Protein AF-A0A831JUE9-F1 (afdb_monomer_lite)

pLDDT: mean 90.61, std 11.4, range [24.17, 98.56]

Structure (mmCIF, N/CA/C/O backbone):
data_AF-A0A831JUE9-F1
#
_entry.id   AF-A0A831JUE9-F1
#
loop_
_atom_site.group_PDB
_atom_site.id
_atom_site.type_symbol
_atom_site.label_atom_id
_atom_site.label_alt_id
_atom_site.label_comp_id
_atom_site.label_asym_id
_atom_site.label_entity_id
_atom_site.label_seq_id
_atom_site.pdbx_PDB_ins_code
_atom_site.Cartn_x
_atom_site.Cartn_y
_atom_site.Cartn_z
_atom_site.occupancy
_atom_site.B_iso_or_equiv
_atom_site.auth_seq_id
_atom_site.auth_comp_id
_atom_site.auth_asym_id
_atom_site.auth_atom_id
_atom_site.pdbx_PDB_model_num
ATOM 1 N N . MET A 1 1 ? -33.693 -24.865 1.797 1.00 30.92 1 MET A N 1
ATOM 2 C CA . MET A 1 1 ? -34.239 -23.496 1.757 1.00 30.92 1 MET A CA 1
ATOM 3 C C . MET A 1 1 ? -33.702 -22.782 2.976 1.00 30.92 1 MET A C 1
ATOM 5 O O . MET A 1 1 ? -34.221 -22.982 4.062 1.00 30.92 1 MET A O 1
ATOM 9 N N . VAL A 1 2 ? -32.568 -22.110 2.811 1.00 27.28 2 VAL A N 1
ATOM 10 C CA . VAL A 1 2 ? -31.968 -21.266 3.847 1.00 27.28 2 VAL A CA 1
ATOM 11 C C . VAL A 1 2 ? -32.541 -19.881 3.588 1.00 27.28 2 VAL A C 1
ATOM 13 O O . VAL A 1 2 ? -32.427 -19.400 2.463 1.00 27.28 2 VAL A O 1
ATOM 16 N N . GLU A 1 3 ? -33.250 -19.318 4.562 1.00 24.17 3 GLU A N 1
ATOM 17 C CA . GLU A 1 3 ? -33.792 -17.963 4.468 1.00 24.17 3 GLU A CA 1
ATOM 18 C C . GLU A 1 3 ? -32.646 -16.982 4.200 1.00 24.17 3 GLU A C 1
ATOM 20 O O . GLU A 1 3 ? -31.674 -16.916 4.955 1.00 24.17 3 GLU A O 1
ATOM 25 N N . GLU A 1 4 ? -32.751 -16.247 3.092 1.00 31.66 4 GLU A N 1
ATOM 26 C CA . GLU A 1 4 ? -31.907 -15.094 2.809 1.00 31.66 4 GLU A CA 1
ATOM 27 C C . GLU A 1 4 ? -32.147 -14.058 3.909 1.00 31.66 4 GLU A C 1
ATOM 29 O O . GLU A 1 4 ? -33.159 -13.355 3.923 1.00 31.66 4 GLU A O 1
ATOM 34 N N . ALA A 1 5 ? -31.208 -13.955 4.849 1.00 31.80 5 ALA A N 1
ATOM 35 C CA . ALA A 1 5 ? -31.101 -12.782 5.695 1.00 31.80 5 ALA A CA 1
ATOM 36 C C . ALA A 1 5 ? -30.800 -11.594 4.772 1.00 31.80 5 ALA A C 1
ATOM 38 O O . ALA A 1 5 ? -29.676 -11.432 4.296 1.00 31.80 5 ALA A O 1
ATOM 39 N N . GLY A 1 6 ? -31.833 -10.811 4.459 1.00 30.41 6 GLY A N 1
ATOM 40 C CA . GLY A 1 6 ? -31.735 -9.618 3.630 1.00 30.41 6 GLY A CA 1
ATOM 41 C C . GLY A 1 6 ? -30.707 -8.649 4.206 1.00 30.41 6 GLY A C 1
ATOM 42 O O . GLY A 1 6 ? -30.981 -7.925 5.162 1.00 30.41 6 GLY A O 1
ATOM 43 N N . VAL A 1 7 ? -29.514 -8.638 3.615 1.00 35.44 7 VAL A N 1
ATOM 44 C CA . VAL A 1 7 ? -28.466 -7.666 3.916 1.00 35.44 7 VAL A CA 1
ATOM 45 C C . VAL A 1 7 ? -28.922 -6.333 3.333 1.00 35.44 7 VAL A C 1
ATOM 47 O O . VAL A 1 7 ? -28.819 -6.079 2.132 1.00 35.44 7 VAL A O 1
ATOM 50 N N . MET A 1 8 ? -29.498 -5.489 4.188 1.00 30.97 8 MET A N 1
ATOM 51 C CA . MET A 1 8 ? -29.801 -4.108 3.839 1.00 30.97 8 MET A CA 1
ATOM 52 C C . MET A 1 8 ? -28.503 -3.419 3.401 1.00 30.97 8 MET A C 1
ATOM 54 O O . MET A 1 8 ? -27.552 -3.328 4.176 1.00 30.97 8 MET A O 1
ATOM 58 N N . LYS A 1 9 ? -28.473 -2.901 2.163 1.00 38.50 9 LYS A N 1
ATOM 59 C CA . LYS A 1 9 ? -27.530 -1.841 1.768 1.00 38.50 9 LYS A CA 1
ATOM 60 C C . LYS A 1 9 ? -27.585 -0.780 2.855 1.00 38.50 9 LYS A C 1
ATOM 62 O O . LYS A 1 9 ? -28.690 -0.365 3.171 1.00 38.50 9 LYS A O 1
ATOM 67 N N . ASN A 1 10 ? -26.455 -0.366 3.415 1.00 43.78 10 ASN A N 1
ATOM 68 C CA . ASN A 1 10 ? -26.410 0.663 4.446 1.00 43.78 10 ASN A CA 1
ATOM 69 C C . ASN A 1 10 ? -26.557 2.051 3.792 1.00 43.78 10 ASN A C 1
ATOM 71 O O . ASN A 1 10 ? -25.578 2.563 3.253 1.00 43.78 10 ASN A O 1
ATOM 75 N N . PRO A 1 11 ? -27.751 2.674 3.773 1.00 41.06 11 PRO A N 1
ATOM 76 C CA . PRO A 1 11 ? -27.997 3.924 3.064 1.00 41.06 11 PRO A CA 1
ATOM 77 C C . PRO A 1 11 ? -27.978 5.114 4.040 1.00 41.06 11 PRO A C 1
ATOM 79 O O . PRO A 1 11 ? -28.442 6.192 3.691 1.00 41.06 11 PRO A O 1
ATOM 82 N N . SER A 1 12 ? -27.531 4.912 5.289 1.00 50.94 12 SER A N 1
ATOM 83 C CA . SER A 1 12 ? -27.906 5.782 6.415 1.00 50.94 12 SER A CA 1
ATOM 84 C C . SER A 1 12 ? -26.750 6.448 7.161 1.00 50.94 12 SER A C 1
ATOM 86 O O . SER A 1 12 ? -27.003 7.101 8.167 1.00 50.94 12 SER A O 1
ATOM 88 N N . GLY A 1 13 ? -25.499 6.298 6.712 1.00 65.44 13 GLY A N 1
ATOM 89 C CA . GLY A 1 13 ? -24.347 6.864 7.429 1.00 65.44 13 GLY A CA 1
ATOM 90 C C . GLY A 1 13 ? -24.200 6.343 8.867 1.00 65.44 13 GLY A C 1
ATOM 91 O O . GLY A 1 13 ? -23.577 7.000 9.691 1.00 65.44 13 GLY A O 1
ATOM 92 N N . LYS A 1 14 ? -24.806 5.193 9.193 1.00 82.62 14 LYS A N 1
ATOM 93 C CA . LYS A 1 14 ? -24.726 4.539 10.507 1.00 82.62 14 LYS A CA 1
ATOM 94 C C . LYS A 1 14 ? -23.810 3.324 10.420 1.00 82.62 14 LYS A C 1
ATOM 96 O O . LYS A 1 14 ? -23.860 2.642 9.404 1.00 82.62 14 LYS A O 1
ATOM 101 N N . PRO A 1 15 ? -23.029 2.988 11.451 1.00 91.31 15 PRO A N 1
ATOM 102 C CA . PRO A 1 15 ? -22.192 1.798 11.414 1.00 91.31 15 PRO A CA 1
ATOM 103 C C . PRO A 1 15 ? -23.013 0.512 11.555 1.00 91.31 15 PRO A C 1
ATOM 105 O O . PRO A 1 15 ? -24.073 0.495 12.187 1.00 91.31 15 PRO A O 1
ATOM 108 N N . VAL A 1 16 ? -22.480 -0.591 11.029 1.00 93.38 16 VAL A N 1
ATOM 109 C CA . VAL A 1 16 ? -22.922 -1.937 11.416 1.00 93.38 16 VAL A CA 1
ATOM 110 C C . VAL A 1 16 ? -22.229 -2.305 12.722 1.00 93.38 16 VAL A C 1
ATOM 112 O O . VAL A 1 16 ? -21.010 -2.193 12.838 1.00 93.38 16 VAL A O 1
ATOM 115 N N . ILE A 1 17 ? -23.017 -2.704 13.719 1.00 94.75 17 ILE A N 1
ATOM 116 C CA . ILE A 1 17 ? -22.539 -2.891 15.088 1.00 94.75 17 ILE A CA 1
ATOM 117 C C . ILE A 1 17 ? -22.399 -4.379 15.403 1.00 94.75 17 ILE A C 1
ATOM 119 O O . ILE A 1 17 ? -23.360 -5.138 15.298 1.00 94.75 17 ILE A O 1
ATOM 123 N N . PHE A 1 18 ? -21.217 -4.758 15.875 1.00 95.62 18 PHE A N 1
ATOM 124 C CA . PHE A 1 18 ? -20.925 -6.047 16.490 1.00 95.62 18 PHE A CA 1
ATOM 125 C C . PHE A 1 18 ? -20.571 -5.836 17.964 1.00 95.62 18 PHE A C 1
ATOM 127 O O . PHE A 1 18 ? -20.295 -4.719 18.415 1.00 95.62 18 PHE A O 1
ATOM 134 N N . SER A 1 19 ? -20.613 -6.899 18.759 1.00 94.94 19 SER A N 1
ATOM 135 C CA . SER A 1 19 ? -20.295 -6.826 20.186 1.00 94.94 19 SER A CA 1
ATOM 136 C C . SER A 1 19 ? -19.454 -8.017 20.607 1.00 94.94 19 SER A C 1
ATOM 138 O O . SER A 1 19 ? -19.691 -9.141 20.164 1.00 94.94 19 SER A O 1
ATOM 140 N N . LEU A 1 20 ? -18.489 -7.754 21.480 1.00 93.69 20 LEU A N 1
ATOM 141 C CA . LEU A 1 20 ? -17.708 -8.761 22.176 1.00 93.69 20 LEU A CA 1
ATOM 142 C C . LEU A 1 20 ? -18.010 -8.606 23.670 1.00 93.69 20 LEU A C 1
ATOM 144 O O . LEU A 1 20 ? -17.593 -7.645 24.306 1.00 93.69 20 LEU A O 1
ATOM 148 N N . GLY A 1 21 ? -18.820 -9.508 24.222 1.00 91.69 21 GLY A N 1
ATOM 149 C CA . GLY A 1 21 ? -19.327 -9.348 25.587 1.00 91.69 21 GLY A CA 1
ATOM 150 C C . GLY A 1 21 ? -20.275 -8.150 25.728 1.00 91.69 21 GLY A C 1
ATOM 151 O O . GLY A 1 21 ? -21.017 -7.823 24.799 1.00 91.69 21 GLY A O 1
ATOM 152 N N . LYS A 1 22 ? -20.299 -7.523 26.912 1.00 90.00 22 LYS A N 1
ATOM 153 C CA . LYS A 1 22 ? -21.207 -6.395 27.207 1.00 90.00 22 LYS A CA 1
ATOM 154 C C . LYS A 1 22 ? -20.537 -5.029 27.072 1.00 90.00 22 LYS A C 1
ATOM 156 O O . LYS A 1 22 ? -21.240 -4.042 26.869 1.00 90.00 22 LYS A O 1
ATOM 161 N N . ASN A 1 23 ? -19.214 -4.978 27.213 1.00 92.56 23 ASN A N 1
ATOM 162 C CA . ASN A 1 23 ? -18.464 -3.727 27.343 1.00 92.56 23 ASN A CA 1
ATOM 163 C C . ASN A 1 23 ? -17.674 -3.327 26.091 1.00 92.56 23 ASN A C 1
ATOM 165 O O . ASN A 1 23 ? -17.190 -2.197 26.034 1.00 92.56 23 ASN A O 1
ATOM 169 N N . VAL A 1 24 ? -17.560 -4.219 25.101 1.00 96.31 24 VAL A N 1
ATOM 170 C CA . VAL A 1 24 ? -16.798 -3.967 23.874 1.00 96.31 24 VAL A CA 1
ATOM 171 C C . VAL A 1 24 ? -17.728 -3.971 22.668 1.00 96.31 24 VAL A C 1
ATOM 173 O O . VAL A 1 24 ? -18.444 -4.941 22.398 1.00 96.31 24 VAL A O 1
ATOM 176 N N . ARG A 1 25 ? -17.717 -2.860 21.932 1.00 96.38 25 ARG A N 1
ATOM 177 C CA . ARG A 1 25 ? -18.516 -2.636 20.727 1.00 96.38 25 ARG A CA 1
ATOM 178 C C . ARG A 1 25 ? -17.596 -2.382 19.542 1.00 96.38 25 ARG A C 1
ATOM 180 O O . ARG A 1 25 ? -16.670 -1.588 19.637 1.00 96.38 25 ARG A O 1
ATOM 187 N N . ILE A 1 26 ? -17.897 -3.019 18.418 1.00 97.12 26 ILE A N 1
ATOM 188 C CA . ILE A 1 26 ? -17.180 -2.833 17.160 1.00 97.12 26 ILE A CA 1
ATOM 189 C C . ILE A 1 26 ? -18.155 -2.199 16.172 1.00 97.12 26 ILE A C 1
ATOM 191 O O . ILE A 1 26 ? -19.209 -2.763 15.887 1.00 97.12 26 ILE A O 1
ATOM 195 N N . GLU A 1 27 ? -17.824 -1.014 15.679 1.00 96.44 27 GLU A N 1
ATOM 196 C CA . GLU A 1 27 ? -18.627 -0.245 14.734 1.00 96.44 27 GLU A CA 1
ATOM 197 C C . GLU A 1 27 ? -17.923 -0.235 13.375 1.00 96.44 27 GLU A C 1
ATOM 199 O O . GLU A 1 27 ? -16.895 0.414 13.204 1.00 96.44 27 GLU A O 1
ATOM 204 N N . VAL A 1 28 ? -18.471 -0.957 12.399 1.00 95.75 28 VAL A N 1
ATOM 205 C CA . VAL A 1 28 ? -17.965 -0.960 11.020 1.00 95.75 28 VAL A CA 1
ATOM 206 C C . VAL A 1 28 ? -18.684 0.142 10.249 1.00 95.75 28 VAL A C 1
ATOM 208 O O . VAL A 1 28 ? -19.857 -0.002 9.892 1.00 95.75 28 VAL A O 1
ATOM 211 N N . TRP A 1 29 ? -17.996 1.261 10.031 1.00 93.06 29 TRP A N 1
ATOM 212 C CA . TRP A 1 29 ? -18.546 2.439 9.354 1.00 93.06 29 TRP A CA 1
ATOM 213 C C . TRP A 1 29 ? -18.471 2.317 7.833 1.00 93.06 29 TRP A C 1
ATOM 215 O O . TRP A 1 29 ? -19.371 2.781 7.135 1.00 93.06 29 TRP A O 1
ATOM 225 N N . SER A 1 30 ? -17.426 1.666 7.321 1.00 89.62 30 SER A N 1
ATOM 226 C CA . SER A 1 30 ? -17.243 1.379 5.897 1.00 89.62 30 SER A CA 1
ATOM 227 C C . SER A 1 30 ? -16.283 0.190 5.711 1.00 89.62 30 SER A C 1
ATOM 229 O O . SER A 1 30 ? -15.603 -0.213 6.656 1.00 89.62 30 SER A O 1
ATOM 231 N N . GLY A 1 31 ? -16.291 -0.425 4.524 1.00 83.00 31 GLY A N 1
ATOM 232 C CA . GLY A 1 31 ? -15.593 -1.685 4.218 1.00 83.00 31 GLY A CA 1
ATOM 233 C C . GLY A 1 31 ? -16.502 -2.926 4.222 1.00 83.00 31 GLY A C 1
ATOM 234 O O . GLY A 1 31 ? -16.115 -3.984 3.741 1.00 83.00 31 GLY A O 1
ATOM 235 N N . LEU A 1 32 ? -17.742 -2.830 4.713 1.00 83.19 32 LEU A N 1
ATOM 236 C CA . LEU A 1 32 ? -18.711 -3.932 4.634 1.00 83.19 32 LEU A CA 1
ATOM 237 C C . LEU A 1 32 ? -19.535 -3.834 3.338 1.00 83.19 32 LEU A C 1
ATOM 239 O O . LEU A 1 32 ? -20.288 -2.874 3.165 1.00 83.19 32 LEU A O 1
ATOM 243 N N . ASN A 1 33 ? -19.445 -4.839 2.457 1.00 77.69 33 ASN A N 1
ATOM 244 C CA . ASN A 1 33 ? -20.011 -4.827 1.093 1.00 77.69 33 ASN A CA 1
ATOM 245 C C . ASN A 1 33 ? -19.496 -3.675 0.206 1.00 77.69 33 ASN A C 1
ATOM 247 O O . ASN A 1 33 ? -20.178 -3.241 -0.733 1.00 77.69 33 ASN A O 1
ATOM 251 N N . THR A 1 34 ? -18.328 -3.136 0.543 1.00 76.75 34 THR A N 1
ATOM 252 C CA . THR A 1 34 ? -17.581 -2.199 -0.284 1.00 76.75 34 THR A CA 1
ATOM 253 C C . THR A 1 34 ? -16.111 -2.572 -0.240 1.00 76.75 34 THR A C 1
ATOM 255 O O . THR A 1 34 ? -15.529 -2.694 0.837 1.00 76.75 34 THR A O 1
ATOM 258 N N . ILE A 1 35 ? -15.504 -2.669 -1.417 1.00 71.69 35 ILE A N 1
ATOM 259 C CA . ILE A 1 35 ? -14.063 -2.840 -1.555 1.00 71.69 35 ILE A CA 1
ATOM 260 C C . ILE A 1 35 ? -13.426 -1.460 -1.424 1.00 71.69 35 ILE A C 1
ATOM 262 O O . ILE A 1 35 ? -13.752 -0.542 -2.188 1.00 71.69 35 ILE A O 1
ATOM 266 N N . GLY A 1 36 ? -12.569 -1.334 -0.417 1.00 77.75 36 GLY A N 1
ATOM 267 C CA . GLY A 1 36 ? -11.972 -0.082 0.013 1.00 77.75 36 GLY A CA 1
ATOM 268 C C . GLY A 1 36 ? -12.868 0.804 0.890 1.00 77.75 36 GLY A C 1
ATOM 269 O O . GLY A 1 36 ? -14.076 0.595 1.042 1.00 77.75 36 GLY A O 1
ATOM 270 N N . GLY A 1 37 ? -12.252 1.832 1.473 1.00 86.50 37 GLY A N 1
ATOM 271 C CA . GLY A 1 37 ? -12.882 2.748 2.415 1.00 86.50 37 GLY A CA 1
ATOM 272 C C . GLY A 1 37 ? -12.974 2.171 3.820 1.00 86.50 37 GLY A C 1
ATOM 273 O O . GLY A 1 37 ? -13.943 2.455 4.515 1.00 86.50 37 GLY A O 1
ATOM 274 N N . ASN A 1 38 ? -12.045 1.304 4.216 1.00 93.38 38 ASN A N 1
ATOM 275 C CA . ASN A 1 38 ? -12.126 0.591 5.486 1.00 93.38 38 ASN A CA 1
ATOM 276 C C . ASN A 1 38 ? -12.092 1.572 6.657 1.00 93.38 38 ASN A C 1
ATOM 278 O O . ASN A 1 38 ? -11.241 2.459 6.716 1.00 93.38 38 ASN A O 1
ATOM 282 N N . CYS A 1 39 ? -13.054 1.425 7.566 1.00 96.56 39 CYS A N 1
ATOM 283 C CA . CYS A 1 39 ? -13.108 2.204 8.792 1.00 96.56 39 CYS A CA 1
ATOM 284 C C . CYS A 1 39 ? -13.864 1.426 9.866 1.00 96.56 39 CYS A C 1
ATOM 286 O O . CYS A 1 39 ? -15.079 1.202 9.761 1.00 96.56 39 CYS A O 1
ATOM 288 N N . VAL A 1 40 ? -13.134 1.018 10.901 1.00 97.50 40 VAL A N 1
ATOM 289 C CA . VAL A 1 40 ? -13.668 0.266 12.037 1.00 97.50 40 VAL A CA 1
ATOM 290 C C . VAL A 1 40 ? -13.354 1.013 13.325 1.00 97.50 40 VAL A C 1
ATOM 292 O O . VAL A 1 40 ? -12.203 1.332 13.593 1.00 97.50 40 VAL A O 1
ATOM 295 N N . VAL A 1 41 ? -14.363 1.257 14.156 1.00 97.81 41 VAL A N 1
ATOM 296 C CA . VAL A 1 41 ? -14.184 1.863 15.481 1.00 97.81 41 VAL A CA 1
ATOM 297 C C . VAL A 1 41 ? -14.397 0.794 16.545 1.00 97.81 41 VAL A C 1
ATOM 299 O O . VAL A 1 41 ? -15.474 0.205 16.641 1.00 97.81 41 VAL A O 1
ATOM 302 N N . VAL A 1 42 ? -13.372 0.540 17.353 1.00 97.69 42 VAL A N 1
ATOM 303 C CA . VAL A 1 42 ? -13.433 -0.370 18.502 1.00 97.69 42 VAL A CA 1
ATOM 304 C C . VAL A 1 42 ? -13.612 0.470 19.757 1.00 97.69 42 VAL A C 1
ATOM 306 O O . VAL A 1 42 ? -12.725 1.238 20.120 1.00 97.69 42 VAL A O 1
ATOM 309 N N . LYS A 1 43 ? -14.760 0.325 20.417 1.00 96.62 43 LYS A N 1
ATOM 310 C CA . LYS A 1 43 ? -15.089 0.988 21.682 1.00 96.62 43 LYS A CA 1
ATOM 311 C C . LYS A 1 43 ? -14.981 -0.022 22.816 1.00 96.62 43 LYS A C 1
ATOM 313 O O . LYS A 1 43 ? -15.739 -0.992 22.834 1.00 96.62 43 LYS A O 1
ATOM 318 N N . ASP A 1 44 ? -14.075 0.218 23.754 1.00 94.75 44 ASP A N 1
ATOM 319 C CA . ASP A 1 44 ? -13.910 -0.566 24.979 1.00 94.75 44 ASP A CA 1
ATOM 320 C C . ASP A 1 44 ? -14.164 0.344 26.188 1.00 94.75 44 ASP A C 1
ATOM 322 O O . ASP A 1 44 ? -13.380 1.242 26.502 1.00 94.75 44 ASP A O 1
ATOM 326 N N . ARG A 1 45 ? -15.297 0.123 26.867 1.00 89.12 45 ARG A N 1
ATOM 327 C CA . ARG A 1 45 ? -15.772 0.955 27.984 1.00 89.12 45 ARG A CA 1
ATOM 328 C C . ARG A 1 45 ? -15.904 2.434 27.587 1.00 89.12 45 ARG A C 1
ATOM 330 O O . ARG A 1 45 ? -16.854 2.783 26.891 1.00 89.12 45 ARG A O 1
ATOM 337 N N . SER A 1 46 ? -15.017 3.304 28.073 1.00 85.69 46 SER A N 1
ATOM 338 C CA . SER A 1 46 ? -15.042 4.755 27.831 1.00 85.69 46 SER A CA 1
ATOM 339 C C . SER A 1 46 ? -14.045 5.219 26.772 1.00 85.69 46 SER A C 1
ATOM 341 O O . SER A 1 46 ? -13.941 6.417 26.535 1.00 85.69 46 SER A O 1
ATOM 343 N N . GLU A 1 47 ? -13.288 4.303 26.173 1.00 89.94 47 GLU A N 1
ATOM 344 C CA . GLU A 1 47 ? -12.243 4.626 25.207 1.00 89.94 47 GLU A CA 1
ATOM 345 C C . GLU A 1 47 ? -12.570 4.021 23.845 1.00 89.94 47 GLU A C 1
ATOM 347 O O . GLU A 1 47 ? -13.194 2.959 23.752 1.00 89.94 47 GLU A O 1
ATOM 352 N N . ALA A 1 48 ? -12.133 4.689 22.780 1.00 95.50 48 ALA A N 1
ATOM 353 C CA . ALA A 1 48 ? -12.246 4.168 21.431 1.00 95.50 48 ALA A CA 1
ATOM 354 C C . ALA A 1 48 ? -10.928 4.289 20.666 1.00 95.50 48 ALA A C 1
ATOM 356 O O . ALA A 1 48 ? -10.175 5.253 20.824 1.00 95.50 48 ALA A O 1
ATOM 357 N N . ILE A 1 49 ? -10.675 3.308 19.808 1.00 97.38 49 ILE A N 1
ATOM 358 C CA . ILE A 1 49 ? -9.629 3.370 18.791 1.00 97.38 49 ILE A CA 1
ATOM 359 C C . ILE A 1 49 ? -10.255 3.170 17.414 1.00 97.38 49 ILE A C 1
ATOM 361 O O . ILE A 1 49 ? -11.239 2.441 17.262 1.00 97.38 49 ILE A O 1
ATOM 365 N N . ILE A 1 50 ? -9.680 3.823 16.415 1.00 98.19 50 ILE A N 1
ATOM 366 C CA . ILE A 1 50 ? -10.087 3.726 15.015 1.00 98.19 50 ILE A CA 1
ATOM 367 C C . ILE A 1 50 ? -9.042 2.879 14.288 1.00 98.19 50 ILE A C 1
ATOM 369 O O . ILE A 1 50 ? -7.845 3.114 14.435 1.00 98.19 50 ILE A O 1
ATOM 373 N N . LEU A 1 51 ? -9.487 1.893 13.517 1.00 98.00 51 LEU A N 1
ATOM 374 C CA . LEU A 1 51 ? -8.661 1.060 12.649 1.00 98.00 51 LEU A CA 1
ATOM 375 C C . LEU A 1 51 ? -8.985 1.435 11.205 1.00 98.00 51 LEU A C 1
ATOM 377 O O . LEU A 1 51 ? -10.101 1.175 10.741 1.00 98.00 51 LEU A O 1
ATOM 381 N N . ASP A 1 52 ? -8.009 2.046 10.534 1.00 97.75 52 ASP A N 1
ATOM 382 C CA . ASP A 1 52 ? -8.134 2.646 9.205 1.00 97.75 52 ASP A CA 1
ATOM 383 C C . ASP A 1 52 ? -9.263 3.702 9.083 1.00 97.75 52 ASP A C 1
ATOM 385 O O . ASP A 1 52 ? -10.176 3.824 9.904 1.00 97.75 52 ASP A O 1
ATOM 389 N N . GLN A 1 53 ? -9.185 4.545 8.056 1.00 95.69 53 GLN A N 1
ATOM 390 C CA . GLN A 1 53 ? -10.189 5.581 7.769 1.00 95.69 53 GLN A CA 1
ATOM 391 C C . GLN A 1 53 ? -10.266 5.900 6.272 1.00 95.69 53 GLN A C 1
ATOM 393 O O . GLN A 1 53 ? -10.327 7.055 5.850 1.00 95.69 53 GLN A O 1
ATOM 398 N N . GLY A 1 54 ? -10.219 4.851 5.464 1.00 94.88 54 GLY A N 1
ATOM 399 C CA . GLY A 1 54 ? -9.962 4.925 4.0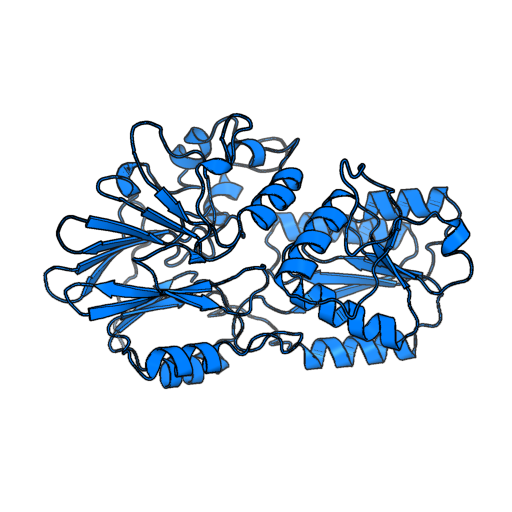39 1.00 94.88 54 GLY A CA 1
ATOM 400 C C . GLY A 1 54 ? -10.973 5.697 3.198 1.00 94.88 54 GLY A C 1
ATOM 401 O O . GLY A 1 54 ? -12.128 5.899 3.571 1.00 94.88 54 GLY A O 1
ATOM 402 N N . ILE A 1 55 ? -10.549 6.032 1.979 1.00 93.56 55 ILE A N 1
ATOM 403 C CA . ILE A 1 55 ? -11.422 6.553 0.925 1.00 93.56 55 ILE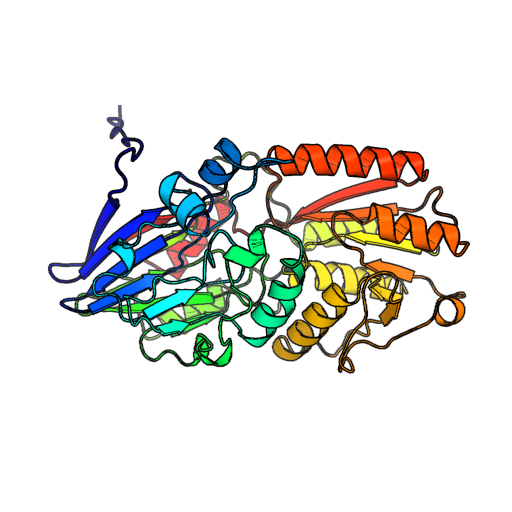 A CA 1
ATOM 404 C C . ILE A 1 55 ? -12.231 5.415 0.303 1.00 93.56 55 ILE A C 1
ATOM 406 O O . ILE A 1 55 ? -11.685 4.450 -0.232 1.00 93.56 55 ILE A O 1
ATOM 410 N N . ASN A 1 56 ? -13.550 5.566 0.292 1.00 91.94 56 ASN A N 1
ATOM 411 C CA . ASN A 1 56 ? -14.447 4.716 -0.469 1.00 91.94 56 ASN A CA 1
ATOM 412 C C . ASN A 1 56 ? -14.418 5.129 -1.949 1.00 91.94 56 ASN A C 1
ATOM 414 O O . ASN A 1 56 ? -15.185 5.989 -2.393 1.00 91.94 56 ASN A O 1
ATOM 418 N N . PHE A 1 57 ? -13.545 4.495 -2.738 1.00 88.31 57 PHE A N 1
ATOM 419 C CA . PHE A 1 57 ? -13.408 4.798 -4.167 1.00 88.31 57 PHE A CA 1
ATOM 420 C C . PHE A 1 57 ? -14.680 4.523 -4.976 1.00 88.31 57 PHE A C 1
ATOM 422 O O . PHE A 1 57 ? -14.931 5.190 -5.983 1.00 88.31 57 PHE A O 1
ATOM 429 N N . THR A 1 58 ? -15.533 3.602 -4.512 1.00 86.69 58 THR A N 1
ATOM 430 C CA . THR A 1 58 ? -16.832 3.335 -5.143 1.00 86.69 58 THR A CA 1
ATOM 431 C C . THR A 1 58 ? -17.784 4.522 -5.029 1.00 86.69 58 THR A C 1
ATOM 433 O O . THR A 1 58 ? -18.561 4.767 -5.953 1.00 86.69 58 THR A O 1
ATOM 436 N N . VAL A 1 59 ? -17.733 5.259 -3.920 1.00 89.69 59 VAL A N 1
ATOM 437 C CA . VAL A 1 59 ? -18.481 6.505 -3.739 1.00 89.69 59 VAL A CA 1
ATOM 438 C C . VAL A 1 59 ? -17.767 7.662 -4.431 1.00 89.69 59 VAL A C 1
ATOM 440 O O . VAL A 1 59 ? -18.403 8.352 -5.222 1.00 89.69 59 VAL A O 1
ATOM 443 N N . PHE A 1 60 ? -16.455 7.816 -4.223 1.00 91.00 60 PHE A N 1
ATOM 444 C CA . PHE A 1 60 ? -15.638 8.883 -4.814 1.00 91.00 60 PHE A CA 1
ATOM 445 C C . PHE A 1 60 ? -15.880 9.033 -6.322 1.00 91.00 60 PHE A C 1
ATOM 447 O O . PHE A 1 60 ? -16.245 10.110 -6.786 1.00 91.00 60 PHE A O 1
ATOM 454 N N . LYS A 1 61 ? -15.779 7.935 -7.084 1.00 89.06 61 LYS A N 1
ATOM 455 C CA . LYS A 1 61 ? -15.886 7.959 -8.553 1.00 89.06 61 LYS A CA 1
ATOM 456 C C . LYS A 1 61 ? -17.278 8.286 -9.099 1.00 89.06 61 LYS A C 1
ATOM 458 O O . LYS A 1 61 ? -17.429 8.515 -10.293 1.00 89.06 61 LYS A O 1
ATOM 463 N N . LYS A 1 62 ? -18.318 8.261 -8.256 1.00 90.31 62 LYS A N 1
ATOM 464 C CA . LYS A 1 62 ? -19.664 8.697 -8.665 1.00 90.31 62 LYS A CA 1
ATOM 465 C C . LYS A 1 62 ? -19.745 10.214 -8.808 1.00 90.31 62 LYS A C 1
ATOM 467 O O . LYS A 1 62 ? -20.583 10.689 -9.567 1.00 90.31 62 LYS A O 1
ATOM 472 N N . TYR A 1 63 ? -18.910 10.940 -8.066 1.00 92.75 63 TYR A N 1
ATOM 473 C CA . TYR A 1 63 ? -18.952 12.397 -7.967 1.00 92.75 63 TYR A CA 1
ATOM 474 C C . TYR A 1 63 ? -17.710 13.059 -8.570 1.00 92.75 63 TYR A C 1
ATOM 476 O O . TYR A 1 63 ? -17.829 14.117 -9.180 1.00 92.75 63 TYR A O 1
ATOM 484 N N . TYR A 1 64 ? -16.541 12.426 -8.450 1.00 92.12 64 TYR A N 1
ATOM 485 C CA . TYR A 1 64 ? -15.256 12.983 -8.864 1.00 92.12 64 TYR A CA 1
ATOM 486 C C . TYR A 1 64 ? -14.577 12.117 -9.925 1.00 92.12 64 TYR A C 1
ATOM 488 O O . TYR A 1 64 ? -14.673 10.892 -9.913 1.00 92.12 64 TYR A O 1
ATOM 496 N N . GLY A 1 65 ? -13.872 12.773 -10.841 1.00 88.69 65 GLY A N 1
ATOM 497 C CA . GLY A 1 65 ? -13.214 12.171 -11.992 1.00 88.69 65 GLY A CA 1
ATOM 498 C C . GLY A 1 65 ? -12.957 13.212 -13.083 1.00 88.69 65 GLY A C 1
ATOM 499 O O . GLY A 1 65 ? -13.694 14.188 -13.245 1.00 88.69 65 GLY A O 1
ATOM 500 N N . GLY A 1 66 ? -11.889 13.025 -13.860 1.00 84.88 66 GLY A N 1
ATOM 501 C CA . GLY A 1 66 ? -11.524 13.955 -14.935 1.00 84.88 66 GLY A CA 1
ATOM 502 C C . GLY A 1 66 ? -11.344 15.398 -14.441 1.00 84.88 66 GLY A C 1
ATOM 503 O O . GLY A 1 66 ? -10.416 15.680 -13.688 1.00 84.88 66 GLY A O 1
ATOM 504 N N . PHE A 1 67 ? -12.214 16.310 -14.886 1.00 87.38 67 PHE A N 1
ATOM 505 C CA . PHE A 1 67 ? -12.180 17.730 -14.508 1.00 87.38 67 PHE A CA 1
ATOM 506 C C . PHE A 1 67 ? -13.003 18.068 -13.257 1.00 87.38 67 PHE A C 1
ATOM 508 O O . PHE A 1 67 ? -12.901 19.190 -12.773 1.00 87.38 67 PHE A O 1
ATOM 515 N N . ILE A 1 68 ? -13.808 17.134 -12.743 1.00 93.50 68 ILE A N 1
ATOM 516 C CA . ILE A 1 68 ? -14.579 17.326 -11.511 1.00 93.50 68 ILE A CA 1
ATOM 517 C C . ILE A 1 68 ? -13.759 16.724 -10.376 1.00 93.50 68 ILE A C 1
ATOM 519 O O . ILE A 1 68 ? -13.525 15.518 -10.349 1.00 93.50 68 ILE A O 1
ATOM 523 N N . GLN A 1 69 ? -13.273 17.566 -9.475 1.00 94.00 69 GLN A N 1
ATOM 524 C CA . GLN A 1 69 ? -12.397 17.179 -8.371 1.00 94.00 69 GLN A CA 1
ATOM 525 C C . GLN A 1 69 ? -12.919 17.814 -7.078 1.00 94.00 69 GLN A C 1
ATOM 527 O O . GLN A 1 69 ? -13.560 18.861 -7.164 1.00 94.00 69 GLN A O 1
ATOM 532 N N . PRO A 1 70 ? -12.681 17.201 -5.906 1.00 95.00 70 PRO A N 1
ATOM 533 C CA . PRO A 1 70 ? -12.955 17.869 -4.640 1.00 95.00 70 PRO A CA 1
ATOM 534 C C . PRO A 1 70 ? -12.006 19.063 -4.484 1.00 95.00 70 PRO A C 1
ATOM 536 O O . PRO A 1 70 ? -10.850 19.003 -4.919 1.00 95.00 70 PRO A O 1
ATOM 539 N N . GLU A 1 71 ? -12.492 20.133 -3.866 1.00 93.12 71 GLU A N 1
ATOM 540 C CA . GLU A 1 71 ? -11.721 21.346 -3.584 1.00 93.12 71 GLU A CA 1
ATOM 541 C C . GLU A 1 71 ? -11.294 21.408 -2.115 1.00 93.12 71 GLU A C 1
ATOM 543 O O . GLU A 1 71 ? -10.231 21.947 -1.809 1.00 93.12 71 GLU A O 1
ATOM 548 N N . ILE A 1 72 ? -12.086 20.812 -1.218 1.00 93.38 72 ILE A N 1
ATOM 549 C CA . ILE A 1 72 ? -11.786 20.666 0.210 1.00 93.38 72 ILE A CA 1
ATOM 550 C C . ILE A 1 72 ? -12.109 19.252 0.712 1.00 93.38 72 ILE A C 1
ATOM 552 O O . ILE A 1 72 ? -12.838 18.483 0.084 1.00 93.38 72 ILE A O 1
ATOM 556 N N . VAL A 1 73 ? -11.554 18.881 1.868 1.00 93.00 73 VAL A N 1
ATOM 557 C CA . VAL A 1 73 ? -11.760 17.554 2.483 1.00 93.00 73 VAL A CA 1
ATOM 558 C C . VAL A 1 73 ? -13.226 17.332 2.853 1.00 93.00 73 VAL A C 1
ATOM 560 O O . VAL A 1 73 ? -13.729 16.211 2.775 1.00 93.00 73 VAL A O 1
ATOM 563 N N . GLU A 1 74 ? -13.933 18.396 3.222 1.00 93.62 74 GLU A N 1
ATOM 564 C CA . GLU A 1 74 ? -15.362 18.368 3.520 1.00 93.62 74 GLU A CA 1
ATOM 565 C C . GLU A 1 74 ? -16.199 17.903 2.326 1.00 93.62 74 GLU A C 1
ATOM 567 O O . GLU A 1 74 ? -17.156 17.168 2.555 1.00 93.62 74 GLU A O 1
ATOM 572 N N . ASP A 1 75 ? -15.802 18.203 1.083 1.00 95.50 75 ASP A N 1
ATOM 573 C CA . ASP A 1 75 ? -16.510 17.733 -0.116 1.00 95.50 75 ASP A CA 1
ATOM 574 C C . ASP A 1 75 ? -16.520 16.195 -0.167 1.00 95.50 75 ASP A C 1
ATOM 576 O O . ASP A 1 75 ? -17.550 15.559 -0.400 1.00 95.50 75 ASP A O 1
ATOM 580 N N . LEU A 1 76 ? -15.373 15.574 0.146 1.00 94.50 76 LEU A N 1
ATOM 581 C CA . LEU A 1 76 ? -15.249 14.116 0.240 1.00 94.50 76 LEU A CA 1
ATOM 582 C C . LEU A 1 76 ? -16.152 13.546 1.336 1.00 94.50 76 LEU A C 1
ATOM 584 O O . LEU A 1 76 ? -16.712 12.459 1.181 1.00 94.50 76 LEU A O 1
ATOM 588 N N . ARG A 1 77 ? -16.273 14.253 2.461 1.00 93.25 77 ARG A N 1
ATOM 589 C CA . ARG A 1 77 ? -17.066 13.807 3.609 1.00 93.25 77 ARG A CA 1
ATOM 590 C C . ARG A 1 77 ? -18.566 13.975 3.354 1.00 93.25 77 ARG A C 1
ATOM 592 O O . ARG A 1 77 ? -19.331 13.096 3.739 1.00 93.25 77 ARG A O 1
ATOM 599 N N . GLU A 1 78 ? -18.973 15.040 2.665 1.00 93.69 78 GLU A N 1
ATOM 600 C CA . GLU A 1 78 ? -20.362 15.319 2.282 1.00 93.69 78 GLU A CA 1
ATOM 601 C C . GLU A 1 78 ? -20.931 14.216 1.387 1.00 93.69 78 GLU A C 1
ATOM 603 O O . GLU A 1 78 ? -22.028 13.713 1.637 1.00 93.69 78 GLU A O 1
ATOM 608 N N . VAL A 1 79 ? -20.164 13.774 0.387 1.00 92.69 79 VAL A N 1
ATOM 609 C CA . VAL A 1 79 ? -20.604 12.688 -0.502 1.00 92.69 79 VAL A CA 1
ATOM 610 C C . VAL A 1 79 ? -20.439 11.295 0.115 1.00 92.69 79 VAL A C 1
ATOM 612 O O . VAL A 1 79 ? -20.864 10.310 -0.487 1.00 92.69 79 VAL A O 1
ATOM 615 N N . GLY A 1 80 ? -19.823 11.189 1.299 1.00 91.50 80 GLY A N 1
ATOM 616 C CA . GLY A 1 80 ? -19.536 9.922 1.977 1.00 91.50 80 GLY A CA 1
ATOM 617 C C . GLY A 1 80 ? -18.370 9.133 1.370 1.00 91.50 80 GLY A C 1
ATOM 618 O O . GLY A 1 80 ? -18.319 7.911 1.503 1.00 91.50 80 GLY A O 1
ATOM 619 N N . ALA A 1 81 ? -17.447 9.802 0.671 1.00 92.50 81 ALA A N 1
ATOM 620 C CA . ALA A 1 81 ? -16.222 9.188 0.161 1.00 92.50 81 ALA A CA 1
ATOM 621 C C . ALA A 1 81 ? -15.178 8.962 1.266 1.00 92.50 81 ALA A C 1
ATOM 623 O O . ALA A 1 81 ? -14.324 8.100 1.099 1.00 92.50 81 ALA A O 1
ATOM 624 N N . ILE A 1 82 ? -15.253 9.687 2.384 1.00 93.81 82 ILE A N 1
ATOM 625 C CA . ILE A 1 82 ? -14.473 9.424 3.605 1.00 93.81 82 ILE A CA 1
ATOM 626 C C . ILE A 1 82 ? -15.402 9.316 4.824 1.00 93.81 82 ILE A C 1
ATOM 628 O O . ILE A 1 82 ? -16.532 9.814 4.769 1.00 93.81 82 ILE A O 1
ATOM 632 N N . PRO A 1 83 ? -14.955 8.698 5.934 1.00 93.25 83 PRO A N 1
ATOM 633 C CA . PRO A 1 83 ? -15.782 8.541 7.127 1.00 93.25 83 PRO A CA 1
ATOM 634 C C . PRO A 1 83 ? -16.287 9.871 7.728 1.00 93.25 83 PRO A C 1
ATOM 636 O O . PRO A 1 83 ? -15.585 10.892 7.680 1.00 93.25 83 PRO A O 1
ATOM 639 N N . PRO A 1 84 ? -17.493 9.882 8.333 1.00 93.44 84 PRO A N 1
ATOM 640 C CA . PRO A 1 84 ? -18.065 11.076 8.958 1.00 93.44 84 PRO A CA 1
ATOM 641 C C . PRO A 1 84 ? -17.292 11.484 10.218 1.00 93.44 84 PRO A C 1
ATOM 643 O O . PRO A 1 84 ? -16.667 10.651 10.863 1.00 93.44 84 PRO A O 1
ATOM 646 N N . LYS A 1 85 ? -17.383 12.757 10.629 1.00 94.12 85 LYS A N 1
ATOM 647 C CA . LYS A 1 85 ? -16.663 13.277 11.813 1.00 94.12 85 LYS A CA 1
ATOM 648 C C . LYS A 1 85 ? -16.992 12.539 13.119 1.00 94.12 85 LYS A C 1
ATOM 650 O O . LYS A 1 85 ? -16.149 12.441 14.001 1.00 94.12 85 LYS A O 1
ATOM 655 N N . THR A 1 86 ? -18.193 11.972 13.219 1.00 93.19 86 THR A N 1
ATOM 656 C CA . THR A 1 86 ? -18.674 11.246 14.404 1.00 93.19 86 THR A CA 1
ATOM 657 C C . THR A 1 86 ? -17.813 10.037 14.776 1.00 93.19 86 THR A C 1
ATOM 659 O O . THR A 1 86 ? -17.905 9.569 15.905 1.00 93.19 86 THR A O 1
ATOM 662 N N . ILE A 1 87 ? -16.971 9.518 13.868 1.00 94.56 87 ILE A N 1
ATOM 663 C CA . ILE A 1 87 ? -16.045 8.425 14.211 1.00 94.56 87 ILE A CA 1
ATOM 664 C C . ILE A 1 87 ? -14.987 8.851 15.234 1.00 94.56 87 ILE A C 1
ATOM 666 O O . ILE A 1 87 ? -14.505 8.006 15.982 1.00 94.56 87 ILE A O 1
ATOM 670 N N . TYR A 1 88 ? -14.638 10.143 15.273 1.00 95.19 88 TYR A N 1
ATOM 671 C CA . TYR A 1 88 ? -13.610 10.681 16.166 1.00 95.19 88 TYR A CA 1
ATOM 672 C C . TYR A 1 88 ? -14.151 10.972 17.575 1.00 95.19 88 TYR A C 1
ATOM 674 O O . TYR A 1 88 ? -13.379 11.214 18.499 1.00 95.19 88 TYR A O 1
ATOM 682 N N . GLU A 1 89 ? -15.472 10.926 17.780 1.00 92.19 89 GLU A N 1
ATOM 683 C CA . GLU A 1 89 ? -16.084 11.163 19.089 1.00 92.19 89 GLU A CA 1
ATOM 684 C C . GLU A 1 89 ? -15.686 10.070 20.094 1.00 92.19 89 GLU A C 1
ATOM 686 O O . GLU A 1 89 ? -16.090 8.910 19.985 1.00 92.19 89 GLU A O 1
ATOM 691 N N . GLY A 1 90 ? -14.890 10.454 21.099 1.00 91.19 90 GLY A N 1
ATOM 692 C CA . GLY A 1 90 ? -14.370 9.541 22.123 1.00 91.19 90 GLY A CA 1
ATOM 693 C C . GLY A 1 90 ? -13.207 8.658 21.657 1.00 91.19 90 GLY A C 1
ATOM 694 O O . GLY A 1 90 ? -12.760 7.800 22.421 1.00 91.19 90 GLY A O 1
ATOM 695 N N . ALA A 1 91 ? -12.712 8.853 20.430 1.00 95.62 91 ALA A N 1
ATOM 696 C CA . ALA A 1 91 ? -11.531 8.165 19.929 1.00 95.62 91 ALA A CA 1
ATOM 697 C C . ALA A 1 91 ? -10.258 8.827 20.455 1.00 95.62 91 ALA A C 1
ATOM 699 O O . ALA A 1 91 ? -10.101 10.038 20.361 1.00 95.62 91 ALA A O 1
ATOM 700 N N . SER A 1 92 ? -9.333 8.031 20.987 1.00 95.12 92 SER A N 1
ATOM 701 C CA . SER A 1 92 ? -8.024 8.524 21.430 1.00 95.12 92 SER A CA 1
ATOM 702 C C . SER A 1 92 ? -6.922 8.288 20.399 1.00 95.12 92 SER A C 1
ATOM 704 O O . SER A 1 92 ? -5.905 8.984 20.413 1.00 95.12 92 SER A O 1
ATOM 706 N N . GLU A 1 93 ? -7.085 7.272 19.542 1.00 96.69 93 GLU A N 1
ATOM 707 C CA . GLU A 1 93 ? -6.063 6.841 18.583 1.00 96.69 93 GLU A CA 1
ATOM 708 C C . GLU A 1 93 ? -6.670 6.370 17.257 1.00 96.69 93 GLU A C 1
ATOM 710 O O . GLU A 1 93 ? -7.725 5.733 17.242 1.00 96.69 93 GLU A O 1
ATOM 715 N N . ILE A 1 94 ? -5.962 6.636 16.160 1.00 97.75 94 ILE A N 1
ATOM 716 C CA . ILE A 1 94 ? -6.193 6.056 14.833 1.00 97.75 94 ILE A CA 1
ATOM 717 C C . ILE A 1 94 ? -4.975 5.212 14.475 1.00 97.75 94 ILE A C 1
ATOM 719 O O . ILE A 1 94 ? -3.851 5.707 14.529 1.00 97.75 94 ILE A O 1
ATOM 723 N N . HIS A 1 95 ? -5.200 3.965 14.078 1.00 98.38 95 HIS A N 1
ATOM 724 C CA . HIS A 1 95 ? -4.171 3.023 13.649 1.00 98.38 95 HIS A CA 1
ATOM 725 C C . HIS A 1 95 ? -4.369 2.685 12.179 1.00 98.38 95 HIS A C 1
ATOM 727 O O . HIS A 1 95 ? -5.392 2.109 11.808 1.00 98.38 95 HIS A O 1
ATOM 733 N N . ILE A 1 96 ? -3.393 3.050 11.348 1.00 98.44 96 ILE A N 1
ATOM 734 C CA . ILE A 1 96 ? -3.401 2.782 9.910 1.00 98.44 96 ILE A CA 1
ATOM 735 C C . ILE A 1 96 ? -2.597 1.514 9.618 1.00 98.44 96 ILE A C 1
ATOM 737 O O . ILE A 1 96 ? -1.410 1.437 9.939 1.00 98.44 96 ILE A O 1
ATOM 741 N N . SER A 1 97 ? -3.232 0.519 9.001 1.00 98.06 97 SER A N 1
ATOM 742 C CA . SER A 1 97 ? -2.630 -0.790 8.708 1.00 98.06 97 SER A CA 1
ATOM 743 C C . SER A 1 97 ? -1.575 -0.728 7.607 1.00 98.06 97 SER A C 1
ATOM 745 O O . SER A 1 97 ? -0.519 -1.355 7.725 1.00 98.06 97 SER A O 1
ATOM 747 N N . HIS A 1 98 ? -1.847 0.036 6.546 1.00 97.38 98 HIS A N 1
ATOM 748 C CA . HIS A 1 98 ? -0.958 0.243 5.406 1.00 97.38 98 HIS A CA 1
ATOM 749 C C . HIS A 1 98 ? -1.319 1.524 4.626 1.00 97.38 98 HIS A C 1
ATOM 751 O O . HIS A 1 98 ? -2.327 2.175 4.886 1.00 97.38 98 HIS A O 1
ATOM 757 N N . LEU A 1 99 ? -0.478 1.914 3.662 1.00 96.19 99 LEU A N 1
ATOM 758 C CA . LEU A 1 99 ? -0.536 3.235 3.014 1.00 96.19 99 LEU A CA 1
ATOM 759 C C . LEU A 1 99 ? -1.378 3.314 1.727 1.00 96.19 99 LEU A C 1
ATOM 761 O O . LEU A 1 99 ? -1.266 4.298 0.989 1.00 96.19 99 LEU A O 1
ATOM 765 N N . HIS A 1 100 ? -2.218 2.320 1.422 1.00 95.00 100 HIS A N 1
ATOM 766 C CA . HIS A 1 100 ? -3.213 2.523 0.369 1.00 95.00 100 HIS A CA 1
ATOM 767 C C . HIS A 1 100 ? -4.290 3.505 0.838 1.00 95.00 100 HIS A C 1
ATOM 769 O O . HIS A 1 100 ? -4.647 3.565 2.012 1.00 95.00 100 HIS A O 1
ATOM 775 N N . LEU A 1 101 ? -4.800 4.320 -0.086 1.00 94.25 101 LEU A N 1
ATOM 776 C CA . LEU A 1 101 ? -5.721 5.413 0.244 1.00 94.25 101 LEU A CA 1
ATOM 777 C C . LEU A 1 101 ? -7.085 4.928 0.742 1.00 94.25 101 LEU A C 1
ATOM 779 O O . LEU A 1 101 ? -7.769 5.655 1.456 1.00 94.25 101 LEU A O 1
ATOM 783 N N . ASP A 1 102 ? -7.473 3.709 0.396 1.00 93.38 102 ASP A N 1
ATOM 784 C CA . ASP A 1 102 ? -8.672 3.036 0.881 1.00 93.38 102 ASP A CA 1
ATOM 785 C C . ASP A 1 102 ? -8.518 2.439 2.293 1.00 93.38 102 ASP A C 1
ATOM 787 O O . ASP A 1 102 ? -9.479 1.864 2.809 1.00 93.38 102 ASP A O 1
ATOM 791 N N . HIS A 1 103 ? -7.368 2.679 2.938 1.00 96.06 103 HIS A N 1
ATOM 792 C CA . HIS A 1 103 ? -7.091 2.450 4.361 1.00 96.06 103 HIS A CA 1
ATOM 793 C C . HIS A 1 103 ? -6.606 3.724 5.068 1.00 96.06 103 HIS A C 1
ATOM 795 O O . HIS A 1 103 ? -7.187 4.135 6.070 1.00 96.06 103 HIS A O 1
ATOM 801 N N . LEU A 1 104 ? -5.598 4.406 4.515 1.00 95.50 104 LEU A N 1
ATOM 802 C CA . LEU A 1 104 ? -5.032 5.644 5.063 1.00 95.50 104 LEU A CA 1
ATOM 803 C C . LEU A 1 104 ? -6.049 6.789 5.114 1.00 95.50 104 LEU A C 1
ATOM 805 O O . LEU A 1 104 ? -6.126 7.513 6.106 1.00 95.50 104 LEU A O 1
ATOM 809 N N . GLY A 1 105 ? -6.815 6.957 4.036 1.00 93.31 105 GLY A N 1
ATOM 810 C CA . GLY A 1 105 ? -7.826 7.996 3.943 1.00 93.31 105 GLY A CA 1
ATOM 811 C C . GLY A 1 105 ? -7.276 9.418 3.969 1.00 93.31 105 GLY A C 1
ATOM 812 O O . GLY A 1 105 ? -6.292 9.735 3.301 1.00 93.31 105 GLY A O 1
ATOM 813 N N . SER A 1 106 ? -7.961 10.278 4.725 1.00 93.12 106 SER A N 1
ATOM 814 C CA . SER A 1 106 ? -7.565 11.667 4.957 1.00 93.12 106 SER A CA 1
ATOM 815 C C . SER A 1 106 ? -6.908 11.820 6.326 1.00 93.12 106 SER A C 1
ATOM 817 O O . SER A 1 106 ? -7.512 11.493 7.346 1.00 93.12 106 SER A O 1
ATOM 819 N N . LEU A 1 107 ? -5.701 12.379 6.353 1.00 92.44 107 LEU A N 1
ATOM 820 C CA . LEU A 1 107 ? -5.004 12.814 7.565 1.00 92.44 107 LEU A CA 1
ATOM 821 C C . LEU A 1 107 ? -5.380 14.244 7.982 1.00 92.44 107 LEU A C 1
ATOM 823 O O . LEU A 1 107 ? -4.993 14.683 9.060 1.00 92.44 107 LEU A O 1
ATOM 827 N N . ALA A 1 108 ? -6.180 14.954 7.180 1.00 90.00 108 ALA A N 1
ATOM 828 C CA . ALA A 1 108 ? -6.824 16.203 7.581 1.00 90.00 108 ALA A CA 1
ATOM 829 C C . ALA A 1 108 ? -7.973 15.925 8.570 1.00 90.00 108 ALA A C 1
ATOM 831 O O . ALA A 1 108 ? -9.161 15.943 8.222 1.00 90.00 108 ALA A O 1
ATOM 832 N N . ILE A 1 109 ? -7.601 15.598 9.806 1.00 90.31 109 ILE A N 1
ATOM 833 C CA . ILE A 1 109 ? -8.527 15.359 10.912 1.00 90.31 109 ILE A CA 1
ATOM 834 C C . ILE A 1 109 ? -9.101 16.710 11.370 1.00 90.31 109 ILE A C 1
ATOM 836 O O . ILE A 1 109 ? -8.359 17.692 11.434 1.00 90.31 109 ILE A O 1
ATOM 840 N N . PRO A 1 110 ? -10.412 16.804 11.669 1.00 89.38 110 PRO A N 1
ATOM 841 C CA . PRO A 1 110 ? -10.991 18.049 12.160 1.00 89.38 110 PRO A CA 1
ATOM 842 C C . PRO A 1 110 ? -10.339 18.487 13.481 1.00 89.38 110 PRO A C 1
ATOM 844 O O . PRO A 1 110 ? -10.207 17.681 14.402 1.00 89.38 110 PRO A O 1
ATOM 847 N N . PHE A 1 111 ? -9.950 19.761 13.570 1.00 87.69 111 PHE A N 1
ATOM 848 C CA . PHE A 1 111 ? -9.158 20.319 14.675 1.00 87.69 111 PHE A CA 1
ATOM 849 C C . PHE A 1 111 ? -9.852 20.242 16.045 1.00 87.69 111 PHE A C 1
ATOM 851 O O . PHE A 1 111 ? -9.204 20.389 17.077 1.00 87.69 111 PHE A O 1
ATOM 858 N N . GLU A 1 112 ? -11.174 20.053 16.066 1.00 92.12 112 GLU A N 1
ATOM 859 C CA . GLU A 1 112 ? -11.961 19.879 17.284 1.00 92.12 112 GLU A CA 1
ATOM 860 C C . GLU A 1 112 ? -11.727 18.526 17.990 1.00 92.12 112 GLU A C 1
ATOM 862 O O . GLU A 1 112 ? -12.166 18.361 19.130 1.00 92.12 112 GLU A O 1
ATOM 867 N N . TYR A 1 113 ? -11.029 17.576 17.351 1.00 92.00 113 TYR A N 1
ATOM 868 C CA . TYR A 1 113 ? -10.712 16.264 17.917 1.00 92.00 113 TYR A CA 1
ATOM 869 C C . TYR A 1 113 ? -9.208 16.103 18.165 1.00 92.00 113 TYR A C 1
ATOM 871 O O . TYR A 1 113 ? -8.401 16.170 17.241 1.00 92.00 113 TYR A O 1
ATOM 879 N N . ASP A 1 114 ? -8.840 15.815 19.413 1.00 90.62 114 ASP A N 1
ATOM 880 C CA . ASP A 1 114 ? -7.468 15.478 19.804 1.00 90.62 114 ASP A CA 1
ATOM 881 C C . ASP A 1 114 ? -7.260 13.958 19.717 1.00 90.62 114 ASP A C 1
ATOM 883 O O . ASP A 1 114 ? -7.575 13.211 20.648 1.00 90.62 114 ASP A O 1
ATOM 887 N N . VAL A 1 115 ? -6.794 13.488 18.556 1.00 94.06 115 VAL A N 1
ATOM 888 C CA . VAL A 1 115 ? -6.614 12.059 18.259 1.00 94.06 115 VAL A CA 1
ATOM 889 C C . VAL A 1 115 ? -5.191 11.805 17.786 1.00 94.06 115 VAL A C 1
ATOM 891 O O . VAL A 1 115 ? -4.718 12.418 16.832 1.00 94.06 115 VAL A O 1
ATOM 894 N N . ARG A 1 116 ? -4.505 10.844 18.411 1.00 95.62 116 ARG A N 1
ATOM 895 C CA . ARG A 1 116 ? -3.157 10.449 17.981 1.00 95.62 116 ARG A CA 1
ATOM 896 C C . ARG A 1 116 ? -3.227 9.540 16.763 1.00 95.62 116 ARG A C 1
ATOM 898 O O . ARG A 1 116 ? -3.925 8.529 16.793 1.00 95.62 116 ARG A O 1
ATOM 905 N N . VAL A 1 117 ? -2.451 9.845 15.730 1.00 96.69 117 VAL A N 1
ATOM 906 C CA . VAL A 1 117 ? -2.422 9.048 14.499 1.00 96.69 117 VAL A CA 1
ATOM 907 C C . VAL A 1 117 ? -1.155 8.207 14.432 1.00 96.69 117 VAL A C 1
ATOM 909 O O . VAL A 1 117 ? -0.041 8.730 14.470 1.00 96.69 117 VAL A O 1
ATOM 912 N N . TYR A 1 118 ? -1.342 6.899 14.296 1.00 98.00 118 TYR A N 1
ATOM 913 C CA . TYR A 1 118 ? -0.295 5.905 14.127 1.00 98.00 118 TYR A CA 1
ATOM 914 C C . TYR A 1 118 ? -0.296 5.411 12.680 1.00 98.00 118 TYR A C 1
ATOM 916 O O . TYR A 1 118 ? -1.262 4.802 12.218 1.00 98.00 118 TYR A O 1
ATOM 924 N N . VAL A 1 119 ? 0.790 5.684 11.960 1.00 97.69 119 VAL A N 1
ATOM 925 C CA . VAL A 1 119 ? 0.989 5.288 10.559 1.00 97.69 119 VAL A CA 1
ATOM 926 C C . VAL A 1 119 ? 2.037 4.179 10.462 1.00 97.69 119 VAL A C 1
ATOM 928 O O . VAL A 1 119 ? 2.929 4.108 11.307 1.00 97.69 119 VAL A O 1
ATOM 931 N N . PRO A 1 120 ? 1.975 3.303 9.446 1.00 97.12 120 PRO A N 1
ATOM 932 C CA . PRO A 1 120 ? 2.857 2.137 9.364 1.00 97.12 120 PRO A CA 1
ATOM 933 C C . PRO A 1 120 ? 4.341 2.520 9.197 1.00 97.12 120 PRO A C 1
ATOM 935 O O . PRO A 1 120 ? 5.204 1.828 9.728 1.00 97.12 120 PRO A O 1
ATOM 938 N N . SER A 1 121 ? 4.639 3.625 8.503 1.00 97.00 121 SER A N 1
ATOM 939 C CA . SER A 1 121 ? 5.948 4.297 8.511 1.00 97.00 121 SER A CA 1
ATOM 940 C C . SER A 1 121 ? 5.781 5.763 8.110 1.00 97.00 121 SER A C 1
ATOM 942 O O . SER A 1 121 ? 5.234 6.062 7.041 1.00 97.00 121 SER A O 1
ATOM 944 N N . ARG A 1 122 ? 6.276 6.685 8.944 1.00 95.56 122 ARG A N 1
ATOM 945 C CA . ARG A 1 122 ? 6.283 8.125 8.637 1.00 95.56 122 ARG A CA 1
ATOM 946 C C . ARG A 1 122 ? 7.202 8.455 7.464 1.00 95.56 122 ARG A C 1
ATOM 948 O O . ARG A 1 122 ? 6.820 9.253 6.615 1.00 95.56 122 ARG A O 1
ATOM 955 N N . HIS A 1 123 ? 8.371 7.816 7.378 1.00 93.88 123 HIS A N 1
ATOM 956 C CA . HIS A 1 123 ? 9.336 8.076 6.304 1.00 93.88 123 HIS A CA 1
ATOM 957 C C . HIS A 1 123 ? 8.788 7.652 4.937 1.00 93.88 123 HIS A C 1
ATOM 959 O O . HIS A 1 123 ? 8.910 8.389 3.957 1.00 93.88 123 HIS A O 1
ATOM 965 N N . VAL A 1 124 ? 8.134 6.488 4.862 1.00 95.94 124 VAL A N 1
ATOM 966 C CA . VAL A 1 124 ? 7.515 6.022 3.614 1.00 95.94 124 VAL A CA 1
ATOM 967 C C . VAL A 1 124 ? 6.328 6.908 3.236 1.00 95.94 124 VAL A C 1
ATOM 969 O O . VAL A 1 124 ? 6.201 7.277 2.068 1.00 95.94 124 VAL A O 1
ATOM 972 N N . LEU A 1 125 ? 5.489 7.303 4.201 1.00 95.12 125 LEU A N 1
ATOM 973 C CA . LEU A 1 125 ? 4.375 8.225 3.961 1.00 95.12 125 LEU A CA 1
ATOM 974 C C . LEU A 1 125 ? 4.853 9.588 3.440 1.00 95.12 125 LEU A C 1
ATOM 976 O O . LEU A 1 125 ? 4.273 10.103 2.487 1.00 95.12 125 LEU A O 1
ATOM 980 N N . GLU A 1 126 ? 5.916 10.150 4.014 1.00 93.25 126 GLU A N 1
ATOM 981 C CA . GLU A 1 126 ? 6.504 11.415 3.563 1.00 93.25 126 GLU A CA 1
ATOM 982 C C . GLU A 1 126 ? 6.939 11.335 2.092 1.00 93.25 126 GLU A C 1
ATOM 984 O O . GLU A 1 126 ? 6.599 12.198 1.283 1.00 93.25 126 GLU A O 1
ATOM 989 N N . LYS A 1 127 ? 7.647 10.269 1.692 1.00 93.56 127 LYS A N 1
ATOM 990 C CA . LYS A 1 127 ? 8.053 10.123 0.284 1.00 93.56 127 LYS A CA 1
ATOM 991 C C . LYS A 1 127 ? 6.870 9.783 -0.628 1.00 93.56 127 LYS A C 1
ATOM 993 O O . LYS A 1 127 ? 6.865 10.182 -1.794 1.00 93.56 127 LYS A O 1
ATOM 998 N N . LEU A 1 128 ? 5.848 9.092 -0.118 1.00 92.56 128 LEU A N 1
ATOM 999 C CA . LEU A 1 128 ? 4.618 8.796 -0.853 1.00 92.56 128 LEU A CA 1
ATOM 1000 C C . LEU A 1 128 ? 3.779 10.058 -1.111 1.00 92.56 128 LEU A C 1
ATOM 1002 O O . LEU A 1 128 ? 3.247 10.215 -2.213 1.00 92.56 128 LEU A O 1
ATOM 1006 N N . SER A 1 129 ? 3.667 10.968 -0.143 1.00 91.31 129 SER A N 1
ATOM 1007 C CA . SER A 1 129 ? 2.852 12.182 -0.279 1.00 91.31 129 SER A CA 1
ATOM 1008 C C . SER A 1 129 ? 3.382 13.120 -1.366 1.00 91.31 129 SER A C 1
ATOM 1010 O O . SER A 1 129 ? 2.609 13.823 -2.017 1.00 91.31 129 SER A O 1
ATOM 1012 N N . ASN A 1 130 ? 4.671 13.022 -1.712 1.00 89.12 130 ASN A N 1
ATOM 1013 C CA . ASN A 1 130 ? 5.237 13.716 -2.867 1.00 89.12 130 ASN A CA 1
ATOM 1014 C C . ASN A 1 130 ? 4.524 13.374 -4.187 1.00 89.12 130 ASN A C 1
ATOM 1016 O O . ASN A 1 130 ? 4.563 14.165 -5.135 1.00 89.12 130 ASN A O 1
ATOM 1020 N N . PHE A 1 131 ? 3.884 12.207 -4.304 1.00 87.62 131 PHE A N 1
ATOM 1021 C CA . PHE A 1 131 ? 3.092 11.831 -5.481 1.00 87.62 131 PHE A CA 1
ATOM 1022 C C . PHE A 1 131 ? 1.720 12.500 -5.539 1.00 87.62 131 PHE A C 1
ATOM 1024 O O . PHE A 1 131 ? 1.056 12.416 -6.572 1.00 87.62 131 PHE A O 1
ATOM 1031 N N . TRP A 1 132 ? 1.283 13.128 -4.451 1.00 89.62 132 TRP A N 1
ATOM 1032 C CA . TRP A 1 132 ? -0.033 13.746 -4.340 1.00 89.62 132 TRP A CA 1
ATOM 1033 C C . TRP A 1 132 ? -0.028 15.190 -4.822 1.00 89.62 132 TRP A C 1
ATOM 1035 O O . TRP A 1 132 ? -1.083 15.675 -5.229 1.00 89.62 132 TRP A O 1
ATOM 1045 N N . TYR A 1 133 ? 1.149 15.824 -4.883 1.00 85.56 133 TYR A N 1
ATOM 1046 C CA . TYR A 1 133 ? 1.289 17.177 -5.406 1.00 85.56 133 TYR A CA 1
ATOM 1047 C C . TYR A 1 133 ? 0.710 17.337 -6.817 1.00 85.56 133 TYR A C 1
ATOM 1049 O O . TYR A 1 133 ? 0.897 16.475 -7.682 1.00 85.56 133 TYR A O 1
ATOM 1057 N N . TRP A 1 134 ? 0.089 18.487 -7.063 1.00 83.62 134 TRP A N 1
ATOM 1058 C CA . TRP A 1 134 ? -0.641 18.861 -8.271 1.00 83.62 134 TRP A CA 1
ATOM 1059 C C . TRP A 1 134 ? -1.868 17.984 -8.542 1.00 83.62 134 TRP A C 1
ATOM 1061 O O . TRP A 1 134 ? -2.277 17.813 -9.692 1.00 83.62 134 TRP A O 1
ATOM 1071 N N . SER A 1 135 ? -2.452 17.408 -7.490 1.00 88.44 135 SER A N 1
ATOM 1072 C CA . SER A 1 135 ? -3.696 16.647 -7.565 1.00 88.44 135 SER A CA 1
ATOM 1073 C C . SER A 1 135 ? -4.569 16.893 -6.338 1.00 88.44 135 SER A C 1
ATOM 1075 O O . SER A 1 135 ? -4.089 17.341 -5.302 1.00 88.44 135 SER A O 1
ATOM 1077 N N . TRP A 1 136 ? -5.843 16.514 -6.429 1.00 91.06 136 TRP A N 1
ATOM 1078 C CA . TRP A 1 136 ? -6.795 16.577 -5.315 1.00 91.06 136 TRP A CA 1
ATOM 1079 C C . TRP A 1 136 ? -6.325 15.832 -4.053 1.00 91.06 136 TRP A C 1
ATOM 1081 O O . TRP A 1 136 ? -6.815 16.086 -2.959 1.00 91.06 136 TRP A O 1
ATOM 1091 N N . LYS A 1 137 ? -5.365 14.909 -4.181 1.00 92.19 137 LYS A N 1
ATOM 1092 C CA . LYS A 1 137 ? -4.822 14.151 -3.049 1.00 92.19 137 LYS A CA 1
ATOM 1093 C C . LYS A 1 137 ? -4.034 15.024 -2.069 1.00 92.19 137 LYS A C 1
ATOM 1095 O O . LYS A 1 137 ? -3.845 14.593 -0.939 1.00 92.19 137 LYS A O 1
ATOM 1100 N N . GLU A 1 138 ? -3.614 16.234 -2.455 1.00 92.06 138 GLU A N 1
ATOM 1101 C CA . GLU A 1 138 ? -3.036 17.212 -1.515 1.00 92.06 138 GLU A CA 1
ATOM 1102 C C . GLU A 1 138 ? -3.988 17.539 -0.356 1.00 92.06 138 GLU A C 1
ATOM 1104 O O . GLU A 1 138 ? -3.539 17.851 0.741 1.00 92.06 138 GLU A O 1
ATOM 1109 N N . LEU A 1 139 ? -5.301 17.407 -0.569 1.00 91.75 139 LEU A N 1
ATOM 1110 C CA . LEU A 1 139 ? -6.304 17.613 0.475 1.00 91.75 139 LEU A CA 1
ATOM 1111 C C . LEU A 1 139 ? -6.178 16.588 1.612 1.00 91.75 139 LEU A C 1
ATOM 1113 O O . LEU A 1 139 ? -6.512 16.887 2.753 1.00 91.75 139 LEU A O 1
ATOM 1117 N N . LEU A 1 140 ? -5.683 15.382 1.317 1.00 91.50 140 LEU A N 1
ATOM 1118 C CA . LEU A 1 140 ? -5.591 14.283 2.283 1.00 91.50 140 LEU A CA 1
ATOM 1119 C C . LEU A 1 140 ? -4.461 14.478 3.294 1.00 91.50 140 LEU A C 1
ATOM 1121 O O . LEU A 1 140 ? -4.512 13.908 4.377 1.00 91.50 140 LEU A O 1
ATOM 1125 N N . LEU A 1 141 ? -3.446 15.261 2.940 1.00 90.06 141 LEU A N 1
ATOM 1126 C CA . LEU A 1 141 ? -2.359 15.662 3.823 1.00 90.06 141 LEU A CA 1
ATOM 1127 C C . LEU A 1 141 ? -2.007 17.114 3.480 1.00 90.06 141 LEU A C 1
ATOM 1129 O O . LEU A 1 141 ? -1.149 17.346 2.623 1.00 90.06 141 LEU A O 1
ATOM 1133 N N . PRO A 1 142 ? -2.699 18.083 4.105 1.00 78.88 142 PRO A N 1
ATOM 1134 C CA . PRO A 1 142 ? -2.490 19.495 3.833 1.00 78.88 142 PRO A CA 1
ATOM 1135 C C . PRO A 1 142 ? -1.020 19.871 4.009 1.00 78.88 142 PRO A C 1
ATOM 1137 O O . PRO A 1 142 ? -0.356 19.393 4.924 1.00 78.88 142 PRO A O 1
ATOM 1140 N N . SER A 1 143 ? -0.511 20.777 3.176 1.00 74.50 143 SER A N 1
ATOM 1141 C CA . SER A 1 143 ? 0.895 21.212 3.223 1.00 74.50 143 SER A CA 1
ATOM 1142 C C . SER A 1 143 ? 1.304 21.876 4.543 1.00 74.50 143 SER A C 1
ATOM 1144 O O . SER A 1 143 ? 2.493 21.990 4.829 1.00 74.50 143 SER A O 1
ATOM 1146 N N . THR A 1 144 ? 0.331 22.313 5.343 1.00 75.31 144 THR A N 1
ATOM 1147 C CA . THR A 1 144 ? 0.521 22.869 6.687 1.00 75.31 144 THR A CA 1
ATOM 1148 C C . THR A 1 144 ? 0.582 21.809 7.784 1.00 75.31 144 THR A C 1
ATOM 1150 O O . THR A 1 144 ? 0.839 22.163 8.930 1.00 75.31 144 THR A O 1
ATOM 1153 N N . PHE A 1 145 ? 0.289 20.545 7.472 1.00 82.56 145 PHE A N 1
ATOM 1154 C CA . PHE A 1 145 ? 0.296 19.466 8.449 1.00 82.56 145 PHE A CA 1
ATOM 1155 C C . PHE A 1 145 ? 1.736 19.144 8.857 1.00 82.56 145 PHE A C 1
ATOM 1157 O O . PHE A 1 145 ? 2.573 18.828 8.007 1.00 82.56 145 PHE A O 1
ATOM 1164 N N . ASP A 1 146 ? 2.023 19.202 10.157 1.00 83.81 146 ASP A N 1
ATOM 1165 C CA . ASP A 1 146 ? 3.326 18.804 10.669 1.00 83.81 146 ASP A CA 1
ATOM 1166 C C . ASP A 1 146 ? 3.395 17.275 10.777 1.00 83.81 146 ASP A C 1
ATOM 1168 O O . ASP A 1 146 ? 2.803 16.651 11.655 1.00 83.81 146 ASP A O 1
ATOM 1172 N N . LEU A 1 147 ? 4.162 16.648 9.881 1.00 84.88 147 LEU A N 1
ATOM 1173 C CA . LEU A 1 147 ? 4.400 15.201 9.892 1.00 84.88 147 LEU A CA 1
ATOM 1174 C C . LEU A 1 147 ? 5.043 14.696 11.197 1.00 84.88 147 LEU A C 1
ATOM 1176 O O . LEU A 1 147 ? 5.013 13.489 11.453 1.00 84.88 147 LEU A O 1
ATOM 1180 N N . SER A 1 148 ? 5.619 15.583 12.017 1.00 85.31 148 SER A N 1
ATOM 1181 C CA . SER A 1 148 ? 6.136 15.241 13.344 1.00 85.31 148 SER A CA 1
ATOM 1182 C C . SER A 1 148 ? 5.033 14.882 14.352 1.00 85.31 148 SER A C 1
ATOM 1184 O O . SER A 1 148 ? 5.310 14.177 15.323 1.00 85.31 148 SER A O 1
ATOM 1186 N N . GLU A 1 149 ? 3.783 15.282 14.091 1.00 87.81 149 GLU A N 1
ATOM 1187 C CA . GLU A 1 149 ? 2.612 14.927 14.905 1.00 87.81 149 GLU A CA 1
ATOM 1188 C C . GLU A 1 149 ? 2.186 13.462 14.724 1.00 87.81 149 GLU A C 1
ATOM 1190 O O . GLU A 1 149 ? 1.533 12.881 15.597 1.00 87.81 149 GLU A O 1
ATOM 1195 N N . LEU A 1 150 ? 2.576 12.832 13.609 1.00 93.31 150 LEU A N 1
ATOM 1196 C CA . LEU A 1 150 ? 2.326 11.412 13.373 1.00 93.31 150 LEU A CA 1
ATOM 1197 C C . LEU A 1 150 ? 3.268 10.555 14.215 1.00 93.31 150 LEU A C 1
ATOM 1199 O O . LEU A 1 150 ? 4.431 10.892 14.438 1.00 93.31 150 LEU A O 1
ATOM 1203 N N . LYS A 1 151 ? 2.789 9.375 14.607 1.00 96.06 151 LYS A N 1
ATOM 1204 C CA . LYS A 1 151 ? 3.591 8.349 15.275 1.00 96.06 151 LYS A CA 1
ATOM 1205 C C . LYS A 1 151 ? 3.771 7.142 14.372 1.00 96.06 151 LYS A C 1
ATOM 1207 O O . LYS A 1 151 ? 2.862 6.764 13.638 1.00 96.06 151 LYS A O 1
ATOM 1212 N N . ASP A 1 152 ? 4.933 6.505 14.450 1.00 96.31 152 ASP A N 1
ATOM 1213 C CA . ASP A 1 152 ? 5.114 5.196 13.828 1.00 96.31 152 ASP A CA 1
ATOM 1214 C C . ASP A 1 152 ? 4.305 4.158 14.611 1.00 96.31 152 ASP A C 1
ATOM 1216 O O . ASP A 1 152 ? 4.336 4.133 15.847 1.00 96.31 152 ASP A O 1
ATOM 1220 N N . ALA A 1 153 ? 3.584 3.289 13.906 1.00 94.44 153 ALA A N 1
ATOM 1221 C CA . ALA A 1 153 ? 2.681 2.310 14.505 1.00 94.44 153 ALA A CA 1
ATOM 1222 C C . ALA A 1 153 ? 3.392 1.390 15.514 1.00 94.44 153 ALA A C 1
ATOM 1224 O O . ALA A 1 153 ? 2.792 0.949 16.491 1.00 94.44 153 ALA A O 1
ATOM 1225 N N . SER A 1 154 ? 4.699 1.165 15.338 1.00 92.81 154 SER A N 1
ATOM 1226 C CA . SER A 1 154 ? 5.537 0.378 16.251 1.00 92.81 154 SER A CA 1
ATOM 1227 C C . SER A 1 154 ? 5.710 0.992 17.640 1.00 92.81 154 SER A C 1
ATOM 1229 O O . SER A 1 154 ? 6.242 0.334 18.526 1.00 92.81 154 SER A O 1
ATOM 1231 N N . THR A 1 155 ? 5.308 2.250 17.826 1.00 94.69 155 THR A N 1
ATOM 1232 C CA . THR A 1 155 ? 5.354 2.959 19.113 1.00 94.69 155 THR A CA 1
ATOM 1233 C C . THR A 1 155 ? 4.032 2.890 19.883 1.00 94.69 155 THR A C 1
ATOM 1235 O O . THR A 1 155 ? 3.922 3.488 20.952 1.00 94.69 155 THR A O 1
ATOM 1238 N N . SER A 1 156 ? 3.008 2.210 19.352 1.00 92.50 156 SER A N 1
ATOM 1239 C CA . SER A 1 156 ? 1.746 2.021 20.072 1.00 92.50 156 SER A CA 1
ATOM 1240 C C . SER A 1 156 ? 1.908 1.039 21.232 1.00 92.50 156 SER A C 1
ATOM 1242 O O . SER A 1 156 ? 2.512 -0.020 21.087 1.00 92.50 156 SER A O 1
ATOM 1244 N N . GLU A 1 157 ? 1.304 1.374 22.371 1.00 91.38 157 GLU A N 1
ATOM 1245 C CA . GLU A 1 157 ? 1.183 0.480 23.531 1.00 91.38 157 GLU A CA 1
ATOM 1246 C C . GLU A 1 157 ? -0.169 -0.256 23.565 1.00 91.38 157 GLU A C 1
ATOM 1248 O O . GLU A 1 157 ? -0.333 -1.210 24.318 1.00 91.38 157 GLU A O 1
ATOM 1253 N N . ARG A 1 158 ? -1.148 0.181 22.756 1.00 89.94 158 ARG A N 1
ATOM 1254 C CA . ARG A 1 158 ? -2.514 -0.379 22.721 1.00 89.94 158 ARG A CA 1
ATOM 1255 C C . ARG A 1 158 ? -2.706 -1.442 21.652 1.00 89.94 158 ARG A C 1
ATOM 1257 O O . ARG A 1 158 ? -3.614 -2.264 21.756 1.00 89.94 158 ARG A O 1
ATOM 1264 N N . VAL A 1 159 ? -1.891 -1.388 20.603 1.00 94.38 159 VAL A N 1
ATOM 1265 C CA . VAL A 1 159 ? -2.009 -2.263 19.443 1.00 94.38 159 VAL A CA 1
ATOM 1266 C C . VAL A 1 159 ? -0.702 -2.999 19.233 1.00 94.38 159 VAL A C 1
ATOM 1268 O O . VAL A 1 159 ? 0.347 -2.401 19.001 1.00 94.38 159 VAL A O 1
ATOM 1271 N N . ARG A 1 160 ? -0.776 -4.327 19.257 1.00 96.44 160 ARG A N 1
ATOM 1272 C CA . ARG A 1 160 ? 0.352 -5.184 18.912 1.00 96.44 160 ARG A CA 1
ATOM 1273 C C . ARG A 1 160 ? 0.383 -5.378 17.402 1.00 96.44 160 ARG A C 1
ATOM 1275 O O . ARG A 1 160 ? -0.552 -5.932 16.822 1.00 96.44 160 ARG A O 1
ATOM 1282 N N . LEU A 1 161 ? 1.465 -4.924 16.775 1.00 96.81 161 LEU A N 1
ATOM 1283 C CA . LEU A 1 161 ? 1.679 -5.057 15.338 1.00 96.81 161 LEU A CA 1
ATOM 1284 C C . LEU A 1 161 ? 2.119 -6.465 14.952 1.00 96.81 161 LEU A C 1
ATOM 1286 O O . LEU A 1 161 ? 3.039 -7.030 15.547 1.00 96.81 161 LEU A O 1
ATOM 1290 N N . ILE A 1 162 ? 1.545 -6.976 13.868 1.00 97.31 162 ILE A N 1
ATOM 1291 C CA . ILE A 1 162 ? 2.005 -8.189 13.205 1.00 97.31 162 ILE A CA 1
ATOM 1292 C C . ILE A 1 162 ? 2.293 -7.856 11.750 1.00 97.31 162 ILE A C 1
ATOM 1294 O O . ILE A 1 162 ? 1.392 -7.518 10.991 1.00 97.31 162 ILE A O 1
ATOM 1298 N N . ARG A 1 163 ? 3.562 -7.937 11.351 1.00 96.44 163 ARG A N 1
ATOM 1299 C CA . ARG A 1 163 ? 3.969 -7.642 9.974 1.00 96.44 163 ARG A CA 1
ATOM 1300 C C . ARG A 1 163 ? 3.387 -8.673 9.009 1.00 96.44 163 ARG A C 1
ATOM 1302 O O . ARG A 1 163 ? 3.568 -9.876 9.216 1.00 96.44 163 ARG A O 1
ATOM 1309 N N . VAL A 1 164 ? 2.778 -8.191 7.932 1.00 97.31 164 VAL A N 1
ATOM 1310 C CA . VAL A 1 164 ? 2.206 -9.015 6.861 1.00 97.31 164 VAL A CA 1
ATOM 1311 C C . VAL A 1 164 ? 2.779 -8.626 5.502 1.00 97.31 164 VAL A C 1
ATOM 1313 O O . VAL A 1 164 ? 3.369 -7.558 5.341 1.00 97.31 164 VAL A O 1
ATOM 1316 N N . SER A 1 165 ? 2.656 -9.525 4.529 1.00 96.19 165 SER A N 1
ATOM 1317 C CA . SER A 1 165 ? 2.898 -9.207 3.118 1.00 96.19 165 SER A CA 1
ATOM 1318 C C . SER A 1 165 ? 1.624 -8.628 2.506 1.00 96.19 165 SER A C 1
ATOM 1320 O O . SER A 1 165 ? 0.543 -9.110 2.819 1.00 96.19 165 SER A O 1
ATOM 1322 N N . HIS A 1 166 ? 1.738 -7.627 1.635 1.00 95.19 166 HIS A N 1
ATOM 1323 C CA . HIS A 1 166 ? 0.639 -7.037 0.862 1.00 95.19 166 HIS A CA 1
ATOM 1324 C C . HIS A 1 166 ? 1.222 -6.310 -0.371 1.00 95.19 166 HIS A C 1
ATOM 1326 O O . HIS A 1 166 ? 2.441 -6.241 -0.538 1.00 95.19 166 HIS A O 1
ATOM 1332 N N . SER A 1 167 ? 0.378 -5.765 -1.249 1.00 93.50 167 SER A N 1
ATOM 1333 C CA . SER A 1 167 ? 0.762 -4.892 -2.376 1.00 93.50 167 SER A CA 1
ATOM 1334 C C . SER A 1 167 ? 1.134 -3.461 -1.943 1.00 93.50 167 SER A C 1
ATOM 1336 O O . SER A 1 167 ? 1.405 -2.613 -2.795 1.00 93.50 167 SER A O 1
ATOM 1338 N N . ALA A 1 168 ? 1.210 -3.195 -0.635 1.00 94.31 168 ALA A N 1
ATOM 1339 C CA . ALA A 1 168 ? 1.779 -1.982 -0.064 1.00 94.31 168 ALA A CA 1
ATOM 1340 C C . ALA A 1 168 ? 2.805 -2.302 1.026 1.00 94.31 168 ALA A C 1
ATOM 1342 O O . ALA A 1 168 ? 2.667 -3.280 1.764 1.00 94.31 168 ALA A O 1
ATOM 1343 N N . TYR A 1 169 ? 3.824 -1.455 1.157 1.00 94.56 169 TYR A N 1
ATOM 1344 C CA . TYR A 1 169 ? 4.834 -1.575 2.201 1.00 94.56 169 TYR A CA 1
ATOM 1345 C C . TYR A 1 169 ? 5.025 -0.262 2.975 1.00 94.56 169 TYR A C 1
ATOM 1347 O O . TYR A 1 169 ? 5.110 0.785 2.327 1.00 94.56 169 TYR A O 1
ATOM 1355 N N . PRO A 1 170 ? 5.185 -0.318 4.314 1.00 96.19 170 PRO A N 1
ATOM 1356 C CA . PRO A 1 170 ? 4.961 -1.491 5.166 1.00 96.19 170 PRO A CA 1
ATOM 1357 C C . PRO A 1 170 ? 3.461 -1.763 5.389 1.00 96.19 170 PRO A C 1
ATOM 1359 O O . PRO A 1 170 ? 2.633 -0.869 5.219 1.00 96.19 170 PRO A O 1
ATOM 1362 N N . SER A 1 171 ? 3.129 -3.007 5.750 1.00 96.88 171 SER A N 1
ATOM 1363 C CA . SER A 1 171 ? 1.757 -3.455 6.032 1.00 96.88 171 SER A CA 1
ATOM 1364 C C . SER A 1 171 ? 1.696 -4.298 7.303 1.00 96.88 171 SER A C 1
ATOM 1366 O O . SER A 1 171 ? 2.567 -5.146 7.547 1.00 96.88 171 SER A O 1
ATOM 1368 N N . TYR A 1 172 ? 0.653 -4.077 8.105 1.00 98.19 172 TYR A N 1
ATOM 1369 C CA . TYR A 1 172 ? 0.474 -4.719 9.404 1.00 98.19 172 TYR A CA 1
ATOM 1370 C C . TYR A 1 172 ? -0.961 -5.194 9.636 1.00 98.19 172 TYR A C 1
ATOM 1372 O O . TYR A 1 172 ? -1.923 -4.507 9.308 1.00 98.19 172 TYR A O 1
ATOM 1380 N N . SER A 1 173 ? -1.082 -6.342 10.297 1.00 98.38 173 SER A N 1
ATOM 1381 C CA . SER A 1 173 ? -2.266 -6.713 11.070 1.00 98.38 173 SER A CA 1
ATOM 1382 C C . SER A 1 173 ? -2.115 -6.243 12.513 1.00 98.38 173 SER A C 1
ATOM 1384 O O . SER A 1 173 ? -1.001 -6.025 13.000 1.00 98.38 173 SER A O 1
ATOM 1386 N N . PHE A 1 174 ? -3.235 -6.145 13.218 1.00 98.44 174 PHE A N 1
ATOM 1387 C CA . PHE A 1 174 ? -3.315 -5.647 14.583 1.00 98.44 174 PHE A CA 1
ATOM 1388 C C . PHE A 1 174 ? -3.958 -6.681 15.505 1.00 98.44 174 PHE A C 1
ATOM 1390 O O . PHE A 1 174 ? -5.035 -7.201 15.211 1.00 98.44 174 PHE A O 1
ATOM 1397 N N . LEU A 1 175 ? -3.321 -6.938 16.645 1.00 97.94 175 LEU A N 1
ATOM 1398 C CA . LEU A 1 175 ? -3.937 -7.620 17.778 1.00 97.94 175 LEU A CA 1
ATOM 1399 C C . LEU A 1 175 ? -4.226 -6.584 18.866 1.00 97.94 175 LEU A C 1
ATOM 1401 O O . LEU A 1 175 ? -3.323 -5.878 19.317 1.00 97.94 175 LEU A O 1
ATOM 1405 N N . ILE A 1 176 ? -5.494 -6.493 19.255 1.00 97.12 176 ILE A N 1
ATOM 1406 C CA . ILE A 1 176 ? -6.008 -5.516 20.212 1.00 97.12 176 ILE A CA 1
ATOM 1407 C C . ILE A 1 176 ? -6.572 -6.287 21.398 1.00 97.12 176 ILE A C 1
ATOM 1409 O O . ILE A 1 176 ? -7.524 -7.061 21.257 1.00 97.12 176 ILE A O 1
ATOM 1413 N N . GLU A 1 177 ? -5.985 -6.071 22.566 1.00 95.62 177 GLU A N 1
ATOM 1414 C CA . GLU A 1 177 ? -6.482 -6.622 23.822 1.00 95.62 177 GLU A CA 1
ATOM 1415 C C . GLU A 1 177 ? -7.536 -5.672 24.393 1.00 95.62 177 GLU A C 1
ATOM 1417 O O . GLU A 1 177 ? -7.289 -4.480 24.568 1.00 95.62 177 GLU A O 1
ATOM 1422 N N . THR A 1 178 ? -8.734 -6.193 24.653 1.00 95.88 178 THR A N 1
ATOM 1423 C CA . THR A 1 178 ? -9.845 -5.424 25.232 1.00 95.88 178 THR A CA 1
ATOM 1424 C C . THR A 1 178 ? -10.299 -6.053 26.541 1.00 95.88 178 THR A C 1
ATOM 1426 O O . THR A 1 178 ? -9.938 -7.188 26.859 1.00 95.88 178 THR A O 1
ATOM 1429 N N . PHE A 1 179 ? -11.152 -5.354 27.289 1.00 93.94 179 PHE A N 1
ATOM 1430 C CA . PHE A 1 179 ? -11.690 -5.848 28.556 1.00 93.94 179 PHE A CA 1
ATOM 1431 C C . PHE A 1 179 ? -12.403 -7.213 28.454 1.00 93.94 179 PHE A C 1
ATOM 1433 O O . PHE A 1 179 ? -12.382 -7.989 29.407 1.00 93.94 179 PHE A O 1
ATOM 1440 N N . GLU A 1 180 ? -13.038 -7.518 27.317 1.00 95.12 180 GLU A N 1
ATOM 1441 C CA . GLU A 1 180 ? -13.859 -8.730 27.125 1.00 95.12 180 GLU A CA 1
ATOM 1442 C C . GLU A 1 180 ? -13.142 -9.830 26.319 1.00 95.12 180 GLU A C 1
ATOM 1444 O O . GLU A 1 180 ? -13.595 -10.978 26.281 1.00 95.12 180 GLU A O 1
ATOM 1449 N N . GLY A 1 181 ? -12.022 -9.505 25.670 1.00 95.94 181 GLY A N 1
ATOM 1450 C CA . GLY A 1 181 ? -11.254 -10.448 24.864 1.00 95.94 181 GLY A CA 1
ATOM 1451 C C . GLY A 1 181 ? -10.429 -9.785 23.769 1.00 95.94 181 GLY A C 1
ATOM 1452 O O . GLY A 1 181 ? -10.333 -8.564 23.675 1.00 95.94 181 GLY A O 1
ATOM 1453 N N . ASN A 1 182 ? -9.838 -10.607 22.914 1.00 97.62 182 ASN A N 1
ATOM 1454 C CA . ASN A 1 182 ? -8.892 -10.135 21.911 1.00 97.62 182 ASN A CA 1
ATOM 1455 C C . ASN A 1 182 ? -9.550 -9.993 20.537 1.00 97.62 182 ASN A C 1
ATOM 1457 O O . ASN A 1 182 ? -10.193 -10.929 20.042 1.00 97.62 182 ASN A O 1
ATOM 1461 N N . ILE A 1 183 ? -9.333 -8.840 19.908 1.00 98.38 183 ILE A N 1
ATOM 1462 C CA . ILE A 1 183 ? -9.758 -8.542 18.542 1.00 98.38 183 ILE A CA 1
ATOM 1463 C C . ILE A 1 183 ? -8.534 -8.622 17.633 1.00 98.38 183 ILE A C 1
ATOM 1465 O O . ILE A 1 183 ? -7.526 -7.963 17.876 1.00 98.38 183 ILE A O 1
ATOM 1469 N N . PHE A 1 184 ? -8.626 -9.424 16.577 1.00 98.56 184 PHE A N 1
ATOM 1470 C CA . PHE A 1 184 ? -7.599 -9.526 15.547 1.00 98.56 184 PHE A CA 1
ATOM 1471 C C . PHE A 1 184 ? -8.103 -8.846 14.276 1.00 98.56 184 PHE A C 1
ATOM 1473 O O . PHE A 1 184 ? -9.087 -9.297 13.699 1.00 98.56 184 PHE A O 1
ATOM 1480 N N . TYR A 1 185 ? -7.447 -7.775 13.843 1.00 98.44 185 TYR A N 1
ATOM 1481 C CA . TYR A 1 185 ? -7.748 -7.055 12.608 1.00 98.44 185 TYR A CA 1
ATOM 1482 C C . TYR A 1 185 ? -6.672 -7.362 11.572 1.00 98.44 185 TYR A C 1
ATOM 1484 O O . TYR A 1 185 ? -5.500 -7.058 11.791 1.00 98.44 185 TYR A O 1
ATOM 1492 N N . THR A 1 186 ? -7.037 -7.989 10.454 1.00 98.06 186 THR A N 1
ATOM 1493 C CA . THR A 1 186 ? -6.031 -8.441 9.481 1.00 98.06 186 THR A CA 1
ATOM 1494 C C . THR A 1 186 ? -5.403 -7.296 8.693 1.00 98.06 186 THR A C 1
ATOM 1496 O O . THR A 1 186 ? -4.259 -7.436 8.267 1.00 98.06 186 THR A O 1
ATOM 1499 N N . GLY A 1 187 ? -6.125 -6.189 8.484 1.00 96.38 187 GLY A N 1
ATOM 1500 C CA . GLY A 1 187 ? -5.842 -5.313 7.344 1.00 96.38 187 GLY A CA 1
ATOM 1501 C C . GLY A 1 187 ? -5.903 -6.117 6.041 1.00 96.38 187 GLY A C 1
ATOM 1502 O O . GLY A 1 187 ? -6.529 -7.182 6.016 1.00 96.38 187 GLY A O 1
ATOM 1503 N N . ASP A 1 188 ? -5.200 -5.657 5.013 1.00 95.88 188 ASP A N 1
ATOM 1504 C CA . ASP A 1 188 ? -5.064 -6.388 3.751 1.00 95.88 188 ASP A CA 1
ATOM 1505 C C . ASP A 1 188 ? -3.773 -7.196 3.733 1.00 95.88 188 ASP A C 1
ATOM 1507 O O . ASP A 1 188 ? -2.727 -6.725 4.194 1.00 95.88 188 ASP A O 1
ATOM 1511 N N . PHE A 1 189 ? -3.828 -8.430 3.222 1.00 96.75 189 PHE A N 1
ATOM 1512 C CA . PHE A 1 189 ? -2.652 -9.293 3.251 1.00 96.75 189 PHE A CA 1
ATOM 1513 C C . PHE A 1 189 ? -2.620 -10.399 2.191 1.00 96.75 189 PHE A C 1
ATOM 1515 O O . PHE A 1 189 ? -3.613 -11.034 1.837 1.00 96.75 189 PHE A O 1
ATOM 1522 N N . ARG A 1 190 ? -1.396 -10.733 1.782 1.00 95.06 190 ARG A N 1
ATOM 1523 C CA . ARG A 1 190 ? -0.998 -11.995 1.156 1.00 95.06 190 ARG A CA 1
ATOM 1524 C C . ARG A 1 190 ? -0.547 -12.963 2.246 1.00 95.06 190 ARG A C 1
ATOM 1526 O O . ARG A 1 190 ? 0.059 -12.574 3.245 1.00 95.06 190 ARG A O 1
ATOM 1533 N N . ILE A 1 191 ? -0.750 -14.258 2.020 1.00 94.12 191 ILE A N 1
ATOM 1534 C CA . ILE A 1 191 ? -0.200 -15.295 2.909 1.00 94.12 191 ILE A CA 1
ATOM 1535 C C . ILE A 1 191 ? 1.324 -15.353 2.812 1.00 94.12 191 ILE A C 1
ATOM 1537 O O . ILE A 1 191 ? 2.010 -15.386 3.831 1.00 94.12 191 ILE A O 1
ATOM 1541 N N . ASN A 1 192 ? 1.840 -15.331 1.582 1.00 91.88 192 ASN A N 1
ATOM 1542 C CA . ASN A 1 192 ? 3.262 -15.447 1.297 1.00 91.88 192 ASN A CA 1
ATOM 1543 C C . ASN A 1 192 ? 3.754 -14.207 0.558 1.00 91.88 192 ASN A C 1
ATOM 1545 O O . ASN A 1 192 ? 3.175 -13.819 -0.460 1.00 91.88 192 ASN A O 1
ATOM 1549 N N . SER A 1 193 ? 4.863 -13.648 1.037 1.00 93.06 193 SER A N 1
ATOM 1550 C CA . SER A 1 193 ? 5.590 -12.602 0.328 1.00 93.06 193 SER A CA 1
ATOM 1551 C C . SER A 1 193 ? 6.113 -13.105 -1.023 1.00 93.06 193 SER A C 1
ATOM 1553 O O . SER A 1 193 ? 6.740 -14.168 -1.069 1.00 93.06 193 SER A O 1
ATOM 1555 N N . PRO A 1 194 ? 5.956 -12.340 -2.121 1.00 92.62 194 PRO A N 1
ATOM 1556 C CA . PRO A 1 194 ? 6.545 -12.654 -3.421 1.00 92.62 194 PRO A CA 1
ATOM 1557 C C . PRO A 1 194 ? 8.066 -12.847 -3.425 1.00 92.62 194 PRO A C 1
ATOM 1559 O O . PRO A 1 194 ? 8.597 -13.468 -4.343 1.00 92.62 194 PRO A O 1
ATOM 1562 N N . ILE A 1 195 ? 8.762 -12.319 -2.417 1.00 91.62 195 ILE A N 1
ATOM 1563 C CA . ILE A 1 195 ? 10.220 -12.417 -2.249 1.00 91.62 195 ILE A CA 1
ATOM 1564 C C . ILE A 1 195 ? 10.616 -13.160 -0.966 1.00 91.62 195 ILE A C 1
ATOM 1566 O O . ILE A 1 195 ? 11.768 -13.087 -0.545 1.00 91.62 195 ILE A O 1
ATOM 1570 N N . SER A 1 196 ? 9.668 -13.859 -0.335 1.00 90.00 196 SER A N 1
ATOM 1571 C CA . SER A 1 196 ? 9.887 -14.676 0.864 1.00 90.00 196 SER A CA 1
ATOM 1572 C C . SER A 1 196 ? 10.446 -13.922 2.082 1.00 90.00 196 SER A C 1
ATOM 1574 O O . SER A 1 196 ? 11.056 -14.540 2.950 1.00 90.00 196 SER A O 1
ATOM 1576 N N . VAL A 1 197 ? 10.237 -12.600 2.183 1.00 87.62 197 VAL A N 1
ATOM 1577 C CA . VAL A 1 197 ? 10.674 -11.814 3.360 1.00 87.62 197 VAL A CA 1
ATOM 1578 C C . VAL A 1 197 ? 9.703 -11.907 4.538 1.00 87.62 197 VAL A C 1
ATOM 1580 O O . VAL A 1 197 ? 10.086 -11.659 5.678 1.00 87.62 197 VAL A O 1
ATOM 1583 N N . VAL A 1 198 ? 8.442 -12.252 4.267 1.00 91.19 198 VAL A N 1
ATOM 1584 C CA . VAL A 1 198 ? 7.378 -12.405 5.263 1.00 91.19 198 VAL A CA 1
ATOM 1585 C C . VAL A 1 198 ? 6.548 -13.644 4.928 1.00 91.19 198 VAL A C 1
ATOM 1587 O O . VAL A 1 198 ? 6.079 -13.794 3.797 1.00 91.19 198 VAL A O 1
ATOM 1590 N N . ASN A 1 199 ? 6.338 -14.499 5.929 1.00 94.81 199 ASN A N 1
ATOM 1591 C CA . ASN A 1 199 ? 5.257 -15.479 5.952 1.00 94.81 199 ASN A CA 1
ATOM 1592 C C . ASN A 1 199 ? 4.214 -14.995 6.968 1.00 94.81 199 ASN A C 1
ATOM 1594 O O . ASN A 1 199 ? 4.463 -14.976 8.176 1.00 94.81 199 ASN A O 1
ATOM 1598 N N . THR A 1 200 ? 3.061 -14.559 6.464 1.00 96.69 200 THR A N 1
ATOM 1599 C CA . THR A 1 200 ? 2.020 -13.928 7.279 1.00 96.69 200 THR A CA 1
ATOM 1600 C C . THR A 1 200 ? 1.435 -14.911 8.293 1.00 96.69 200 THR A C 1
ATOM 1602 O O . THR A 1 200 ? 1.263 -14.560 9.458 1.00 96.69 200 THR A O 1
ATOM 1605 N N . LEU A 1 201 ? 1.191 -16.162 7.892 1.00 96.69 201 LEU A N 1
ATOM 1606 C CA . LEU A 1 201 ? 0.598 -17.160 8.785 1.00 96.69 201 LEU A CA 1
ATOM 1607 C C . LEU A 1 201 ? 1.568 -17.615 9.874 1.00 96.69 201 LEU A C 1
ATOM 1609 O O . LEU A 1 201 ? 1.146 -17.795 11.012 1.00 96.69 201 LEU A O 1
ATOM 1613 N N . GLU A 1 202 ? 2.863 -17.735 9.576 1.00 96.69 202 GLU A N 1
ATOM 1614 C CA . GLU A 1 202 ? 3.874 -17.983 10.613 1.00 96.69 202 GLU A CA 1
ATOM 1615 C C . GLU A 1 202 ? 3.943 -16.831 11.623 1.00 96.69 202 GLU A C 1
ATOM 1617 O O . GLU A 1 202 ? 4.052 -17.065 12.827 1.00 96.69 202 GLU A O 1
ATOM 1622 N N . ASN A 1 203 ? 3.856 -15.580 11.158 1.00 96.88 203 ASN A N 1
ATOM 1623 C CA . ASN A 1 203 ? 3.816 -14.423 12.051 1.00 96.88 203 ASN A CA 1
ATOM 1624 C C . ASN A 1 203 ? 2.552 -14.419 12.920 1.00 96.88 203 ASN A C 1
ATOM 1626 O O . ASN A 1 203 ? 2.636 -14.092 14.104 1.00 96.88 203 ASN A O 1
ATOM 1630 N N . TYR A 1 204 ? 1.405 -14.833 12.374 1.00 97.31 204 TYR A N 1
ATOM 1631 C CA . TYR A 1 204 ? 0.186 -15.034 13.159 1.00 97.31 204 TYR A CA 1
ATOM 1632 C C . TYR A 1 204 ? 0.375 -16.134 14.204 1.00 97.31 204 TYR A C 1
ATOM 1634 O O . TYR A 1 204 ? 0.065 -15.910 15.367 1.00 97.31 204 TYR A O 1
ATOM 1642 N N . GLN A 1 205 ? 0.935 -17.290 13.836 1.00 96.50 205 GLN A N 1
ATOM 1643 C CA . GLN A 1 205 ? 1.171 -18.397 14.772 1.00 96.50 205 GLN A CA 1
ATOM 1644 C C . GLN A 1 205 ? 2.044 -17.977 15.953 1.00 96.50 205 GLN A C 1
ATOM 1646 O O . GLN A 1 205 ? 1.631 -18.184 17.089 1.00 96.50 205 GLN A O 1
ATOM 1651 N N . LYS A 1 206 ? 3.183 -17.321 15.691 1.00 95.50 206 LYS A N 1
ATOM 1652 C CA . LYS A 1 206 ? 4.083 -16.803 16.739 1.00 95.50 206 LYS A CA 1
ATOM 1653 C C . LYS A 1 206 ? 3.352 -15.883 17.708 1.00 95.50 206 LYS A C 1
ATOM 1655 O O . LYS A 1 206 ? 3.605 -15.904 18.905 1.00 95.50 206 LYS A O 1
ATOM 1660 N N . VAL A 1 207 ? 2.443 -15.063 17.183 1.00 93.31 207 VAL A N 1
ATOM 1661 C CA . VAL A 1 207 ? 1.676 -14.115 17.990 1.00 93.31 207 VAL A CA 1
ATOM 1662 C C . VAL A 1 207 ? 0.564 -14.782 18.803 1.00 93.31 207 VAL A C 1
ATOM 1664 O O . VAL A 1 207 ? 0.122 -14.244 19.809 1.00 93.31 207 VAL A O 1
ATOM 1667 N N . LEU A 1 208 ? 0.114 -15.963 18.398 1.00 93.25 208 LEU A N 1
ATOM 1668 C CA . LEU A 1 208 ? -0.938 -16.713 19.080 1.00 93.25 208 LEU A CA 1
ATOM 1669 C C . LEU A 1 208 ? -0.394 -17.788 20.028 1.00 93.25 208 LEU A C 1
ATOM 1671 O O . LEU A 1 208 ? -1.177 -18.518 20.631 1.00 93.25 208 LEU A O 1
ATOM 1675 N N . GLU A 1 209 ? 0.926 -17.901 20.188 1.00 92.81 209 GLU A N 1
ATOM 1676 C CA . GLU A 1 209 ? 1.524 -18.770 21.212 1.00 92.81 209 GLU A CA 1
ATOM 1677 C C . GLU A 1 209 ? 1.140 -18.316 22.628 1.00 92.81 209 GLU A C 1
ATOM 1679 O O . GLU A 1 209 ? 0.935 -19.144 23.516 1.00 92.81 209 GLU A O 1
ATOM 1684 N N . ASP A 1 210 ? 0.983 -17.005 22.823 1.00 90.81 210 ASP A N 1
ATOM 1685 C CA . ASP A 1 210 ? 0.660 -16.358 24.093 1.00 90.81 210 ASP A CA 1
ATOM 1686 C C . ASP A 1 210 ? -0.690 -15.622 24.074 1.00 90.81 210 ASP A C 1
ATOM 1688 O O . ASP A 1 210 ? -1.038 -14.909 25.013 1.00 90.81 210 ASP A O 1
ATOM 1692 N N . SER A 1 211 ? -1.475 -15.770 23.006 1.00 93.25 211 SER A N 1
ATOM 1693 C CA . SER A 1 211 ? -2.730 -15.043 22.810 1.00 93.25 211 SER A CA 1
ATOM 1694 C C . SER A 1 211 ? -3.759 -15.870 22.048 1.00 93.25 211 SER A C 1
ATOM 1696 O O . SER A 1 211 ? -3.454 -16.842 21.368 1.00 93.25 211 SER A O 1
ATOM 1698 N N . LYS A 1 212 ? -5.026 -15.476 22.150 1.00 95.44 212 LYS A N 1
ATOM 1699 C CA . LYS A 1 212 ? -6.140 -16.070 21.397 1.00 95.44 212 LYS A CA 1
ATOM 1700 C C . LYS A 1 212 ? -6.849 -14.995 20.584 1.00 95.44 212 LYS A C 1
ATOM 1702 O O . LYS A 1 212 ? -6.661 -13.810 20.844 1.00 95.44 212 LYS A O 1
ATOM 1707 N N . VAL A 1 213 ? -7.708 -15.415 19.659 1.00 97.94 213 VAL A N 1
ATOM 1708 C CA . VAL A 1 213 ? -8.596 -14.520 18.908 1.00 97.94 213 VAL A CA 1
ATOM 1709 C C . VAL A 1 213 ? -10.041 -14.784 19.323 1.00 97.94 213 VAL A C 1
ATOM 1711 O O . VAL A 1 213 ? -10.599 -15.845 19.039 1.00 97.94 213 VAL A O 1
ATOM 1714 N N . ASP A 1 214 ? -10.672 -13.833 20.011 1.00 98.19 214 ASP A N 1
ATOM 1715 C CA . ASP A 1 214 ? -12.095 -13.935 20.355 1.00 98.19 214 ASP A CA 1
ATOM 1716 C C . ASP A 1 214 ? -12.973 -13.373 19.214 1.00 98.19 214 ASP A C 1
ATOM 1718 O O . ASP A 1 214 ? -14.031 -13.933 18.905 1.00 98.19 214 ASP A O 1
ATOM 1722 N N . MET A 1 215 ? -12.499 -12.341 18.510 1.00 98.31 215 MET A N 1
ATOM 1723 C CA . MET A 1 215 ? -13.133 -11.797 17.306 1.00 98.31 215 MET A CA 1
ATOM 1724 C C . MET A 1 215 ? -12.092 -11.532 16.217 1.00 98.31 215 MET A C 1
ATOM 1726 O O . MET A 1 215 ? -11.101 -10.851 16.458 1.00 98.31 215 MET A O 1
ATOM 1730 N N . LEU A 1 216 ? -12.332 -12.056 15.017 1.00 98.56 216 LEU A N 1
ATOM 1731 C CA . LEU A 1 216 ? -11.525 -11.790 13.829 1.00 98.56 216 LEU A CA 1
ATOM 1732 C C . LEU A 1 216 ? -12.249 -10.802 12.917 1.00 98.56 216 LEU A C 1
ATOM 1734 O O . LEU A 1 216 ? -13.352 -11.092 12.467 1.00 98.56 216 LEU A O 1
ATOM 1738 N N . ILE A 1 217 ? -11.606 -9.685 12.605 1.00 98.00 217 ILE A N 1
ATOM 1739 C CA . ILE A 1 217 ? -12.013 -8.739 11.570 1.00 98.00 217 ILE A CA 1
ATOM 1740 C C . ILE A 1 217 ? -11.092 -8.966 10.367 1.00 98.00 217 ILE A C 1
ATOM 1742 O O . ILE A 1 217 ? -9.888 -8.733 10.474 1.00 98.00 217 ILE A O 1
ATOM 1746 N N . ILE A 1 218 ? -11.630 -9.486 9.261 1.00 97.06 218 ILE A N 1
ATOM 1747 C CA . ILE A 1 218 ? -10.830 -10.025 8.147 1.00 97.06 218 ILE A CA 1
ATOM 1748 C C . ILE A 1 218 ? -11.251 -9.479 6.785 1.00 97.06 218 ILE A C 1
ATOM 1750 O O . ILE A 1 218 ? -12.444 -9.434 6.483 1.00 97.06 218 ILE A O 1
ATOM 1754 N N . GLU A 1 219 ? -10.263 -9.117 5.964 1.00 94.75 219 GLU A N 1
ATOM 1755 C CA . GLU A 1 219 ? -10.471 -8.698 4.574 1.00 94.75 219 GLU A CA 1
ATOM 1756 C C . GLU A 1 219 ? -11.027 -9.833 3.691 1.00 94.75 219 GLU A C 1
ATOM 1758 O O . GLU A 1 219 ? -10.727 -11.020 3.884 1.00 94.75 219 GLU A O 1
ATOM 1763 N N . GLY A 1 220 ? -11.868 -9.473 2.723 1.00 93.00 220 GLY A N 1
ATOM 1764 C CA . GLY A 1 220 ? -12.579 -10.399 1.846 1.00 93.00 220 GLY A CA 1
ATOM 1765 C C . GLY A 1 220 ? -12.466 -10.054 0.362 1.00 93.00 220 GLY A C 1
ATOM 1766 O O . GLY A 1 220 ? -13.288 -10.525 -0.425 1.00 93.00 220 GLY A O 1
ATOM 1767 N N . THR A 1 221 ? -11.449 -9.290 -0.044 1.00 90.38 221 THR A N 1
ATOM 1768 C CA . THR A 1 221 ? -11.395 -8.585 -1.339 1.00 90.38 221 THR A CA 1
ATOM 1769 C C . THR A 1 221 ? -11.565 -9.500 -2.549 1.00 90.38 221 THR A C 1
ATOM 1771 O O . THR A 1 221 ? -12.204 -9.146 -3.548 1.00 90.38 221 THR A O 1
ATOM 1774 N N . ASN A 1 222 ? -10.983 -10.701 -2.471 1.00 91.19 222 ASN A N 1
ATOM 1775 C CA . ASN A 1 222 ? -10.980 -11.680 -3.555 1.00 91.19 222 ASN A CA 1
ATOM 1776 C C . ASN A 1 222 ? -12.207 -12.610 -3.563 1.00 91.19 222 ASN A C 1
ATOM 1778 O O . ASN A 1 222 ? -12.362 -13.398 -4.503 1.00 91.19 222 ASN A O 1
ATOM 1782 N N . PHE A 1 223 ? -13.093 -12.543 -2.564 1.00 89.75 223 PHE A N 1
ATOM 1783 C CA . PHE A 1 223 ? -14.330 -13.324 -2.577 1.00 89.75 223 PHE A CA 1
ATOM 1784 C C . PHE A 1 223 ? -15.260 -12.846 -3.695 1.00 89.75 223 PHE A C 1
ATOM 1786 O O . PHE A 1 223 ? -15.302 -11.674 -4.054 1.00 89.75 223 PHE A O 1
ATOM 1793 N N . SER A 1 224 ? -15.988 -13.783 -4.307 1.00 85.31 224 SER A N 1
ATOM 1794 C CA . SER A 1 224 ? -16.936 -13.528 -5.410 1.00 85.31 224 SER A CA 1
ATOM 1795 C C . SER A 1 224 ? -16.338 -12.946 -6.706 1.00 85.31 224 SER A C 1
ATOM 1797 O O . SER A 1 224 ? -17.048 -12.816 -7.707 1.00 85.31 224 SER A O 1
ATOM 1799 N N . ARG A 1 225 ? -15.032 -12.653 -6.750 1.00 82.75 225 ARG A N 1
ATOM 1800 C CA . ARG A 1 225 ? -14.337 -12.175 -7.948 1.00 82.75 225 ARG A CA 1
ATOM 1801 C C . ARG A 1 225 ? -13.913 -13.335 -8.848 1.00 82.75 225 ARG A C 1
ATOM 1803 O O . ARG A 1 225 ? -13.414 -14.364 -8.400 1.00 82.75 225 ARG A O 1
ATOM 1810 N N . ARG A 1 226 ? -14.054 -13.142 -10.161 1.00 84.62 226 ARG A N 1
ATOM 1811 C CA . ARG A 1 226 ? -13.492 -14.051 -11.171 1.00 84.62 226 ARG A CA 1
ATOM 1812 C C . ARG A 1 226 ? -12.072 -13.611 -11.502 1.00 84.62 226 ARG A C 1
ATOM 1814 O O . ARG A 1 226 ? -11.892 -12.665 -12.263 1.00 84.62 226 ARG A O 1
ATOM 1821 N N . MET A 1 227 ? -11.082 -14.293 -10.939 1.00 83.31 227 MET A N 1
ATOM 1822 C CA . MET A 1 227 ? -9.668 -14.029 -11.205 1.00 83.31 227 MET A CA 1
ATOM 1823 C C . MET A 1 227 ? -8.856 -15.318 -11.284 1.00 83.31 227 MET A C 1
ATOM 1825 O O . MET A 1 227 ? -9.206 -16.326 -10.672 1.00 83.31 227 MET A O 1
ATOM 1829 N N . THR A 1 228 ? -7.765 -15.269 -12.044 1.00 88.00 228 THR A N 1
ATOM 1830 C CA . THR A 1 228 ? -6.771 -16.344 -12.076 1.00 88.00 228 THR A CA 1
ATOM 1831 C C . THR A 1 228 ? -5.873 -16.204 -10.847 1.00 88.00 228 THR A C 1
ATOM 1833 O O . THR A 1 228 ? -5.262 -15.144 -10.700 1.00 88.00 228 THR A O 1
ATOM 1836 N N . PRO A 1 229 ? -5.763 -17.229 -9.982 1.00 90.06 229 PRO A N 1
ATOM 1837 C CA . PRO A 1 229 ? -5.012 -17.128 -8.739 1.00 90.06 229 PRO A CA 1
ATOM 1838 C C . PRO A 1 229 ? -3.504 -17.278 -8.976 1.00 90.06 229 PRO A C 1
ATOM 1840 O O . PRO A 1 229 ? -2.908 -18.294 -8.629 1.00 90.06 229 PRO A O 1
ATOM 1843 N N . LEU A 1 230 ? -2.892 -16.288 -9.628 1.00 91.62 230 LEU A N 1
ATOM 1844 C CA . LEU A 1 230 ? -1.460 -16.294 -9.914 1.00 91.62 230 LEU A CA 1
ATOM 1845 C C . LEU A 1 230 ? -0.654 -16.158 -8.621 1.00 91.62 230 LEU A C 1
ATOM 1847 O O . LEU A 1 230 ? -0.908 -15.269 -7.804 1.00 91.62 230 LEU A O 1
ATOM 1851 N N . THR A 1 231 ? 0.342 -17.025 -8.466 1.00 92.88 231 THR A N 1
ATOM 1852 C CA . THR A 1 231 ? 1.342 -16.941 -7.400 1.00 92.88 231 THR A CA 1
ATOM 1853 C C . THR A 1 231 ? 2.594 -16.200 -7.875 1.00 92.88 231 THR A C 1
ATOM 1855 O O . THR A 1 231 ? 2.821 -16.010 -9.073 1.00 92.88 231 THR A O 1
ATOM 1858 N N . ALA A 1 232 ? 3.458 -15.810 -6.937 1.00 93.50 232 ALA A N 1
ATOM 1859 C CA . ALA A 1 232 ? 4.759 -15.227 -7.264 1.00 93.50 232 ALA A CA 1
ATOM 1860 C C . ALA A 1 232 ? 5.639 -16.177 -8.097 1.00 93.50 232 ALA A C 1
ATOM 1862 O O . ALA A 1 232 ? 6.341 -15.736 -9.009 1.00 93.50 232 ALA A O 1
ATOM 1863 N N . GLU A 1 233 ? 5.560 -17.486 -7.838 1.00 93.88 233 GLU A N 1
ATOM 1864 C CA . GLU A 1 233 ? 6.288 -18.498 -8.608 1.00 93.88 233 GLU A CA 1
ATOM 1865 C C . GLU A 1 233 ? 5.718 -18.639 -10.029 1.00 93.88 233 GLU A C 1
ATOM 1867 O O . GLU A 1 233 ? 6.484 -18.761 -10.985 1.00 93.88 233 GLU A O 1
ATOM 1872 N N . ASP A 1 234 ? 4.398 -18.522 -10.215 1.00 94.88 234 ASP A N 1
ATOM 1873 C CA . ASP A 1 234 ? 3.795 -18.479 -11.555 1.00 94.88 234 ASP A CA 1
ATOM 1874 C C . ASP A 1 234 ? 4.275 -17.259 -12.343 1.00 94.88 234 ASP A C 1
ATOM 1876 O O . ASP A 1 234 ? 4.723 -17.391 -13.485 1.00 94.88 234 ASP A O 1
ATOM 1880 N N . VAL A 1 235 ? 4.245 -16.074 -11.721 1.00 93.88 235 VAL A N 1
ATOM 1881 C CA . VAL A 1 235 ? 4.746 -14.825 -12.316 1.00 93.88 235 VAL A CA 1
ATOM 1882 C C . VAL A 1 235 ? 6.215 -14.974 -12.702 1.00 93.88 235 VAL A C 1
ATOM 1884 O O . VAL A 1 235 ? 6.594 -14.660 -13.833 1.00 93.88 235 VAL A O 1
ATOM 1887 N N . LYS A 1 236 ? 7.040 -15.525 -11.808 1.00 95.31 236 LYS A N 1
ATOM 1888 C CA . LYS A 1 236 ? 8.452 -15.804 -12.073 1.00 95.31 236 LYS A CA 1
ATOM 1889 C C . LYS A 1 236 ? 8.636 -16.738 -13.264 1.00 95.31 236 LYS A C 1
ATOM 1891 O O . LYS A 1 236 ? 9.388 -16.408 -14.181 1.00 95.31 236 LYS A O 1
ATOM 1896 N N . ASN A 1 237 ? 7.922 -17.859 -13.305 1.00 95.56 237 ASN A N 1
ATOM 1897 C CA . ASN A 1 237 ? 8.011 -18.824 -14.399 1.00 95.56 237 ASN A CA 1
ATOM 1898 C C . ASN A 1 237 ? 7.553 -18.232 -15.739 1.00 95.56 237 ASN A C 1
ATOM 1900 O O . ASN A 1 237 ? 8.193 -18.448 -16.775 1.00 95.56 237 ASN A O 1
ATOM 1904 N N . MET A 1 238 ? 6.488 -17.428 -15.731 1.00 94.94 238 MET A N 1
ATOM 1905 C CA . MET A 1 238 ? 6.024 -16.698 -16.911 1.00 94.94 238 MET A CA 1
ATOM 1906 C C . MET A 1 238 ? 7.084 -15.714 -17.414 1.00 94.94 238 MET A C 1
ATOM 1908 O O . MET A 1 238 ? 7.412 -15.734 -18.604 1.00 94.94 238 MET A O 1
ATOM 1912 N N . LEU A 1 239 ? 7.652 -14.898 -16.522 1.00 94.88 239 LEU A N 1
ATOM 1913 C CA . LEU A 1 239 ? 8.680 -13.914 -16.860 1.00 94.88 239 LEU A CA 1
ATOM 1914 C C . LEU A 1 239 ? 9.959 -14.572 -17.371 1.00 94.88 239 LEU A C 1
ATOM 1916 O O . LEU A 1 239 ? 10.464 -14.172 -18.416 1.00 94.88 239 LEU A O 1
ATOM 1920 N N . VAL A 1 240 ? 10.453 -15.619 -16.709 1.00 95.88 240 VAL A N 1
ATOM 1921 C CA . VAL A 1 240 ? 11.637 -16.367 -17.160 1.00 95.88 240 VAL A CA 1
ATOM 1922 C C . VAL A 1 240 ? 11.417 -16.931 -18.563 1.00 95.88 240 VAL A C 1
ATOM 1924 O O . VAL A 1 240 ? 12.281 -16.782 -19.429 1.00 95.88 240 VAL A O 1
ATOM 1927 N N . ARG A 1 241 ? 10.245 -17.520 -18.833 1.00 95.44 241 ARG A N 1
ATOM 1928 C CA . ARG A 1 241 ? 9.901 -18.048 -20.161 1.00 95.44 241 ARG A CA 1
ATOM 1929 C C . ARG A 1 241 ? 9.902 -16.963 -21.240 1.00 95.44 241 ARG A C 1
ATOM 1931 O O . ARG A 1 241 ? 10.374 -17.222 -22.347 1.00 95.44 241 ARG A O 1
ATOM 1938 N N . ILE A 1 242 ? 9.378 -15.777 -20.932 1.00 94.25 242 ILE A N 1
ATOM 1939 C CA . ILE A 1 242 ? 9.374 -14.626 -21.846 1.00 94.25 242 ILE A CA 1
ATOM 1940 C C . ILE A 1 242 ? 10.808 -14.136 -22.078 1.00 94.25 242 ILE A C 1
ATOM 1942 O O . ILE A 1 242 ? 11.251 -14.029 -23.221 1.00 94.25 242 ILE A O 1
ATOM 1946 N N . LEU A 1 243 ? 11.557 -13.903 -20.999 1.00 94.88 243 LEU A N 1
ATOM 1947 C CA . LEU A 1 243 ? 12.904 -13.338 -21.042 1.00 94.88 243 LEU A CA 1
ATOM 1948 C C . LEU A 1 243 ? 13.923 -14.274 -21.701 1.00 94.88 243 LEU A C 1
ATOM 1950 O O . LEU A 1 243 ? 14.840 -13.796 -22.359 1.00 94.88 243 LEU A O 1
ATOM 1954 N N . ASN A 1 244 ? 13.735 -15.595 -21.621 1.00 95.12 244 ASN A N 1
ATOM 1955 C CA . ASN A 1 244 ? 14.556 -16.570 -22.350 1.00 95.12 244 ASN A CA 1
ATOM 1956 C C . ASN A 1 244 ? 14.492 -16.388 -23.874 1.00 95.12 244 ASN A C 1
ATOM 1958 O O . ASN A 1 244 ? 15.440 -16.735 -24.572 1.00 95.12 244 ASN A O 1
ATOM 1962 N N . LYS A 1 245 ? 13.383 -15.855 -24.397 1.00 94.19 245 LYS A N 1
ATOM 1963 C CA . LYS A 1 245 ? 13.202 -15.571 -25.829 1.00 94.19 245 LYS A CA 1
ATOM 1964 C C . LYS A 1 245 ? 13.453 -14.100 -26.171 1.00 94.19 245 LYS A C 1
ATOM 1966 O O . LYS A 1 245 ? 13.417 -13.733 -27.343 1.00 94.19 245 LYS A O 1
ATOM 1971 N N . TYR A 1 246 ? 13.695 -13.256 -25.169 1.00 95.94 246 TYR A N 1
ATOM 1972 C CA . TYR A 1 246 ? 13.843 -11.817 -25.331 1.00 95.94 246 TYR A CA 1
ATOM 1973 C C . TYR A 1 246 ? 15.323 -11.412 -25.353 1.00 95.94 246 TYR A C 1
ATOM 1975 O O . TYR A 1 246 ? 16.011 -11.347 -24.333 1.00 95.94 246 TYR A O 1
ATOM 1983 N N . ASN A 1 247 ? 15.828 -11.106 -26.547 1.00 92.19 247 ASN A N 1
ATOM 1984 C CA . ASN A 1 247 ? 17.240 -10.799 -26.789 1.00 92.19 247 ASN A CA 1
ATOM 1985 C C . ASN A 1 247 ? 17.531 -9.298 -26.961 1.00 92.19 247 ASN A C 1
ATOM 1987 O O . ASN A 1 247 ? 18.617 -8.930 -27.404 1.00 92.19 247 ASN A O 1
ATOM 1991 N N . ARG A 1 248 ? 16.580 -8.417 -26.628 1.00 95.62 248 ARG A N 1
ATOM 1992 C CA . ARG A 1 248 ? 16.784 -6.971 -26.759 1.00 95.62 248 ARG A CA 1
ATOM 1993 C C . ARG A 1 248 ? 17.498 -6.404 -25.540 1.00 95.62 248 ARG A C 1
ATOM 1995 O O . ARG A 1 248 ? 17.299 -6.837 -24.406 1.00 95.62 248 ARG A O 1
ATOM 2002 N N . LYS A 1 249 ? 18.279 -5.361 -25.796 1.00 95.75 249 LYS A N 1
ATOM 2003 C CA . LYS A 1 249 ? 19.062 -4.647 -24.789 1.00 95.75 249 LYS A CA 1
ATOM 2004 C C . LYS A 1 249 ? 18.212 -3.941 -23.732 1.00 95.75 249 LYS A C 1
ATOM 2006 O O . LYS A 1 249 ? 18.628 -3.857 -22.586 1.00 95.75 249 LYS A O 1
ATOM 2011 N N . TYR A 1 250 ? 17.039 -3.446 -24.110 1.00 97.75 250 TYR A N 1
ATOM 2012 C CA . TYR A 1 250 ? 16.187 -2.642 -23.239 1.00 97.75 250 TYR A CA 1
ATOM 2013 C C . TYR A 1 250 ? 14.867 -3.348 -22.955 1.00 97.75 250 TYR A C 1
ATOM 2015 O O . TYR A 1 250 ? 14.325 -4.004 -23.839 1.00 97.75 250 TYR A O 1
ATOM 2023 N N . ILE A 1 251 ? 14.345 -3.210 -21.742 1.00 97.44 251 ILE A N 1
ATOM 2024 C CA . ILE A 1 251 ? 13.003 -3.655 -21.346 1.00 97.44 251 ILE A CA 1
ATOM 2025 C C . ILE A 1 251 ? 12.390 -2.611 -20.414 1.00 97.44 251 ILE A C 1
ATOM 2027 O O . ILE A 1 251 ? 13.118 -1.909 -19.717 1.00 97.44 251 ILE A O 1
ATOM 2031 N N . PHE A 1 252 ? 11.067 -2.488 -20.416 1.00 97.12 252 PHE A N 1
ATOM 2032 C CA . PHE A 1 252 ? 10.342 -1.563 -19.551 1.00 97.12 252 PHE A CA 1
ATOM 2033 C C . PHE A 1 252 ? 9.507 -2.326 -18.536 1.00 97.12 252 PHE A C 1
ATOM 2035 O O . PHE A 1 252 ? 8.765 -3.229 -18.912 1.00 97.12 252 PHE A O 1
ATOM 2042 N N . ILE A 1 253 ? 9.595 -1.931 -17.271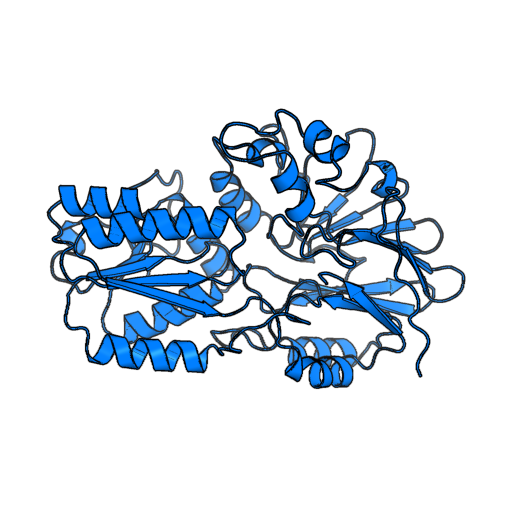 1.00 95.62 253 ILE A N 1
ATOM 2043 C CA . ILE A 1 253 ? 8.774 -2.447 -16.179 1.00 95.62 253 ILE A CA 1
ATOM 2044 C C . ILE A 1 253 ? 7.990 -1.280 -15.582 1.00 95.62 253 ILE A C 1
ATOM 2046 O O . ILE A 1 253 ? 8.534 -0.193 -15.372 1.00 95.62 253 ILE A O 1
ATOM 2050 N N . SER A 1 254 ? 6.710 -1.499 -15.316 1.00 91.31 254 SER A N 1
ATOM 2051 C CA . SER A 1 254 ? 5.832 -0.537 -14.657 1.00 91.31 254 SER A CA 1
ATOM 2052 C C . SER A 1 254 ? 5.107 -1.249 -13.518 1.00 91.31 254 SER A C 1
ATOM 2054 O O . SER A 1 254 ? 4.470 -2.273 -13.747 1.00 91.31 254 SER A O 1
ATOM 2056 N N . ALA A 1 255 ? 5.210 -0.729 -12.298 1.00 88.25 255 ALA A N 1
ATOM 2057 C CA . ALA A 1 255 ? 4.580 -1.295 -11.105 1.00 88.25 255 ALA A CA 1
ATOM 2058 C C . ALA A 1 255 ? 4.103 -0.173 -10.178 1.00 88.25 255 ALA A C 1
ATOM 2060 O O . ALA A 1 255 ? 4.559 0.969 -10.298 1.00 88.25 255 ALA A O 1
ATOM 2061 N N . HIS A 1 256 ? 3.183 -0.489 -9.264 1.00 87.25 256 HIS A N 1
ATOM 2062 C CA . HIS A 1 256 ? 2.764 0.474 -8.252 1.00 87.25 256 HIS A CA 1
ATOM 2063 C C . HIS A 1 256 ? 3.923 0.735 -7.272 1.00 87.25 256 HIS A C 1
ATOM 2065 O O . HIS A 1 256 ? 4.532 -0.226 -6.805 1.00 87.25 256 HIS A O 1
ATOM 2071 N N . PRO A 1 257 ? 4.232 2.001 -6.938 1.00 85.94 257 PRO A N 1
ATOM 2072 C CA . PRO A 1 257 ? 5.385 2.348 -6.104 1.00 85.94 257 PRO A CA 1
ATOM 2073 C C . PRO A 1 257 ? 5.343 1.776 -4.676 1.00 85.94 257 PRO A C 1
ATOM 2075 O O . PRO A 1 257 ? 6.383 1.655 -4.040 1.00 85.94 257 PRO A O 1
ATOM 2078 N N . LEU A 1 258 ? 4.161 1.418 -4.164 1.00 91.75 258 LEU A N 1
ATOM 2079 C CA . LEU A 1 258 ? 4.031 0.774 -2.851 1.00 91.75 258 LEU A CA 1
ATOM 2080 C C . LEU A 1 258 ? 4.254 -0.749 -2.879 1.00 91.75 258 LEU A C 1
ATOM 2082 O O . LEU A 1 258 ? 4.593 -1.307 -1.837 1.00 91.75 258 LEU A O 1
ATOM 2086 N N . ASP A 1 259 ? 4.127 -1.418 -4.035 1.00 93.06 259 ASP A N 1
ATOM 2087 C CA . ASP A 1 259 ? 4.294 -2.881 -4.140 1.00 93.06 259 ASP A CA 1
ATOM 2088 C C . ASP A 1 259 ? 5.768 -3.248 -4.353 1.00 93.06 259 ASP A C 1
ATOM 2090 O O . ASP A 1 259 ? 6.186 -3.752 -5.404 1.00 93.06 259 ASP A O 1
ATOM 2094 N N . ILE A 1 260 ? 6.581 -2.954 -3.339 1.00 93.25 260 ILE A N 1
ATOM 2095 C CA . ILE A 1 260 ? 8.019 -3.222 -3.365 1.00 93.25 260 ILE A CA 1
ATOM 2096 C C . ILE A 1 260 ? 8.332 -4.716 -3.484 1.00 93.25 260 ILE A C 1
ATOM 2098 O O . ILE A 1 260 ? 9.323 -5.086 -4.108 1.00 93.25 260 ILE A O 1
ATOM 2102 N N . GLU A 1 261 ? 7.494 -5.600 -2.945 1.00 93.56 261 GLU A N 1
ATOM 2103 C CA . GLU A 1 261 ? 7.741 -7.039 -3.031 1.00 93.56 261 GLU A CA 1
ATOM 2104 C C . GLU A 1 261 ? 7.644 -7.528 -4.482 1.00 93.56 261 GLU A C 1
ATOM 2106 O O . GLU A 1 261 ? 8.547 -8.214 -4.966 1.00 93.56 261 GLU A O 1
ATOM 2111 N N . SER A 1 262 ? 6.608 -7.112 -5.222 1.00 92.19 262 SER A N 1
ATOM 2112 C CA . SER A 1 262 ? 6.506 -7.389 -6.662 1.00 92.19 262 SER A CA 1
ATOM 2113 C C . SER A 1 262 ? 7.644 -6.736 -7.450 1.00 92.19 262 SER A C 1
ATOM 2115 O O . SER A 1 262 ? 8.188 -7.334 -8.385 1.00 92.19 262 SER A O 1
ATOM 2117 N N . PHE A 1 263 ? 8.035 -5.518 -7.066 1.00 91.81 263 PHE A N 1
ATOM 2118 C CA . PHE A 1 263 ? 9.147 -4.799 -7.682 1.00 91.81 263 PHE A CA 1
ATOM 2119 C C . PHE A 1 263 ? 10.472 -5.562 -7.530 1.00 91.81 263 PHE A C 1
ATOM 2121 O O . PHE A 1 263 ? 11.195 -5.764 -8.512 1.00 91.81 263 PHE A O 1
ATOM 2128 N N . LEU A 1 264 ? 10.771 -6.051 -6.325 1.00 94.00 264 LEU A N 1
ATOM 2129 C CA . LEU A 1 264 ? 11.968 -6.831 -6.016 1.00 94.00 264 LEU A CA 1
ATOM 2130 C C . LEU A 1 264 ? 11.927 -8.235 -6.635 1.00 94.00 264 LEU A C 1
ATOM 2132 O O . LEU A 1 264 ? 12.957 -8.719 -7.106 1.00 94.00 264 LEU A O 1
ATOM 2136 N N . LEU A 1 265 ? 10.757 -8.878 -6.723 1.00 94.38 265 LEU A N 1
ATOM 2137 C CA . LEU A 1 265 ? 10.597 -10.154 -7.433 1.00 94.38 265 LEU A CA 1
ATOM 2138 C C . LEU A 1 265 ? 11.065 -10.030 -8.889 1.00 94.38 265 LEU A C 1
ATOM 2140 O O . LEU A 1 265 ? 11.887 -10.820 -9.360 1.00 94.38 265 LEU A O 1
ATOM 2144 N N . VAL A 1 266 ? 10.570 -9.020 -9.605 1.00 94.88 266 VAL A N 1
ATOM 2145 C CA . VAL A 1 266 ? 10.921 -8.824 -11.017 1.00 94.88 266 VAL A CA 1
ATOM 2146 C C . VAL A 1 266 ? 12.354 -8.328 -11.179 1.00 94.88 266 VAL A C 1
ATOM 2148 O O . VAL A 1 266 ? 13.060 -8.792 -12.076 1.00 94.88 266 VAL A O 1
ATOM 2151 N N . SER A 1 267 ? 12.825 -7.479 -10.267 1.00 95.00 267 SER A N 1
ATOM 2152 C CA . SER A 1 267 ? 14.224 -7.041 -10.204 1.00 95.00 267 SER A CA 1
ATOM 2153 C C . SER A 1 267 ? 15.198 -8.212 -10.065 1.00 95.00 267 SER A C 1
ATOM 2155 O O . SER A 1 267 ? 16.183 -8.278 -10.801 1.00 95.00 267 SER A O 1
ATOM 2157 N N . ASN A 1 268 ? 14.893 -9.187 -9.200 1.00 94.81 268 ASN A N 1
ATOM 2158 C CA . ASN A 1 268 ? 15.690 -10.406 -9.037 1.00 94.81 268 ASN A CA 1
ATOM 2159 C C . ASN A 1 268 ? 15.809 -11.158 -10.364 1.00 94.81 268 ASN A C 1
ATOM 2161 O O . ASN A 1 268 ? 16.911 -11.466 -10.816 1.00 94.81 268 ASN A O 1
ATOM 2165 N N . ILE A 1 269 ? 14.676 -11.412 -11.023 1.00 95.19 269 ILE A N 1
ATOM 2166 C CA . ILE A 1 269 ? 14.629 -12.141 -12.297 1.00 95.19 269 ILE A CA 1
ATOM 2167 C C . ILE A 1 269 ? 15.444 -11.415 -13.375 1.00 95.19 269 ILE A C 1
ATOM 2169 O O . ILE A 1 269 ? 16.194 -12.049 -14.117 1.00 95.19 269 ILE A O 1
ATOM 2173 N N . LEU A 1 270 ? 15.316 -10.091 -13.459 1.00 95.88 270 LEU A N 1
ATOM 2174 C CA . LEU A 1 270 ? 16.030 -9.268 -14.434 1.00 95.88 270 LEU A CA 1
ATOM 2175 C C . LEU A 1 270 ? 17.538 -9.236 -14.176 1.00 95.88 270 LEU A C 1
ATOM 2177 O O . LEU A 1 270 ? 18.309 -9.348 -15.129 1.00 95.88 270 LEU A O 1
ATOM 2181 N N . LYS A 1 271 ? 17.961 -9.188 -12.909 1.00 94.69 271 LYS A N 1
ATOM 2182 C CA . LYS A 1 271 ? 19.374 -9.281 -12.518 1.00 94.69 271 LYS A CA 1
ATOM 2183 C C . LYS A 1 271 ? 19.987 -10.619 -12.947 1.00 94.69 271 LYS A C 1
ATOM 2185 O O . LYS A 1 271 ? 21.064 -10.629 -13.534 1.00 94.69 271 LYS A O 1
ATOM 2190 N N . TYR A 1 272 ? 19.271 -11.738 -12.775 1.00 93.19 272 TYR A N 1
ATOM 2191 C CA . TYR A 1 272 ? 19.691 -13.048 -13.312 1.00 93.19 272 TYR A CA 1
ATOM 2192 C C . TYR A 1 272 ? 19.766 -13.090 -14.848 1.00 93.19 272 TYR A C 1
ATOM 2194 O O . TYR A 1 272 ? 20.397 -13.981 -15.414 1.00 93.19 272 TYR A O 1
ATOM 2202 N N . LYS A 1 273 ? 19.109 -12.151 -15.536 1.00 94.56 273 LYS A N 1
ATOM 2203 C CA . LYS A 1 273 ? 19.184 -11.945 -16.991 1.00 94.56 273 LYS A CA 1
ATOM 2204 C C . LYS A 1 273 ? 20.133 -10.808 -17.384 1.00 94.56 273 LYS A C 1
ATOM 2206 O O . LYS A 1 273 ? 20.041 -10.312 -18.509 1.00 94.56 273 LYS A O 1
ATOM 2211 N N . GLU A 1 274 ? 21.027 -10.428 -16.469 1.00 95.25 274 GLU A N 1
ATOM 2212 C CA . GLU A 1 274 ? 22.104 -9.449 -16.656 1.00 95.25 274 GLU A CA 1
ATOM 2213 C C . GLU A 1 274 ? 21.606 -8.045 -17.028 1.00 95.25 274 GLU A C 1
ATOM 2215 O O . GLU A 1 274 ? 22.303 -7.280 -17.693 1.00 95.25 274 GLU A O 1
ATOM 2220 N N . TYR A 1 275 ? 20.382 -7.700 -16.621 1.00 97.50 275 TYR A N 1
ATOM 2221 C CA . TYR A 1 275 ? 19.866 -6.343 -16.753 1.00 97.50 275 TYR A CA 1
ATOM 2222 C C . TYR A 1 275 ? 20.283 -5.481 -15.565 1.00 97.50 275 TYR A C 1
ATOM 2224 O O . TYR A 1 275 ? 20.062 -5.847 -14.411 1.00 97.50 275 TYR A O 1
ATOM 2232 N N . GLU A 1 276 ? 20.781 -4.287 -15.865 1.00 97.44 276 GLU A N 1
ATOM 2233 C CA . GLU A 1 276 ? 20.876 -3.197 -14.900 1.00 97.44 276 GLU A CA 1
ATOM 2234 C C . GLU A 1 276 ? 19.489 -2.623 -14.622 1.00 97.44 276 GLU A C 1
ATOM 2236 O O . GLU A 1 276 ? 18.690 -2.409 -15.540 1.00 97.44 276 GLU A O 1
ATOM 2241 N N . LEU A 1 277 ? 19.210 -2.350 -13.353 1.00 97.38 277 LEU A N 1
ATOM 2242 C CA . LEU A 1 277 ? 17.906 -1.899 -12.883 1.00 97.38 277 LEU A CA 1
ATOM 2243 C C . LEU A 1 277 ? 17.921 -0.371 -12.771 1.00 97.38 277 LEU A C 1
ATOM 2245 O O . LEU A 1 277 ? 18.571 0.184 -11.886 1.00 97.38 277 LEU A O 1
ATOM 2249 N N . VAL A 1 278 ? 17.241 0.320 -13.689 1.00 97.31 278 VAL A N 1
ATOM 2250 C CA . VAL A 1 278 ? 17.308 1.785 -13.807 1.00 97.31 278 VAL A CA 1
ATOM 2251 C C . VAL A 1 278 ? 15.925 2.396 -13.621 1.00 97.31 278 VAL A C 1
ATOM 2253 O O . VAL A 1 278 ? 15.051 2.233 -14.469 1.00 97.31 278 VAL A O 1
ATOM 2256 N N . LEU A 1 279 ? 15.730 3.154 -12.546 1.00 96.62 279 LEU A N 1
ATOM 2257 C CA . LEU A 1 279 ? 14.558 4.004 -12.367 1.00 96.62 279 LEU A CA 1
ATOM 2258 C C . LEU A 1 279 ? 14.685 5.269 -13.212 1.00 96.62 279 LEU A C 1
ATOM 2260 O O . LEU A 1 279 ? 15.769 5.841 -13.344 1.00 96.62 279 LEU A O 1
ATOM 2264 N N . THR A 1 280 ? 13.564 5.738 -13.757 1.00 95.25 280 THR A N 1
ATOM 2265 C CA . THR A 1 280 ? 13.523 6.951 -14.592 1.00 95.25 280 THR A CA 1
ATOM 2266 C C . THR A 1 280 ? 12.888 8.168 -13.916 1.00 95.25 280 THR A C 1
ATOM 2268 O O . THR A 1 280 ? 12.906 9.274 -14.468 1.00 95.25 280 THR A O 1
ATOM 2271 N N . HIS A 1 281 ? 12.360 7.993 -12.703 1.00 93.81 281 HIS A N 1
ATOM 2272 C CA . HIS A 1 281 ? 11.625 9.015 -11.964 1.00 93.81 281 HIS A CA 1
ATOM 2273 C C . HIS A 1 281 ? 12.212 9.225 -10.562 1.00 93.81 281 HIS A C 1
ATOM 2275 O O . HIS A 1 281 ? 12.255 8.293 -9.764 1.00 93.81 281 HIS A O 1
ATOM 2281 N N . ALA A 1 282 ? 12.582 10.466 -10.230 1.00 93.25 282 ALA A N 1
ATOM 2282 C CA . ALA A 1 282 ? 13.217 10.825 -8.957 1.00 93.25 282 ALA A CA 1
ATOM 2283 C C . ALA A 1 282 ? 12.362 10.445 -7.737 1.00 93.25 282 ALA A C 1
ATOM 2285 O O . ALA A 1 282 ? 12.841 9.722 -6.876 1.00 93.25 282 ALA A O 1
ATOM 2286 N N . LYS A 1 283 ? 11.071 10.812 -7.724 1.00 92.31 283 LYS A N 1
ATOM 2287 C CA . LYS A 1 283 ? 10.147 10.441 -6.630 1.00 92.31 283 LYS A CA 1
ATOM 2288 C C . LYS A 1 283 ? 10.013 8.924 -6.411 1.00 92.31 283 LYS A C 1
ATOM 2290 O O . LYS A 1 283 ? 9.863 8.484 -5.280 1.00 92.31 283 LYS A O 1
ATOM 2295 N N . TYR A 1 284 ? 10.063 8.115 -7.481 1.00 92.88 284 TYR A N 1
ATOM 2296 C CA . TYR A 1 284 ? 10.043 6.648 -7.343 1.00 92.88 284 TYR A CA 1
ATOM 2297 C C . TYR A 1 284 ? 11.340 6.153 -6.706 1.00 92.88 284 TYR A C 1
ATOM 2299 O O . TYR A 1 284 ? 11.296 5.251 -5.881 1.00 92.88 284 TYR A O 1
ATOM 2307 N N . ALA A 1 285 ? 12.476 6.747 -7.079 1.00 94.81 285 ALA A N 1
ATOM 2308 C CA . ALA A 1 285 ? 13.759 6.413 -6.483 1.00 94.81 285 ALA A CA 1
ATOM 2309 C C . ALA A 1 285 ? 13.814 6.809 -5.001 1.00 94.81 285 ALA A C 1
ATOM 2311 O O . ALA A 1 285 ? 14.207 5.980 -4.202 1.00 94.81 285 ALA A O 1
ATOM 2312 N N . GLU A 1 286 ? 13.358 8.004 -4.618 1.00 95.25 286 GLU A N 1
ATOM 2313 C CA . GLU A 1 286 ? 13.321 8.438 -3.208 1.00 95.25 286 GLU A CA 1
ATOM 2314 C C . GLU A 1 286 ? 12.466 7.513 -2.335 1.00 95.25 286 GLU A C 1
ATOM 2316 O O . GLU A 1 286 ? 12.889 7.119 -1.253 1.00 95.25 286 GLU A O 1
ATOM 2321 N N . LEU A 1 287 ? 11.280 7.130 -2.817 1.00 95.06 287 LEU A N 1
ATOM 2322 C CA . LEU A 1 287 ? 10.426 6.190 -2.098 1.00 95.06 287 LEU A CA 1
ATOM 2323 C C . LEU A 1 287 ? 11.067 4.799 -2.003 1.00 95.06 287 LEU A C 1
ATOM 2325 O O . LEU A 1 287 ? 11.106 4.225 -0.919 1.00 95.06 287 LEU A O 1
ATOM 2329 N N . LEU A 1 288 ? 11.593 4.274 -3.116 1.00 95.00 288 LEU A N 1
ATOM 2330 C CA . LEU A 1 288 ? 12.252 2.970 -3.130 1.00 95.00 288 LEU A CA 1
ATOM 2331 C C . LEU A 1 288 ? 13.476 2.949 -2.204 1.00 95.00 288 LEU A C 1
ATOM 2333 O O . LEU A 1 288 ? 13.678 1.961 -1.513 1.00 95.00 288 LEU A O 1
ATOM 2337 N N . ASP A 1 289 ? 14.273 4.017 -2.169 1.00 94.88 289 ASP A N 1
ATOM 2338 C CA . ASP A 1 289 ? 15.478 4.126 -1.337 1.00 94.88 289 ASP A CA 1
ATOM 2339 C C . ASP A 1 289 ? 15.148 3.956 0.155 1.00 94.88 289 ASP A C 1
ATOM 2341 O O . ASP A 1 289 ? 15.743 3.115 0.829 1.00 94.88 289 ASP A O 1
ATOM 2345 N N . VAL A 1 290 ? 14.111 4.656 0.636 1.00 95.06 290 VAL A N 1
ATOM 2346 C CA . VAL A 1 290 ? 13.611 4.524 2.017 1.00 95.06 290 VAL A CA 1
ATOM 2347 C C . VAL A 1 290 ? 13.068 3.119 2.281 1.00 95.06 290 VAL A C 1
ATOM 2349 O O . VAL A 1 290 ? 13.379 2.507 3.303 1.00 95.06 290 VAL A O 1
ATOM 2352 N N . GLN A 1 291 ? 12.277 2.572 1.355 1.00 95.25 291 GLN A N 1
ATOM 2353 C CA . GLN A 1 291 ? 11.707 1.235 1.522 1.00 95.25 291 GLN A CA 1
ATOM 2354 C C . GLN A 1 291 ? 12.788 0.135 1.527 1.00 95.25 291 GLN A C 1
ATOM 2356 O O . GLN A 1 291 ? 12.657 -0.840 2.267 1.00 95.25 291 GLN A O 1
ATOM 2361 N N . LEU A 1 292 ? 13.858 0.273 0.731 1.00 94.12 292 LEU A N 1
ATOM 2362 C CA . LEU A 1 292 ? 14.998 -0.652 0.717 1.00 94.12 292 LEU A CA 1
ATOM 2363 C C . LEU A 1 292 ? 15.737 -0.657 2.059 1.00 94.12 292 LEU A C 1
ATOM 2365 O O . LEU A 1 292 ? 16.094 -1.738 2.539 1.00 94.12 292 LEU A O 1
ATOM 2369 N N . GLU A 1 293 ? 15.926 0.515 2.673 1.00 93.31 293 GLU A N 1
ATOM 2370 C CA . GLU A 1 293 ? 16.550 0.624 3.994 1.00 93.31 293 GLU A CA 1
ATOM 2371 C C . GLU A 1 293 ? 15.688 -0.040 5.074 1.00 93.31 293 GLU A C 1
ATOM 2373 O O . GLU A 1 293 ? 16.177 -0.893 5.818 1.00 93.31 293 GLU A O 1
ATOM 2378 N N . GLU A 1 294 ? 14.383 0.251 5.109 1.00 92.81 294 GLU A N 1
ATOM 2379 C CA . GLU A 1 294 ? 13.459 -0.361 6.074 1.00 92.81 294 GLU A CA 1
ATOM 2380 C C . GLU A 1 294 ? 13.333 -1.884 5.896 1.00 92.81 294 GLU A C 1
ATOM 2382 O O . GLU A 1 294 ? 13.252 -2.631 6.878 1.00 92.81 294 GLU A O 1
ATOM 2387 N N . LEU A 1 295 ? 13.348 -2.370 4.650 1.00 90.75 295 LEU A N 1
ATOM 2388 C CA . LEU A 1 295 ? 13.367 -3.802 4.339 1.00 90.75 295 LEU A CA 1
ATOM 2389 C C . LEU A 1 295 ? 14.712 -4.469 4.630 1.00 90.75 295 LEU A C 1
ATOM 2391 O O . LEU A 1 295 ? 14.768 -5.700 4.676 1.00 90.75 295 LEU A O 1
ATOM 2395 N N . ARG A 1 296 ? 15.786 -3.687 4.792 1.00 89.06 296 ARG A N 1
ATOM 2396 C CA . ARG A 1 296 ? 17.179 -4.158 4.829 1.00 89.06 296 ARG A CA 1
ATOM 2397 C C . ARG A 1 296 ? 17.565 -4.950 3.573 1.00 89.06 296 ARG A C 1
ATOM 2399 O O . ARG A 1 296 ? 18.376 -5.874 3.632 1.00 89.06 296 ARG A O 1
ATOM 2406 N N . ALA A 1 297 ? 16.998 -4.588 2.424 1.00 84.69 297 ALA A N 1
ATOM 2407 C CA . ALA A 1 297 ? 17.207 -5.264 1.144 1.00 84.69 297 ALA A CA 1
ATOM 2408 C C . ALA A 1 297 ? 18.426 -4.688 0.396 1.00 84.69 297 ALA A C 1
ATOM 2410 O O . ALA A 1 297 ? 18.289 -4.040 -0.639 1.00 84.69 297 ALA A O 1
ATOM 2411 N N . ARG A 1 298 ? 19.636 -4.924 0.922 1.00 74.75 298 ARG A N 1
ATOM 2412 C CA . ARG A 1 298 ? 20.879 -4.267 0.452 1.00 74.75 298 ARG A CA 1
ATOM 2413 C C . ARG A 1 298 ? 21.617 -4.984 -0.687 1.00 74.75 298 ARG A C 1
ATOM 2415 O O . ARG A 1 298 ? 22.564 -4.443 -1.247 1.00 74.75 298 ARG A O 1
ATOM 2422 N N . ASP A 1 299 ? 21.177 -6.181 -1.070 1.00 80.19 299 ASP A N 1
ATOM 2423 C CA . ASP A 1 299 ? 21.871 -7.008 -2.074 1.00 80.19 299 ASP A CA 1
ATOM 2424 C C . ASP A 1 299 ? 21.554 -6.617 -3.534 1.00 80.19 299 ASP A C 1
ATOM 2426 O O . ASP A 1 299 ? 22.091 -7.192 -4.496 1.00 80.19 299 ASP A O 1
ATOM 2430 N N . MET A 1 300 ? 20.669 -5.637 -3.737 1.00 83.44 300 MET A N 1
ATOM 2431 C CA . MET A 1 300 ? 20.304 -5.120 -5.053 1.00 83.44 300 MET A CA 1
ATOM 2432 C C . MET A 1 300 ? 20.864 -3.727 -5.297 1.00 83.44 300 MET A C 1
ATOM 2434 O O . MET A 1 300 ? 20.640 -2.808 -4.521 1.00 83.44 300 MET A O 1
ATOM 2438 N N . ALA A 1 301 ? 21.530 -3.569 -6.440 1.00 90.75 301 ALA A N 1
ATOM 2439 C CA . ALA A 1 301 ? 21.943 -2.269 -6.934 1.00 90.75 301 ALA A CA 1
ATOM 2440 C C . ALA A 1 301 ? 20.874 -1.722 -7.883 1.00 90.75 301 ALA A C 1
ATOM 2442 O O . ALA A 1 301 ? 20.555 -2.349 -8.897 1.00 90.75 301 ALA A O 1
ATOM 2443 N N . PHE A 1 302 ? 20.362 -0.541 -7.557 1.00 95.50 302 PHE A N 1
ATOM 2444 C CA . PHE A 1 302 ? 19.490 0.240 -8.420 1.00 95.50 302 PHE A CA 1
ATOM 2445 C C . PHE A 1 302 ? 20.196 1.522 -8.849 1.00 95.50 302 PHE A C 1
ATOM 2447 O O . PHE A 1 302 ? 21.018 2.090 -8.123 1.00 95.50 302 PHE A O 1
ATOM 2454 N N . PHE A 1 303 ? 19.839 2.002 -10.034 1.00 96.50 303 PHE A N 1
ATOM 2455 C CA . PHE A 1 303 ? 20.335 3.259 -10.571 1.00 96.50 303 PHE A CA 1
ATOM 2456 C C . PHE A 1 303 ? 19.186 4.206 -10.889 1.00 96.50 303 PHE A C 1
ATOM 2458 O O . PHE A 1 303 ? 18.083 3.774 -11.212 1.00 96.50 303 PHE A O 1
ATOM 2465 N N . LEU A 1 304 ? 19.453 5.506 -10.852 1.00 97.06 304 LEU A N 1
ATOM 2466 C CA . LEU A 1 304 ? 18.508 6.542 -11.251 1.00 97.06 304 LEU A CA 1
ATOM 2467 C C . LEU A 1 304 ? 19.037 7.278 -12.480 1.00 97.06 304 LEU A C 1
ATOM 2469 O O . LEU A 1 304 ? 20.050 7.970 -12.404 1.00 97.06 304 LEU A O 1
ATOM 2473 N N . LEU A 1 305 ? 18.300 7.192 -13.585 1.00 96.19 305 LEU A N 1
ATOM 2474 C CA . LEU A 1 305 ? 18.414 8.112 -14.713 1.00 96.19 305 LEU A CA 1
ATOM 2475 C C . LEU A 1 305 ? 17.308 9.171 -14.562 1.00 96.19 305 LEU A C 1
ATOM 2477 O O . LEU A 1 305 ? 16.170 8.902 -14.944 1.00 96.19 305 LEU A O 1
ATOM 2481 N N . PRO A 1 306 ? 17.584 10.364 -14.005 1.00 93.00 306 PRO A N 1
ATOM 2482 C CA . PRO A 1 306 ? 16.542 11.320 -13.631 1.00 93.00 306 PRO A CA 1
ATOM 2483 C C . PRO A 1 306 ? 15.927 11.987 -14.872 1.00 93.00 306 PRO A C 1
ATOM 2485 O O . PRO A 1 306 ? 16.363 13.045 -15.324 1.00 93.00 306 PRO A O 1
ATOM 2488 N N . LEU A 1 307 ? 14.916 11.347 -15.466 1.00 92.75 307 LEU A N 1
ATOM 2489 C CA . LEU A 1 307 ? 14.134 11.923 -16.562 1.00 92.75 307 LEU A CA 1
ATOM 2490 C C . LEU A 1 307 ? 13.032 12.828 -16.019 1.00 92.75 307 LEU A C 1
ATOM 2492 O O . LEU A 1 307 ? 12.756 13.874 -16.601 1.00 92.75 307 LEU A O 1
ATOM 2496 N N . LYS A 1 308 ? 12.402 12.423 -14.914 1.00 89.62 308 LYS A N 1
ATOM 2497 C CA . LYS A 1 308 ? 11.322 13.166 -14.267 1.00 89.62 308 LYS A CA 1
ATOM 2498 C C . LYS A 1 308 ? 11.641 13.487 -12.817 1.00 89.62 308 LYS A C 1
ATOM 2500 O O . LYS A 1 308 ? 11.964 12.596 -12.034 1.00 89.62 308 LYS A O 1
ATOM 2505 N N . GLY A 1 309 ? 11.439 14.755 -12.468 1.00 86.56 309 GLY A N 1
ATOM 2506 C CA . GLY A 1 309 ? 11.735 15.284 -11.144 1.00 86.56 309 GLY A CA 1
ATOM 2507 C C . GLY A 1 309 ? 13.235 15.383 -10.872 1.00 86.56 309 GLY A C 1
ATOM 2508 O O . GLY A 1 309 ? 14.074 15.059 -11.712 1.00 86.56 309 GLY A O 1
ATOM 2509 N N . SER A 1 310 ? 13.552 15.830 -9.669 1.00 85.44 310 SER A N 1
ATOM 2510 C CA . SER A 1 310 ? 14.902 15.950 -9.131 1.00 85.44 310 SER A CA 1
ATOM 2511 C C . SER A 1 310 ? 14.886 15.425 -7.705 1.00 85.44 310 SER A C 1
ATOM 2513 O O . SER A 1 310 ? 13.912 15.681 -7.003 1.00 85.44 310 SER A O 1
ATOM 2515 N N . CYS A 1 311 ? 15.942 14.732 -7.280 1.00 83.50 311 CYS A N 1
ATOM 2516 C CA . CYS A 1 311 ? 16.102 14.404 -5.863 1.00 83.50 311 CYS A CA 1
ATOM 2517 C C . CYS A 1 311 ? 16.756 15.587 -5.157 1.00 83.50 311 CYS A C 1
ATOM 2519 O O . CYS A 1 311 ? 17.826 16.024 -5.603 1.00 83.50 311 CYS A O 1
ATOM 2521 N N . SER A 1 312 ? 16.126 16.081 -4.095 1.00 74.56 312 SER A N 1
ATOM 2522 C CA . SER A 1 312 ? 16.683 17.134 -3.237 1.00 74.56 312 SER A CA 1
ATOM 2523 C C . SER A 1 312 ? 17.835 16.616 -2.378 1.00 74.56 312 SER A C 1
ATOM 2525 O O . SER A 1 312 ? 18.785 17.352 -2.126 1.00 74.56 312 SER A O 1
ATOM 2527 N N . GLU A 1 313 ? 17.781 15.341 -1.994 1.00 80.12 313 GLU A N 1
ATOM 2528 C CA . GLU A 1 313 ? 18.746 14.700 -1.102 1.00 80.12 313 GLU A CA 1
ATOM 2529 C C . GLU A 1 313 ? 19.549 13.603 -1.829 1.00 80.12 313 GLU A C 1
ATOM 2531 O O . GLU A 1 313 ? 19.122 13.088 -2.877 1.00 80.12 313 GLU A O 1
ATOM 2536 N N . PRO A 1 314 ? 20.758 13.267 -1.339 1.00 86.94 314 PRO A N 1
ATOM 2537 C CA . PRO A 1 314 ? 21.466 12.065 -1.761 1.00 86.94 314 PRO A CA 1
ATOM 2538 C C . PRO A 1 314 ? 20.645 10.814 -1.431 1.00 86.94 314 PRO A C 1
ATOM 2540 O O . PRO A 1 314 ? 20.045 10.734 -0.368 1.00 86.94 314 PRO A O 1
ATOM 2543 N N . LEU A 1 315 ? 20.648 9.843 -2.343 1.00 92.44 315 LEU A N 1
ATOM 2544 C CA . LEU A 1 315 ? 20.051 8.526 -2.123 1.00 92.44 315 LEU A CA 1
ATOM 2545 C C . LEU A 1 315 ? 21.128 7.596 -1.553 1.00 92.44 315 LEU A C 1
ATOM 2547 O O . LEU A 1 315 ? 22.266 7.622 -2.035 1.00 92.44 315 LEU A O 1
ATOM 2551 N N . GLU A 1 316 ? 20.787 6.796 -0.548 1.00 91.19 316 GLU A N 1
ATOM 2552 C CA . GLU A 1 316 ? 21.742 5.921 0.142 1.00 91.19 316 GLU A CA 1
ATOM 2553 C C . GLU A 1 316 ? 22.025 4.637 -0.648 1.00 91.19 316 GLU A C 1
ATOM 2555 O O . GLU A 1 316 ? 23.175 4.203 -0.763 1.00 91.19 316 GLU A O 1
ATOM 2560 N N . HIS A 1 317 ? 20.984 4.053 -1.242 1.00 91.88 317 HIS A N 1
ATOM 2561 C CA . HIS A 1 317 ? 21.012 2.741 -1.895 1.00 91.88 317 HIS A CA 1
ATOM 2562 C C . HIS A 1 317 ? 20.969 2.839 -3.424 1.00 91.88 317 HIS A C 1
ATOM 2564 O O . HIS A 1 317 ? 21.320 1.881 -4.120 1.00 91.88 317 HIS A O 1
ATOM 2570 N N . ILE A 1 318 ? 20.579 3.994 -3.976 1.00 94.69 318 ILE A N 1
ATOM 2571 C CA . ILE A 1 318 ? 20.385 4.195 -5.420 1.00 94.69 318 ILE A CA 1
ATOM 2572 C C . ILE A 1 318 ? 21.397 5.188 -6.002 1.00 94.69 318 ILE A C 1
ATOM 2574 O O . ILE A 1 318 ? 21.459 6.357 -5.626 1.00 94.69 318 ILE A O 1
ATOM 2578 N N . LYS A 1 319 ? 22.156 4.768 -7.022 1.00 94.69 319 LYS A N 1
ATOM 2579 C CA . LYS A 1 319 ? 23.174 5.628 -7.657 1.00 94.69 319 LYS A CA 1
ATOM 2580 C C . LYS A 1 319 ? 22.630 6.368 -8.876 1.00 94.69 319 LYS A C 1
ATOM 2582 O O . LYS A 1 319 ? 22.075 5.760 -9.788 1.00 94.69 319 LYS A O 1
ATOM 2587 N N . LYS A 1 320 ? 22.837 7.685 -8.944 1.00 95.38 320 LYS A N 1
ATOM 2588 C CA . LYS A 1 320 ? 22.506 8.477 -10.142 1.00 95.38 320 LYS A CA 1
ATOM 2589 C C . LYS A 1 320 ? 23.465 8.140 -11.290 1.00 95.38 320 LYS A C 1
ATOM 2591 O O . LYS A 1 320 ? 24.667 8.025 -11.069 1.00 95.38 320 LYS A O 1
ATOM 2596 N N . VAL A 1 321 ? 22.926 8.005 -12.500 1.00 95.75 321 VAL A N 1
ATOM 2597 C CA . VAL A 1 321 ? 23.669 7.703 -13.735 1.00 95.75 321 VAL A CA 1
ATOM 2598 C C . VAL A 1 321 ? 23.195 8.578 -14.890 1.00 95.75 321 VAL A C 1
ATOM 2600 O O . VAL A 1 321 ? 22.056 9.052 -14.924 1.00 95.75 321 VAL A O 1
ATOM 2603 N N . GLU A 1 322 ? 24.063 8.755 -15.877 1.00 94.94 322 GLU A N 1
ATOM 2604 C CA . GLU A 1 322 ? 23.730 9.325 -17.172 1.00 94.94 322 GLU A CA 1
ATOM 2605 C C . GLU A 1 322 ? 23.492 8.231 -18.219 1.00 94.94 322 GLU A C 1
ATOM 2607 O O . GLU A 1 322 ? 23.863 7.069 -18.064 1.00 94.94 322 GLU A O 1
ATOM 2612 N N . LEU A 1 323 ? 22.893 8.611 -19.351 1.00 93.12 323 LEU A N 1
ATOM 2613 C CA . LEU A 1 323 ? 22.599 7.663 -20.428 1.00 93.12 323 LEU A CA 1
ATOM 2614 C C . LEU A 1 323 ? 23.868 6.997 -20.994 1.00 93.12 323 LEU A C 1
ATOM 2616 O O . LEU A 1 323 ? 23.814 5.842 -21.410 1.00 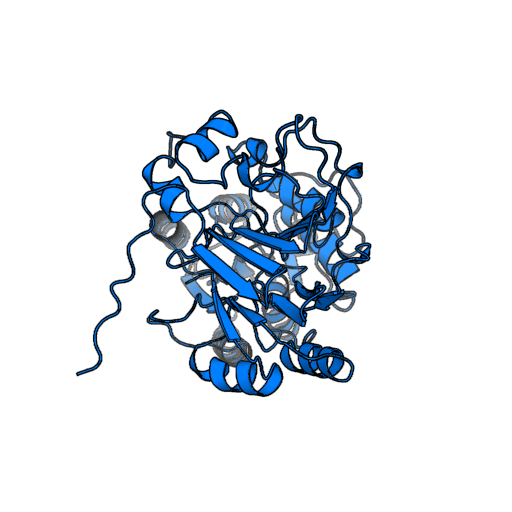93.12 323 LEU A O 1
ATOM 2620 N N . ARG A 1 324 ? 25.006 7.708 -20.990 1.00 93.69 324 ARG A N 1
ATOM 2621 C CA . ARG A 1 324 ? 26.303 7.176 -21.437 1.00 93.69 324 ARG A CA 1
ATOM 2622 C C . ARG A 1 324 ? 26.801 6.024 -20.558 1.00 93.69 324 ARG A C 1
ATOM 2624 O O . ARG A 1 324 ? 27.355 5.074 -21.101 1.00 93.69 324 ARG A O 1
ATOM 2631 N N . ASP A 1 325 ? 26.518 6.062 -19.255 1.00 94.56 325 ASP A N 1
ATOM 2632 C CA . ASP A 1 325 ? 27.006 5.086 -18.266 1.00 94.56 325 ASP A CA 1
ATOM 2633 C C . ASP A 1 325 ? 26.297 3.723 -18.383 1.00 94.56 325 ASP A C 1
ATOM 2635 O O . ASP A 1 325 ? 26.748 2.716 -17.838 1.00 94.56 325 ASP A O 1
ATOM 2639 N N . ILE A 1 326 ? 25.164 3.695 -19.093 1.00 94.50 326 ILE A N 1
ATOM 2640 C CA . ILE A 1 326 ? 24.327 2.510 -19.330 1.00 94.50 326 ILE A CA 1
ATOM 2641 C C . ILE A 1 326 ? 24.209 2.177 -20.829 1.00 94.50 326 ILE A C 1
ATOM 2643 O O . ILE A 1 326 ? 23.372 1.373 -21.250 1.00 94.50 326 ILE A O 1
ATOM 2647 N N . SER A 1 327 ? 25.016 2.836 -21.663 1.00 90.62 327 SER A N 1
ATOM 2648 C CA . SER A 1 327 ? 24.912 2.790 -23.124 1.00 90.62 327 SER A CA 1
ATOM 2649 C C . SER A 1 327 ? 25.492 1.531 -23.761 1.00 90.62 327 SER A C 1
ATOM 2651 O O . SER A 1 327 ? 25.281 1.321 -24.949 1.00 90.62 327 SER A O 1
ATOM 2653 N N . ASP A 1 328 ? 26.144 0.655 -23.012 1.00 92.06 328 ASP A N 1
ATOM 2654 C CA . ASP A 1 328 ? 26.695 -0.639 -23.434 1.00 92.06 328 ASP A CA 1
ATOM 2655 C C . ASP A 1 328 ? 26.034 -1.823 -22.706 1.00 92.06 328 ASP A C 1
ATOM 2657 O O . ASP A 1 328 ? 26.160 -2.971 -23.126 1.00 92.06 328 ASP A O 1
ATOM 2661 N N . LYS A 1 329 ? 25.233 -1.541 -21.677 1.00 95.81 329 LYS A N 1
ATOM 2662 C CA . LYS A 1 329 ? 24.611 -2.539 -20.802 1.00 95.81 329 LYS A CA 1
ATOM 2663 C C . LYS A 1 329 ? 23.210 -2.944 -21.255 1.00 95.81 329 LYS A C 1
ATOM 2665 O O . LYS A 1 329 ? 22.518 -2.187 -21.942 1.00 95.81 329 LYS A O 1
ATOM 2670 N N . ARG A 1 330 ? 22.742 -4.121 -20.830 1.00 97.50 330 ARG A N 1
ATOM 2671 C CA . ARG A 1 330 ? 21.305 -4.436 -20.865 1.00 97.50 330 ARG A CA 1
ATOM 2672 C C . ARG A 1 330 ? 20.627 -3.656 -19.740 1.00 97.50 330 ARG A C 1
ATOM 2674 O O . ARG A 1 330 ? 21.113 -3.679 -18.617 1.00 97.50 330 ARG A O 1
ATOM 2681 N N . VAL A 1 331 ? 19.524 -2.966 -20.024 1.00 98.12 331 VAL A N 1
ATOM 2682 C CA . VAL A 1 331 ? 18.851 -2.101 -19.038 1.00 98.12 331 VAL A CA 1
ATOM 2683 C C . VAL A 1 331 ? 17.366 -2.415 -18.941 1.00 98.12 331 VAL A C 1
ATOM 2685 O O . VAL A 1 331 ? 16.662 -2.474 -19.952 1.00 98.12 331 VAL A O 1
ATOM 2688 N N . ALA A 1 332 ? 16.900 -2.610 -17.714 1.00 97.81 332 ALA A N 1
ATOM 2689 C CA . ALA A 1 332 ? 15.494 -2.624 -17.368 1.00 97.81 332 ALA A CA 1
ATOM 2690 C C . ALA A 1 332 ? 15.105 -1.253 -16.812 1.00 97.81 332 ALA A C 1
ATOM 2692 O O . ALA A 1 332 ? 15.527 -0.869 -15.722 1.00 97.81 332 ALA A O 1
ATOM 2693 N N . PHE A 1 333 ? 14.308 -0.513 -17.580 1.00 97.31 333 PHE A N 1
ATOM 2694 C CA . PHE A 1 333 ? 13.774 0.775 -17.166 1.00 97.31 333 PHE A CA 1
ATOM 2695 C C . PHE A 1 333 ? 12.532 0.569 -16.302 1.00 97.31 333 PHE A C 1
ATOM 2697 O O . PHE A 1 333 ? 11.493 0.128 -16.798 1.00 97.31 333 PHE A O 1
ATOM 2704 N N . PHE A 1 334 ? 12.632 0.919 -15.025 1.00 95.62 334 PHE A N 1
ATOM 2705 C CA . PHE A 1 334 ? 11.504 0.993 -14.109 1.00 95.62 334 PHE A CA 1
ATOM 2706 C C . PHE A 1 334 ? 10.863 2.371 -14.213 1.00 95.62 334 PHE A C 1
ATOM 2708 O O . PHE A 1 334 ? 11.475 3.400 -13.924 1.00 95.62 334 PHE A O 1
ATOM 2715 N N . THR A 1 335 ? 9.618 2.359 -14.664 1.00 91.81 335 THR A N 1
ATOM 2716 C CA . THR A 1 335 ? 8.837 3.540 -15.026 1.00 91.81 335 THR A CA 1
ATOM 2717 C C . THR A 1 335 ? 7.583 3.625 -14.173 1.00 91.81 335 THR A C 1
ATOM 2719 O O . THR A 1 335 ? 7.128 2.626 -13.609 1.00 91.81 335 THR A O 1
ATOM 2722 N N . SER A 1 336 ? 6.981 4.811 -14.123 1.00 84.12 336 SER A N 1
ATOM 2723 C CA . SER A 1 336 ? 5.647 4.958 -13.543 1.00 84.12 336 SER A CA 1
ATOM 2724 C C . SER A 1 336 ? 4.607 4.118 -14.299 1.00 84.12 336 SER A C 1
ATOM 2726 O O . SER A 1 336 ? 4.782 3.806 -15.477 1.00 84.12 336 SER A O 1
ATOM 2728 N N . ILE A 1 337 ? 3.474 3.794 -13.660 1.00 78.06 337 ILE A N 1
ATOM 2729 C CA . ILE A 1 337 ? 2.349 3.089 -14.317 1.00 78.06 337 ILE A CA 1
ATOM 2730 C C . ILE A 1 337 ? 1.900 3.786 -15.618 1.00 78.06 337 ILE A C 1
ATOM 2732 O O . ILE A 1 337 ? 1.475 3.130 -16.564 1.00 78.06 337 ILE A O 1
ATOM 2736 N N . MET A 1 338 ? 2.060 5.110 -15.717 1.00 77.38 338 MET A N 1
ATOM 2737 C CA . MET A 1 338 ? 1.758 5.908 -16.911 1.00 77.38 338 MET A CA 1
ATOM 2738 C C . MET A 1 338 ? 3.018 6.277 -17.715 1.00 77.38 338 MET A C 1
ATOM 2740 O O . MET A 1 338 ? 3.164 7.414 -18.169 1.00 77.38 338 MET A O 1
ATOM 2744 N N . ALA A 1 339 ? 3.922 5.315 -17.910 1.00 81.62 339 ALA A N 1
ATOM 2745 C CA . ALA A 1 339 ? 5.278 5.440 -18.466 1.00 81.62 339 ALA A CA 1
ATOM 2746 C C . ALA A 1 339 ? 5.455 6.205 -19.802 1.00 81.62 339 ALA A C 1
ATOM 2748 O O . ALA A 1 339 ? 6.584 6.443 -20.235 1.00 81.62 339 ALA A O 1
ATOM 2749 N N . VAL A 1 340 ? 4.375 6.608 -20.482 1.00 91.00 340 VAL A N 1
ATOM 2750 C CA . VAL A 1 340 ? 4.365 7.221 -21.825 1.00 91.00 340 VAL A CA 1
ATOM 2751 C C . VAL A 1 340 ? 5.341 8.391 -21.951 1.00 91.00 340 VAL A C 1
ATOM 2753 O O . VAL A 1 340 ? 6.067 8.500 -22.940 1.00 91.00 340 VAL A O 1
ATOM 2756 N N . SER A 1 34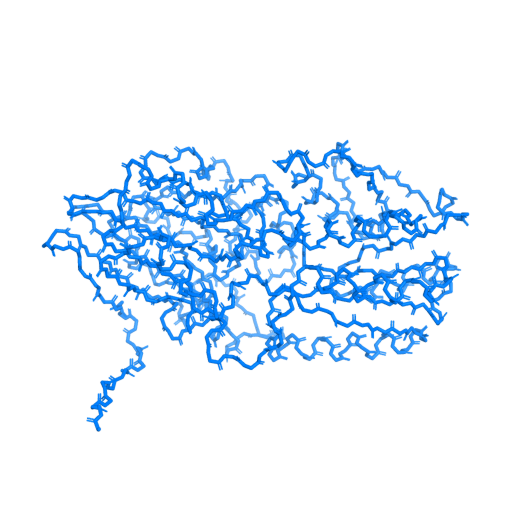1 ? 5.372 9.289 -20.965 1.00 91.94 341 SER A N 1
ATOM 2757 C CA . SER A 1 341 ? 6.278 10.441 -20.995 1.00 91.94 341 SER A CA 1
ATOM 2758 C C . SER A 1 341 ? 7.744 10.028 -20.880 1.00 91.94 341 SER A C 1
ATOM 2760 O O . SER A 1 341 ? 8.585 10.578 -21.581 1.00 91.94 341 SER A O 1
ATOM 2762 N N . GLU A 1 342 ? 8.048 9.058 -20.016 1.00 93.69 342 GLU A N 1
ATOM 2763 C CA . GLU A 1 342 ? 9.416 8.597 -19.754 1.00 93.69 342 GLU A CA 1
ATOM 2764 C C . GLU A 1 342 ? 9.960 7.868 -20.990 1.00 93.69 342 GLU A C 1
ATOM 2766 O O . GLU A 1 342 ? 11.046 8.187 -21.474 1.00 93.69 342 GLU A O 1
ATOM 2771 N N . MET A 1 343 ? 9.141 7.000 -21.596 1.00 95.00 343 MET A N 1
ATOM 2772 C CA . MET A 1 343 ? 9.430 6.351 -22.880 1.00 95.00 343 MET A CA 1
ATOM 2773 C C . MET A 1 343 ? 9.680 7.377 -23.994 1.00 95.00 343 MET A C 1
ATOM 2775 O O . MET A 1 343 ? 10.677 7.286 -24.709 1.00 95.00 343 MET A O 1
ATOM 2779 N N . ASN A 1 344 ? 8.830 8.404 -24.118 1.00 95.19 344 ASN A N 1
ATOM 2780 C CA . ASN A 1 344 ? 9.031 9.485 -25.090 1.00 95.19 344 ASN A CA 1
ATOM 2781 C C . ASN A 1 344 ? 10.357 10.229 -24.878 1.00 95.19 344 ASN A C 1
ATOM 2783 O O . ASN A 1 344 ? 11.039 10.560 -25.850 1.00 95.19 344 ASN A O 1
ATOM 2787 N N . MET A 1 345 ? 10.731 10.508 -23.628 1.00 95.44 345 MET A N 1
ATOM 2788 C CA . MET A 1 345 ? 11.997 11.170 -23.310 1.00 95.44 345 MET A CA 1
ATOM 2789 C C . MET A 1 345 ? 13.194 10.300 -23.697 1.00 95.44 345 MET A C 1
ATOM 2791 O O . MET A 1 345 ? 14.123 10.806 -24.322 1.00 95.44 345 MET A O 1
ATOM 2795 N N . LEU A 1 346 ? 13.151 8.997 -23.410 1.00 95.69 346 LEU A N 1
ATOM 2796 C CA . LEU A 1 346 ? 14.185 8.049 -23.837 1.00 95.69 346 LEU A CA 1
ATOM 2797 C C . LEU A 1 346 ? 14.280 7.951 -25.363 1.00 95.69 346 LEU A C 1
ATOM 2799 O O . LEU A 1 346 ? 15.383 7.987 -25.908 1.00 95.69 346 LEU A O 1
ATOM 2803 N N . LYS A 1 347 ? 13.139 7.931 -26.064 1.00 96.00 347 LYS A N 1
ATOM 2804 C CA . LYS A 1 347 ? 13.094 7.972 -27.533 1.00 96.00 347 LYS A CA 1
ATOM 2805 C C . LYS A 1 347 ? 13.777 9.219 -28.093 1.00 96.00 347 LYS A C 1
ATOM 2807 O O . LYS A 1 347 ? 14.591 9.116 -29.005 1.00 96.00 347 LYS A O 1
ATOM 2812 N N . ARG A 1 348 ? 13.494 10.399 -27.527 1.00 95.44 348 ARG A N 1
ATOM 2813 C CA . ARG A 1 348 ? 14.146 11.667 -27.921 1.00 95.44 348 ARG A CA 1
ATOM 2814 C C . ARG A 1 348 ? 15.648 11.676 -27.636 1.00 95.44 348 ARG A C 1
ATOM 2816 O O . ARG A 1 348 ? 16.382 12.368 -28.327 1.00 95.44 348 ARG A O 1
ATOM 2823 N N . ARG A 1 349 ? 16.098 10.906 -26.643 1.00 94.69 349 ARG A N 1
ATOM 2824 C CA . ARG A 1 349 ? 17.517 10.712 -26.312 1.00 94.69 349 ARG A CA 1
ATOM 2825 C C . ARG A 1 349 ? 18.183 9.586 -27.123 1.00 94.69 349 ARG A C 1
ATOM 2827 O O . ARG A 1 349 ? 19.300 9.199 -26.804 1.00 94.69 349 ARG A O 1
ATOM 2834 N N . GLY A 1 350 ? 17.524 9.073 -28.165 1.00 93.62 350 GLY A N 1
ATOM 2835 C CA . GLY A 1 350 ? 18.113 8.138 -29.128 1.00 93.62 350 GLY A CA 1
ATOM 2836 C C . GLY A 1 350 ? 17.856 6.654 -28.855 1.00 93.62 350 GLY A C 1
ATOM 2837 O O . GLY A 1 350 ? 18.366 5.815 -29.594 1.00 93.62 350 GLY A O 1
ATOM 2838 N N . ILE A 1 351 ? 17.056 6.292 -27.844 1.00 95.25 351 ILE A N 1
ATOM 2839 C CA . ILE A 1 351 ? 16.667 4.890 -27.637 1.00 95.25 351 ILE A CA 1
ATOM 2840 C C . ILE A 1 351 ? 15.581 4.500 -28.645 1.00 95.25 351 ILE A C 1
ATOM 2842 O O . ILE A 1 351 ? 14.476 5.046 -28.625 1.00 95.25 351 ILE A O 1
ATOM 2846 N N . ASN A 1 352 ? 15.862 3.511 -29.497 1.00 95.75 352 ASN A N 1
ATOM 2847 C CA . ASN A 1 352 ? 14.830 2.920 -30.344 1.00 95.75 352 ASN A CA 1
ATOM 2848 C C . ASN A 1 352 ? 13.891 2.042 -29.502 1.00 95.75 352 ASN A C 1
ATOM 2850 O O . ASN A 1 352 ? 14.335 1.075 -28.884 1.00 95.75 352 ASN A O 1
ATOM 2854 N N . LEU A 1 353 ? 12.602 2.389 -29.493 1.00 97.06 353 LEU A N 1
ATOM 2855 C CA . LEU A 1 353 ? 11.570 1.674 -28.744 1.00 97.06 353 LEU A CA 1
ATOM 2856 C C . LEU A 1 353 ? 10.931 0.520 -29.527 1.00 97.06 353 LEU A C 1
ATOM 2858 O O . LEU A 1 353 ? 10.283 -0.336 -28.932 1.00 97.06 353 LEU A O 1
ATOM 2862 N N . GLU A 1 354 ? 11.096 0.473 -30.846 1.00 97.06 354 GLU A N 1
ATOM 2863 C CA . GLU A 1 354 ? 10.402 -0.500 -31.686 1.00 97.06 354 GLU A CA 1
ATOM 2864 C C . GLU A 1 354 ? 10.822 -1.945 -31.368 1.00 97.06 354 GLU A C 1
ATOM 2866 O O . GLU A 1 354 ? 12.005 -2.275 -31.243 1.00 97.06 354 GLU A O 1
ATOM 2871 N N . GLY A 1 355 ? 9.832 -2.823 -31.212 1.00 95.62 355 GLY A N 1
ATOM 2872 C CA . GLY A 1 355 ? 10.014 -4.226 -30.857 1.00 95.62 355 GLY A CA 1
ATOM 2873 C C . GLY A 1 355 ? 10.430 -4.476 -29.404 1.00 95.62 355 GLY A C 1
ATOM 2874 O O . GLY A 1 355 ? 10.618 -5.639 -29.039 1.00 95.62 355 GLY A O 1
ATOM 2875 N N . LEU A 1 356 ? 10.572 -3.435 -28.572 1.00 97.44 356 LEU A N 1
ATOM 2876 C CA . LEU A 1 356 ? 10.840 -3.608 -27.145 1.00 97.44 356 LEU A CA 1
ATOM 2877 C C . LEU A 1 356 ? 9.600 -4.109 -26.397 1.00 97.44 356 LEU A C 1
ATOM 2879 O O . LEU A 1 356 ? 8.462 -3.902 -26.824 1.00 97.44 356 LEU A O 1
ATOM 2883 N N . LEU A 1 357 ? 9.840 -4.763 -25.265 1.00 96.62 357 LEU A N 1
ATOM 2884 C CA . LEU A 1 357 ? 8.812 -5.260 -24.362 1.00 96.62 357 LEU A CA 1
ATOM 2885 C C . LEU A 1 357 ? 8.609 -4.303 -23.184 1.00 96.62 357 LEU A C 1
ATOM 2887 O O . LEU A 1 357 ? 9.569 -3.841 -22.565 1.00 96.62 357 LEU A O 1
ATOM 2891 N N . GLN A 1 358 ? 7.346 -4.059 -22.863 1.00 95.56 358 GLN A N 1
ATOM 2892 C CA . GLN A 1 358 ? 6.891 -3.423 -21.639 1.00 95.56 358 GLN A CA 1
ATOM 2893 C C . GLN A 1 358 ? 6.097 -4.434 -20.805 1.00 95.56 358 GLN A C 1
ATOM 2895 O O . GLN A 1 358 ? 5.319 -5.221 -21.344 1.00 95.56 358 GLN A O 1
ATOM 2900 N N . ILE A 1 359 ? 6.319 -4.443 -19.495 1.00 93.81 359 ILE A N 1
ATOM 2901 C CA . ILE A 1 359 ? 5.614 -5.307 -18.553 1.00 93.81 359 ILE A CA 1
ATOM 2902 C C . ILE A 1 359 ? 4.977 -4.435 -17.478 1.00 93.81 359 ILE A C 1
ATOM 2904 O O . ILE A 1 359 ? 5.683 -3.722 -16.766 1.00 93.81 359 ILE A O 1
ATOM 2908 N N . THR A 1 360 ? 3.656 -4.517 -17.344 1.00 91.31 360 THR A N 1
ATOM 2909 C CA . THR A 1 360 ? 2.917 -3.903 -16.236 1.00 91.31 360 THR A CA 1
ATOM 2910 C C . THR A 1 360 ? 2.624 -4.955 -15.175 1.00 91.31 360 THR A C 1
ATOM 2912 O O . THR A 1 360 ? 2.012 -5.978 -15.479 1.00 91.31 360 THR A O 1
ATOM 2915 N N . LEU A 1 361 ? 3.019 -4.684 -13.934 1.00 89.38 361 LEU A N 1
ATOM 2916 C CA . LEU A 1 361 ? 2.647 -5.453 -12.750 1.00 89.38 361 LEU A CA 1
ATOM 2917 C C . LEU A 1 361 ? 1.546 -4.705 -12.001 1.00 89.38 361 LEU A C 1
ATOM 2919 O O . LEU A 1 361 ? 1.723 -3.536 -11.650 1.00 89.38 361 LEU A O 1
ATOM 2923 N N . THR A 1 362 ? 0.424 -5.371 -11.749 1.00 87.44 362 THR A N 1
ATOM 2924 C CA . THR A 1 362 ? -0.676 -4.813 -10.956 1.00 87.44 362 THR A CA 1
ATOM 2925 C C . THR A 1 362 ? -0.939 -5.676 -9.727 1.00 87.44 362 THR A C 1
ATOM 2927 O O . THR A 1 362 ? -1.151 -6.883 -9.850 1.00 87.44 362 THR A O 1
ATOM 2930 N N . GLY A 1 363 ? -0.921 -5.052 -8.547 1.00 81.50 363 GLY A N 1
ATOM 2931 C CA . GLY A 1 363 ? -1.345 -5.674 -7.288 1.00 81.50 363 GLY A CA 1
ATOM 2932 C C . GLY A 1 363 ? -2.854 -5.580 -7.084 1.00 81.50 363 GLY A C 1
ATOM 2933 O O . GLY A 1 363 ? -3.493 -6.555 -6.693 1.00 81.50 363 GLY A O 1
ATOM 2934 N N . GLU A 1 364 ? -3.416 -4.438 -7.484 1.00 80.44 364 GLU A N 1
ATOM 2935 C CA . GLU A 1 364 ? -4.834 -4.131 -7.350 1.00 80.44 364 GLU A CA 1
ATOM 2936 C C . GLU A 1 364 ? -5.609 -4.341 -8.656 1.00 80.44 364 GLU A C 1
ATOM 2938 O O . GLU A 1 364 ? -5.083 -4.102 -9.754 1.00 80.44 364 GLU A O 1
ATOM 2943 N N . PRO A 1 365 ? -6.871 -4.791 -8.574 1.00 66.12 365 PRO A N 1
ATOM 2944 C CA . PRO A 1 365 ? -7.731 -4.913 -9.736 1.00 66.12 365 PRO A CA 1
ATOM 2945 C C . PRO A 1 365 ? -8.069 -3.532 -10.306 1.00 66.12 365 PRO A C 1
ATOM 2947 O O . PRO A 1 365 ? -8.491 -2.624 -9.595 1.00 66.12 365 PRO A O 1
ATOM 2950 N N . LEU A 1 366 ? -7.948 -3.386 -11.627 1.00 65.50 366 LEU A N 1
ATOM 2951 C CA . LEU A 1 366 ? -8.275 -2.129 -12.294 1.00 65.50 366 LEU A CA 1
ATOM 2952 C C . LEU A 1 366 ? -9.788 -1.885 -12.327 1.00 65.50 366 LEU A C 1
ATOM 2954 O O . LEU A 1 366 ? -10.566 -2.665 -12.898 1.00 65.50 366 LEU A O 1
ATOM 2958 N N . GLU A 1 367 ? -10.182 -0.748 -11.763 1.00 66.81 367 GLU A N 1
ATOM 2959 C CA . GLU A 1 367 ? -11.525 -0.187 -11.886 1.00 66.81 367 GLU A CA 1
ATOM 2960 C C . GLU A 1 367 ? -11.752 0.483 -13.257 1.00 66.81 367 GLU A C 1
ATOM 2962 O O . GLU A 1 367 ? -10.870 0.489 -14.113 1.00 66.81 367 GLU A O 1
ATOM 2967 N N . GLU A 1 368 ? -12.941 1.043 -13.497 1.00 53.03 368 GLU A N 1
ATOM 2968 C CA . GLU A 1 368 ? -13.347 1.612 -14.794 1.00 53.03 368 GLU A CA 1
ATOM 2969 C C . GLU A 1 368 ? -12.388 2.691 -15.321 1.00 53.03 368 GLU A C 1
ATOM 2971 O O . GLU A 1 368 ? -11.881 2.563 -16.438 1.00 53.03 368 GLU A O 1
ATOM 2976 N N . GLU A 1 369 ? -12.063 3.706 -14.514 1.00 61.66 369 GLU A N 1
ATOM 2977 C CA . GLU A 1 369 ? -11.086 4.730 -14.910 1.00 61.66 369 GLU A CA 1
ATOM 2978 C C . GLU A 1 369 ? -9.700 4.122 -15.161 1.00 61.66 369 GLU A C 1
ATOM 2980 O O . GLU A 1 369 ? -9.048 4.447 -16.156 1.00 61.66 369 GLU A O 1
ATOM 2985 N N . GLY A 1 370 ? -9.286 3.169 -14.319 1.00 75.44 370 GLY A N 1
ATOM 2986 C CA . GLY A 1 370 ? -8.045 2.416 -14.492 1.00 75.44 370 GLY A CA 1
ATOM 2987 C C . 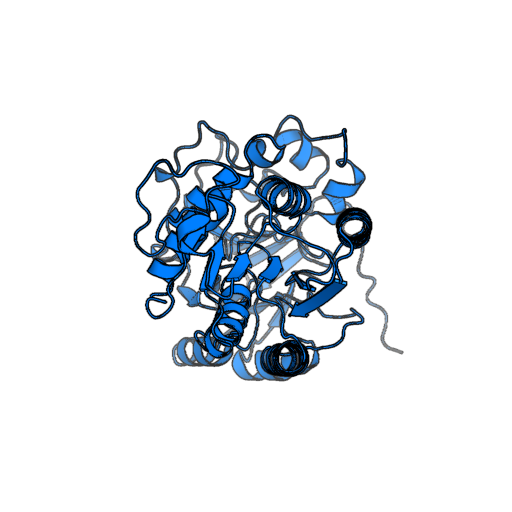GLY A 1 370 ? -7.991 1.681 -15.834 1.00 75.44 370 GLY A C 1
ATOM 2988 O O . GLY A 1 370 ? -6.978 1.748 -16.529 1.00 75.44 370 GLY A O 1
ATOM 2989 N N . ARG A 1 371 ? -9.099 1.064 -16.264 1.00 79.38 371 ARG A N 1
ATOM 2990 C CA . ARG A 1 371 ? -9.221 0.401 -17.577 1.00 79.38 371 ARG A CA 1
ATOM 2991 C C . ARG A 1 371 ? -9.150 1.393 -18.735 1.00 79.38 371 ARG A C 1
ATOM 2993 O O . ARG A 1 371 ? -8.529 1.101 -19.756 1.00 79.38 371 ARG A O 1
ATOM 3000 N N . ILE A 1 372 ? -9.750 2.577 -18.595 1.00 79.31 372 ILE A N 1
ATOM 3001 C CA . ILE A 1 372 ? -9.646 3.643 -19.606 1.00 79.31 372 ILE A CA 1
ATOM 3002 C C . ILE A 1 372 ? -8.191 4.114 -19.726 1.00 79.31 372 ILE A C 1
ATOM 3004 O O . ILE A 1 372 ? -7.672 4.275 -20.836 1.00 79.31 372 ILE A O 1
ATOM 3008 N N . MET A 1 373 ? -7.514 4.324 -18.596 1.00 83.06 373 MET A N 1
ATOM 3009 C CA . MET A 1 373 ? -6.103 4.709 -18.560 1.00 83.06 373 MET A CA 1
ATOM 3010 C C . MET A 1 373 ? -5.208 3.631 -19.172 1.00 83.06 373 MET A C 1
ATOM 3012 O O . MET A 1 373 ? -4.337 3.949 -19.982 1.00 83.06 373 MET A O 1
ATOM 3016 N N . GLU A 1 374 ? -5.462 2.365 -18.859 1.00 85.75 374 GLU A N 1
ATOM 3017 C CA . GLU A 1 374 ? -4.756 1.227 -19.437 1.00 85.75 374 GLU A CA 1
ATOM 3018 C C . GLU A 1 374 ? -4.954 1.139 -20.956 1.00 85.75 374 GLU A C 1
ATOM 3020 O O . GLU A 1 374 ? -3.985 0.992 -21.703 1.00 85.75 374 GLU A O 1
ATOM 3025 N N . ALA A 1 375 ? -6.183 1.317 -21.449 1.00 87.88 375 ALA A N 1
ATOM 3026 C CA . ALA A 1 375 ? -6.456 1.335 -22.884 1.00 87.88 375 ALA A CA 1
ATOM 3027 C C . ALA A 1 375 ? -5.683 2.460 -23.598 1.00 87.88 375 ALA A C 1
ATOM 3029 O O . ALA A 1 375 ? -5.122 2.259 -24.682 1.00 87.88 375 ALA A O 1
ATOM 3030 N N . ARG A 1 376 ? -5.597 3.645 -22.974 1.00 90.81 376 ARG A N 1
ATOM 3031 C CA . ARG A 1 376 ? -4.792 4.773 -23.472 1.00 90.81 376 ARG A CA 1
ATOM 3032 C C . ARG A 1 376 ? -3.297 4.455 -23.456 1.00 90.81 376 ARG A C 1
ATOM 3034 O O . ARG A 1 376 ? -2.622 4.741 -24.445 1.00 90.81 376 ARG A O 1
ATOM 3041 N N . LEU A 1 377 ? -2.784 3.844 -22.388 1.00 90.94 377 LEU A N 1
ATOM 3042 C CA . LEU A 1 377 ? -1.397 3.381 -22.311 1.00 90.94 377 LEU A CA 1
ATOM 3043 C C . LEU A 1 377 ? -1.094 2.383 -23.438 1.00 90.94 377 LEU A C 1
ATOM 3045 O O . LEU A 1 377 ? -0.125 2.569 -24.171 1.00 90.94 377 LEU A O 1
ATOM 3049 N N . GLY A 1 378 ? -1.965 1.395 -23.657 1.00 91.88 378 GLY A N 1
ATOM 3050 C CA . GLY A 1 378 ? -1.826 0.414 -24.734 1.00 91.88 378 GLY A CA 1
ATOM 3051 C C . GLY A 1 378 ? -1.794 1.044 -26.133 1.00 91.88 378 GLY A C 1
ATOM 3052 O O . GLY A 1 378 ? -1.004 0.626 -26.980 1.00 91.88 378 GLY A O 1
ATOM 3053 N N . ASN A 1 379 ? -2.593 2.091 -26.382 1.00 94.19 379 ASN A N 1
ATOM 3054 C CA . ASN A 1 379 ? -2.524 2.863 -27.630 1.00 94.19 379 ASN A CA 1
ATOM 3055 C C . ASN A 1 379 ? -1.151 3.522 -27.829 1.00 94.19 379 ASN A C 1
ATOM 3057 O O . ASN A 1 379 ? -0.597 3.476 -28.929 1.00 94.19 379 ASN A O 1
ATOM 3061 N N . TRP A 1 380 ? -0.587 4.115 -26.775 1.00 95.62 380 TRP A N 1
ATOM 3062 C CA . TRP A 1 380 ? 0.740 4.730 -26.830 1.00 95.62 380 TRP A CA 1
ATOM 3063 C C . TRP A 1 380 ? 1.853 3.707 -27.042 1.00 95.62 380 TRP A C 1
ATOM 3065 O O . TRP A 1 380 ? 2.704 3.918 -27.903 1.00 95.62 380 TRP A O 1
ATOM 3075 N N . ILE A 1 381 ? 1.814 2.580 -26.329 1.00 94.19 381 ILE A N 1
ATOM 3076 C CA . ILE A 1 381 ? 2.778 1.483 -26.489 1.00 94.19 381 ILE A CA 1
ATOM 3077 C C . ILE A 1 381 ? 2.764 0.970 -27.937 1.00 94.19 381 ILE A C 1
ATOM 3079 O O . ILE A 1 381 ? 3.820 0.893 -28.568 1.00 94.19 381 ILE A O 1
ATOM 3083 N N . ARG A 1 382 ? 1.578 0.730 -28.518 1.00 95.12 382 ARG A N 1
ATOM 3084 C CA . ARG A 1 382 ? 1.450 0.359 -29.940 1.00 95.12 382 ARG A CA 1
ATOM 3085 C C . ARG A 1 382 ? 2.020 1.424 -30.872 1.00 95.12 382 ARG A C 1
ATOM 3087 O O . ARG A 1 382 ? 2.714 1.092 -31.827 1.00 95.12 382 ARG A O 1
ATOM 3094 N N . ARG A 1 383 ? 1.779 2.706 -30.587 1.00 96.06 383 ARG A N 1
ATOM 3095 C CA . ARG A 1 383 ? 2.338 3.824 -31.366 1.00 96.06 383 ARG A CA 1
ATOM 3096 C C . ARG A 1 383 ? 3.868 3.893 -31.291 1.00 96.06 383 ARG A C 1
ATOM 3098 O O . ARG A 1 383 ? 4.493 4.384 -32.229 1.00 96.06 383 ARG A O 1
ATOM 3105 N N . PHE A 1 384 ? 4.479 3.415 -30.210 1.00 96.69 384 PHE A N 1
ATOM 3106 C CA . PHE A 1 384 ? 5.934 3.271 -30.112 1.00 96.69 384 PHE A CA 1
ATOM 3107 C C . PHE A 1 384 ? 6.483 2.042 -30.848 1.00 96.69 384 PHE A C 1
ATOM 3109 O O . PHE A 1 384 ? 7.700 1.899 -30.921 1.00 96.69 384 PHE A O 1
ATOM 3116 N N . GLY A 1 385 ? 5.619 1.182 -31.399 1.00 96.62 385 GLY A N 1
ATOM 3117 C CA . GLY A 1 385 ? 6.012 -0.095 -31.993 1.00 96.62 385 GLY A CA 1
ATOM 3118 C C . GLY A 1 385 ? 6.426 -1.134 -30.948 1.00 96.62 385 GLY A C 1
ATOM 3119 O O . GLY A 1 385 ? 7.142 -2.075 -31.275 1.00 96.62 385 GLY A O 1
ATOM 3120 N N . MET A 1 386 ? 6.030 -0.949 -29.686 1.00 96.44 386 MET A N 1
ATOM 3121 C CA . MET A 1 386 ? 6.371 -1.832 -28.572 1.00 96.44 386 MET A CA 1
ATOM 3122 C C . MET A 1 386 ? 5.317 -2.925 -28.377 1.00 96.44 386 MET A C 1
ATOM 3124 O O . MET A 1 386 ? 4.155 -2.775 -28.757 1.00 96.44 386 MET A O 1
ATOM 3128 N N . ASN A 1 387 ? 5.721 -4.000 -27.704 1.00 94.50 387 ASN A N 1
ATOM 3129 C CA . ASN A 1 387 ? 4.822 -5.019 -27.172 1.00 94.50 387 ASN A CA 1
ATOM 3130 C C . ASN A 1 387 ? 4.594 -4.769 -25.677 1.00 94.50 387 ASN A C 1
ATOM 3132 O O . ASN A 1 387 ? 5.517 -4.335 -24.988 1.00 94.50 387 ASN A O 1
ATOM 3136 N N . SER A 1 388 ? 3.407 -5.085 -25.159 1.00 92.69 388 SER A N 1
ATOM 3137 C CA . SER A 1 388 ? 3.116 -5.013 -23.722 1.00 92.69 388 SER A CA 1
ATOM 3138 C C . SER A 1 388 ? 2.510 -6.297 -23.184 1.00 92.69 388 SER A C 1
ATOM 3140 O O . SER A 1 388 ? 1.701 -6.937 -23.856 1.00 92.69 388 SER A O 1
ATOM 3142 N N . ILE A 1 389 ? 2.868 -6.636 -21.949 1.00 91.75 389 ILE A N 1
ATOM 3143 C CA . ILE A 1 389 ? 2.281 -7.730 -21.178 1.00 91.75 389 ILE A CA 1
ATOM 3144 C C . ILE A 1 389 ? 1.837 -7.170 -19.830 1.00 91.75 389 ILE A C 1
ATOM 3146 O O . ILE A 1 389 ? 2.591 -6.460 -19.173 1.00 91.75 389 ILE A O 1
ATOM 3150 N N . GLN A 1 390 ? 0.628 -7.518 -19.407 1.00 89.00 390 GLN A N 1
ATOM 3151 C CA . GLN A 1 390 ? 0.157 -7.253 -18.054 1.00 89.00 390 GLN A CA 1
ATOM 3152 C C . GLN A 1 390 ? 0.191 -8.550 -17.248 1.00 89.00 390 GLN A C 1
ATOM 3154 O O . GLN A 1 390 ? -0.246 -9.596 -17.729 1.00 89.00 390 GLN A O 1
ATOM 3159 N N . LEU A 1 391 ? 0.708 -8.473 -16.027 1.00 90.44 391 LEU A N 1
ATOM 3160 C CA . LEU A 1 391 ? 0.692 -9.555 -15.052 1.00 90.44 391 LEU A CA 1
ATOM 3161 C C . LEU A 1 391 ? 0.052 -9.031 -13.768 1.00 90.44 391 LEU A C 1
ATOM 3163 O O . LEU A 1 391 ? 0.438 -7.978 -13.262 1.00 90.44 391 LEU A O 1
ATOM 3167 N N . HIS A 1 392 ? -0.924 -9.773 -13.255 1.00 89.56 392 HIS A N 1
ATOM 3168 C CA . HIS A 1 392 ? -1.622 -9.430 -12.024 1.00 89.56 392 HIS A CA 1
ATOM 3169 C C . HIS A 1 392 ? -1.166 -10.361 -10.903 1.00 89.56 392 HIS A C 1
ATOM 3171 O O . HIS A 1 392 ? -1.353 -11.573 -11.000 1.00 89.56 392 HIS A O 1
ATOM 3177 N N . LEU A 1 393 ? -0.563 -9.797 -9.859 1.00 91.81 393 LEU A N 1
ATOM 3178 C CA . LEU A 1 393 ? -0.167 -10.518 -8.653 1.00 91.81 393 LEU A CA 1
ATOM 3179 C C . LEU A 1 393 ? -0.916 -9.906 -7.473 1.00 91.81 393 LEU A C 1
ATOM 3181 O O . LEU A 1 393 ? -0.457 -8.921 -6.900 1.00 91.81 393 LEU A O 1
ATOM 3185 N N . SER A 1 394 ? -2.080 -10.476 -7.149 1.00 92.75 394 SER A N 1
ATOM 3186 C CA . SER A 1 394 ? -3.019 -9.904 -6.176 1.00 92.75 394 SER A CA 1
ATOM 3187 C C . SER A 1 394 ? -2.335 -9.512 -4.863 1.00 92.75 394 SER A C 1
ATOM 3189 O O . SER A 1 394 ? -1.510 -10.263 -4.340 1.00 92.75 394 SER A O 1
ATOM 3191 N N . GLY A 1 395 ? -2.683 -8.339 -4.332 1.00 93.31 395 GLY A N 1
ATOM 3192 C CA . GLY A 1 395 ? -2.337 -7.899 -2.977 1.00 93.31 395 GLY A CA 1
ATOM 3193 C C . GLY A 1 395 ? -2.968 -8.731 -1.858 1.00 93.31 395 GLY A C 1
ATOM 3194 O O . GLY A 1 395 ? -2.524 -8.646 -0.718 1.00 93.31 395 GLY A O 1
ATOM 3195 N N . HIS A 1 396 ? -3.958 -9.560 -2.180 1.00 94.31 396 HIS A N 1
ATOM 3196 C CA . HIS A 1 396 ? -4.839 -10.205 -1.214 1.00 94.31 396 HIS A CA 1
ATOM 3197 C C . HIS A 1 396 ? -4.755 -11.726 -1.326 1.00 94.31 396 HIS A C 1
ATOM 3199 O O . HIS A 1 396 ? -4.511 -12.278 -2.406 1.00 94.31 396 HIS A O 1
ATOM 3205 N N . TYR A 1 397 ? -4.996 -12.435 -0.227 1.00 94.62 397 TYR A N 1
ATOM 3206 C CA . TYR A 1 397 ? -5.079 -13.893 -0.246 1.00 94.62 397 TYR A CA 1
ATOM 3207 C C . TYR A 1 397 ? -6.251 -14.373 -1.121 1.00 94.62 397 TYR A C 1
ATOM 3209 O O . TYR A 1 397 ? -7.240 -13.670 -1.344 1.00 94.62 397 TYR A O 1
ATOM 3217 N N . TYR A 1 398 ? -6.158 -15.593 -1.652 1.00 93.81 398 TYR A N 1
ATOM 3218 C CA . TYR A 1 398 ? -7.230 -16.149 -2.474 1.00 93.81 398 TYR A CA 1
ATOM 3219 C C . TYR A 1 398 ? -8.255 -16.902 -1.614 1.00 93.81 398 TYR A C 1
ATOM 3221 O O . TYR A 1 398 ? -7.880 -17.516 -0.614 1.00 93.81 398 TYR A O 1
ATOM 3229 N N . PRO A 1 399 ? -9.537 -16.984 -2.026 1.00 93.62 399 PRO A N 1
ATOM 3230 C CA . PRO A 1 399 ? -10.585 -17.622 -1.220 1.00 93.62 399 PRO A CA 1
ATOM 3231 C C . PRO A 1 399 ? -10.286 -19.070 -0.806 1.00 93.62 399 PRO A C 1
ATOM 3233 O O . PRO A 1 399 ? -10.695 -19.509 0.266 1.00 93.62 399 PRO A O 1
ATOM 3236 N N . HIS A 1 400 ? -9.533 -19.823 -1.617 1.00 92.44 400 HIS A N 1
ATOM 3237 C CA . HIS A 1 400 ? -9.143 -21.194 -1.278 1.00 92.44 400 HIS A CA 1
ATOM 3238 C C . HIS A 1 400 ? -8.157 -21.270 -0.099 1.00 92.44 400 HIS A C 1
ATOM 3240 O O . HIS A 1 400 ? -8.074 -22.312 0.549 1.00 92.44 400 HIS A O 1
ATOM 3246 N N . ASN A 1 401 ? -7.452 -20.180 0.217 1.00 94.62 401 ASN A N 1
ATOM 3247 C CA . ASN A 1 401 ? -6.575 -20.104 1.379 1.00 94.62 401 ASN A CA 1
ATOM 3248 C C . ASN A 1 401 ? -7.302 -19.700 2.672 1.00 94.62 401 ASN A C 1
ATOM 3250 O O . ASN A 1 401 ? -6.740 -19.835 3.756 1.00 94.62 401 ASN A O 1
ATOM 3254 N N . PHE A 1 402 ? -8.561 -19.256 2.593 1.00 96.00 402 PHE A N 1
ATOM 3255 C CA . PHE A 1 402 ? -9.333 -18.817 3.760 1.00 96.00 402 PHE A CA 1
ATOM 3256 C C . PHE A 1 402 ? -9.382 -19.875 4.869 1.00 96.00 402 PHE A C 1
ATOM 3258 O O . PHE A 1 402 ? -9.251 -19.565 6.050 1.00 96.00 402 PHE A O 1
ATOM 3265 N N . LYS A 1 403 ? -9.510 -21.153 4.493 1.00 96.44 403 LYS A N 1
ATOM 3266 C CA . LYS A 1 403 ? -9.517 -22.263 5.452 1.00 96.44 403 LYS A CA 1
ATOM 3267 C C . LYS A 1 403 ? -8.244 -22.295 6.305 1.00 96.44 403 LYS A C 1
ATOM 3269 O O . LYS A 1 403 ? -8.336 -22.514 7.508 1.00 96.44 403 LYS A O 1
ATOM 3274 N N . GLU A 1 404 ? -7.087 -22.072 5.693 1.00 96.94 404 GLU A N 1
ATOM 3275 C CA . GLU A 1 404 ? -5.785 -22.071 6.365 1.00 96.94 404 GLU A CA 1
ATOM 3276 C C . GLU A 1 404 ? -5.653 -20.884 7.328 1.00 96.94 404 GLU A C 1
ATOM 3278 O O . GLU A 1 404 ? -5.215 -21.047 8.469 1.00 96.94 404 GLU A O 1
ATOM 3283 N N . VAL A 1 405 ? -6.133 -19.708 6.906 1.00 97.50 405 VAL A N 1
ATOM 3284 C CA . VAL A 1 405 ? -6.201 -18.498 7.738 1.00 97.50 405 VAL A CA 1
ATOM 3285 C C . VAL A 1 405 ? -7.048 -18.749 8.992 1.00 97.50 405 VAL A C 1
ATOM 3287 O O . VAL A 1 405 ? -6.589 -18.517 10.111 1.00 97.50 405 VAL A O 1
ATOM 3290 N N . ILE A 1 406 ? -8.255 -19.306 8.837 1.00 97.69 406 ILE A N 1
ATOM 3291 C CA . ILE A 1 406 ? -9.151 -19.603 9.968 1.00 97.69 406 ILE A CA 1
ATOM 3292 C C . ILE A 1 406 ? -8.587 -20.697 10.878 1.00 97.69 406 ILE A C 1
ATOM 3294 O O . ILE A 1 406 ? -8.703 -20.600 12.098 1.00 97.69 406 ILE A O 1
ATOM 3298 N N . GLN A 1 407 ? -7.949 -21.726 10.319 1.00 97.00 407 GLN A N 1
ATOM 3299 C CA . GLN A 1 407 ? -7.294 -22.773 11.110 1.00 97.00 407 GLN A CA 1
ATOM 3300 C C . GLN A 1 407 ? -6.089 -22.254 11.904 1.00 97.00 407 GLN A C 1
ATOM 3302 O O . GLN A 1 407 ? -5.795 -22.796 12.971 1.00 97.00 407 GLN A O 1
ATOM 3307 N N . THR A 1 408 ? -5.426 -21.213 11.401 1.00 97.44 408 THR A N 1
ATOM 3308 C CA . THR A 1 408 ? -4.307 -20.545 12.070 1.00 97.44 408 THR A CA 1
ATOM 3309 C C . THR A 1 408 ? -4.795 -19.650 13.208 1.00 97.44 408 THR A C 1
ATOM 3311 O O . THR A 1 408 ? -4.343 -19.807 14.338 1.00 97.44 408 THR A O 1
ATOM 3314 N N . LEU A 1 409 ? -5.759 -18.765 12.934 1.00 97.44 409 LEU A N 1
ATOM 3315 C CA . LEU A 1 409 ? -6.256 -17.773 13.898 1.00 97.44 409 LEU A CA 1
ATOM 3316 C C . LEU A 1 409 ? -7.238 -18.353 14.929 1.00 97.44 409 LEU A C 1
ATOM 3318 O O . LEU A 1 409 ? -7.355 -17.824 16.030 1.00 97.44 409 LEU A O 1
ATOM 3322 N N . LYS A 1 410 ? -7.955 -19.428 14.571 1.00 97.19 410 LYS A N 1
ATOM 3323 C CA . LYS A 1 410 ? -8.979 -20.111 15.390 1.00 97.19 410 LYS A CA 1
ATOM 3324 C C . LYS A 1 410 ? -9.948 -19.146 16.103 1.00 97.19 410 LYS A C 1
ATOM 3326 O O . LYS A 1 410 ? -10.153 -19.279 17.313 1.00 97.19 410 LYS A O 1
ATOM 3331 N N . PRO A 1 411 ? -10.553 -18.180 15.388 1.00 97.50 411 PRO A N 1
ATOM 3332 C CA . PRO A 1 411 ? -11.408 -17.186 16.017 1.00 97.50 411 PRO A CA 1
ATOM 3333 C C . PRO A 1 411 ? -12.727 -17.791 16.504 1.00 97.50 411 PRO A C 1
ATOM 3335 O O . PRO A 1 411 ? -13.261 -18.717 15.890 1.00 97.50 411 PRO A O 1
ATOM 3338 N N . LYS A 1 412 ? -13.308 -17.224 17.567 1.00 96.75 412 LYS A N 1
ATOM 3339 C CA . LYS A 1 412 ? -14.670 -17.594 18.004 1.00 96.75 412 LYS A CA 1
ATOM 3340 C C . LYS A 1 412 ? -15.765 -16.955 17.151 1.00 96.75 412 LYS A C 1
ATOM 3342 O O . LYS A 1 412 ? -16.846 -17.521 17.020 1.00 96.75 412 LYS A O 1
ATOM 3347 N N . SER A 1 413 ? -15.501 -15.771 16.604 1.00 96.56 413 SER A N 1
ATOM 3348 C CA . SER A 1 413 ? -16.427 -15.007 15.766 1.00 96.56 413 SER A CA 1
ATOM 3349 C C . SER A 1 413 ? -15.667 -14.272 14.663 1.00 96.56 413 SER A C 1
ATOM 3351 O O . SER A 1 413 ? -14.489 -13.957 14.829 1.00 96.56 413 SER A O 1
ATOM 3353 N N . ILE A 1 414 ? -16.327 -14.043 13.526 1.00 96.50 414 ILE A N 1
ATOM 3354 C CA . ILE A 1 414 ? -15.730 -13.432 12.333 1.00 96.50 414 ILE A CA 1
ATOM 3355 C C . ILE A 1 414 ? -16.608 -12.266 11.882 1.00 96.50 414 ILE A C 1
ATOM 3357 O O . ILE A 1 414 ? -17.823 -12.415 11.753 1.00 96.50 414 ILE A O 1
ATOM 3361 N N . VAL A 1 415 ? -15.972 -11.132 11.611 1.00 95.44 415 VAL A N 1
ATOM 3362 C CA . VAL A 1 415 ? -16.544 -9.935 11.003 1.00 95.44 415 VAL A CA 1
ATOM 3363 C C . VAL A 1 415 ? -15.816 -9.710 9.675 1.00 95.44 415 VAL A C 1
ATOM 3365 O O . VAL A 1 415 ? -14.637 -9.357 9.684 1.00 95.44 415 VAL A O 1
ATOM 3368 N N . PRO A 1 416 ? -16.458 -9.955 8.524 1.00 93.19 416 PRO A N 1
ATOM 3369 C CA . PRO A 1 416 ? -15.833 -9.670 7.242 1.00 93.19 416 PRO A CA 1
ATOM 3370 C C . PRO A 1 416 ? -15.796 -8.157 6.989 1.00 93.19 416 PRO A C 1
ATOM 3372 O O . PRO A 1 416 ? -16.753 -7.447 7.297 1.00 93.19 416 PRO A O 1
ATOM 3375 N N . ILE A 1 417 ? -14.706 -7.681 6.401 1.00 91.06 417 ILE A N 1
ATOM 3376 C CA . ILE A 1 417 ? -14.522 -6.318 5.884 1.00 91.06 417 ILE A CA 1
ATOM 3377 C C . ILE A 1 417 ? -13.854 -6.394 4.510 1.00 91.06 417 ILE A C 1
ATOM 3379 O O . ILE A 1 417 ? -13.461 -7.476 4.080 1.00 91.06 417 ILE A O 1
ATOM 3383 N N . HIS A 1 418 ? -13.733 -5.266 3.816 1.00 82.12 418 HIS A N 1
ATOM 3384 C CA . HIS A 1 418 ? -13.196 -5.188 2.457 1.00 82.12 418 HIS A CA 1
ATOM 3385 C C . HIS A 1 418 ? -13.859 -6.209 1.515 1.00 82.12 418 HIS A C 1
ATOM 3387 O O . HIS A 1 418 ? -13.206 -7.063 0.920 1.00 82.12 418 HIS A O 1
ATOM 3393 N N . THR A 1 419 ? -15.197 -6.210 1.485 1.00 75.19 419 THR A N 1
ATOM 3394 C CA . THR A 1 419 ? -16.021 -7.254 0.825 1.00 75.19 419 THR A CA 1
ATOM 3395 C C . THR A 1 419 ? -16.828 -6.763 -0.358 1.00 75.19 419 THR A C 1
ATOM 3397 O O . THR A 1 419 ? -17.223 -5.576 -0.360 1.00 75.19 419 THR A O 1
#

Secondary structure (DSSP, 8-state):
-----------SS--EEEEETTTEEEEEEE-SSSSS--EEEEEETTEEEEE-----HHHHHHH-BTTB--SSHHHHHHTTSS--GGGGTTEEEEE--BSSHHHH------TT---EEEES-HHHHHHHHTTTTTSGGGGGS-TT--GGG-EEGGG-SSEEEEE-B-SSSSBEEEEEEETTEEEEE--S-BSB-TTSS-BHHHHHHHHTSS---SEEEEE-TTTT-------HHHHHHHHHHHHTT---SEEEEE--TT-HHHHHHHHHHHHHTTEEEEEEEHHHHHHHHHHHHHHT-TT--EEEEEEES--SS--SSEEE--GGGGSSSEEEEEE-TTTHHHHHHHHHTT---TT-EEEEEESSPP-HHHHHHHHHHHHHHHHTT-EEEEEE--SS--GGGHHHHHHHH--SEEEEE--

Foldseek 3Di:
DDDPPPPDDCPDQFFDWDDQPDFWIKTFRAQVVAFFQGWIWIGGHQAIEIFFWAFRVVQCVVQDDDPGADPAPVVCVVSPRTRHLCSLVRYAEYEFFFPDRSGNPAPPRPPVHNHAYEYQDLQLVVLVCVVCPPHNCCNRPPPPDDSVSHHHNVPDPQWDWQFAFFQFPGGTWTWGQHPRFIETEGPFHDCAQLQRLDRRLVSLLVVCVPGAAQEYAAEDQQPPDDDDQDHSVNVLVVVLVVLVPDPDLEAEEEEDLRRVSSVVSVQVSVVVVQAAAEEADQSSQSSNLVRCVVSVVQPDEYEYADNYDDHPDDRDRYHYDHCVVCVPGRYYYYAYPLRLSSVVSVVVVPDQQAAHEYEYEAQDDQDPVSVVSVVVSVVSCVVSNYHYDYDYNHRHYHPVCVVVVCVSNVYSYYHYGSD

Radius of gyration: 22.06 Å; chains: 1; bounding box: 61×46×60 Å

Sequence (419 aa):
MVEEAGVMKNPSGKPVIFSLGKNVRIEVWSGLNTIGGNCVVVKDRSEAIILDQGINFTVFKKYYGGFIQPEIVEDLREVGAIPPKTIYEGASEIHISHLHLDHLGSLAIPFEYDVRVYVPSRHVLEKLSNFWYWSWKELLLPSTFDLSELKDASTSERVRLIRVSHSAYPSYSFLIETFEGNIFYTGDFRINSPISVVNTLENYQKVLEDSKVDMLIIEGTNFSRRMTPLTAEDVKNMLVRILNKYNRKYIFISAHPLDIESFLLVSNILKYKEYELVLTHAKYAELLDVQLEELRARDMAFFLLPLKGSCSEPLEHIKKVELRDISDKRVAFFTSIMAVSEMNMLKRRGINLEGLLQITLTGEPLEEEGRIMEARLGNWIRRFGMNSIQLHLSGHYYPHNFKEVIQTLKPKSIVPIHT